Protein AF-0000000085170032 (afdb_homodimer)

Foldseek 3Di:
DPPVPFQEEEEEEDAQLCLQLQQVQVCVVNVFAEAEDDLVPQPLLLVCLVPVQVRVLSSLVVSLVVVLVRQVVLVPVVNVVGGYYYSDDNVCSLLSCVLRPDDPSNVVSVVVCVVVVRDGDDGQEYEYGDEQLVSSLVSLVVVPDPSCPSHDSVSSVSRNVSSVVCVVPDQRHAYEYEYCHPADLSPDVVSVVVVVVCVVPDPDSYHYHYDDD/DPPVPFQEEEEEEDAQLCLQLQQVQVCVVNVAAEAEDDLVPQPLLLVCLVPVQVRVLSSLVVSLVVVLVRQVVLVPVVVVVGGYYYSDDNVCSLLSCVLRPDDPSNVVSVVVCVVVVRDGDDGQEYEYGDEQLVSSLVSLVVVPDPSCVSHDSVNSVSRRVSSVVCVVPDQRHAYEYEYCHPADLSPDVVSVVVVVVCVVPDPDSYHYHYDDD

Nearest PDB structures (foldseek):
  8puu-assembly1_A  TM=8.666E-01  e=1.411E-12  Giardia duodenalis
  8puu-assembly1_B  TM=8.539E-01  e=8.760E-13  Giardia duodenalis
  2jat-assembly1_B  TM=8.491E-01  e=8.599E-11  Mycoplasma mycoides subsp. mycoides SC
  2jas-assembly3_F  TM=8.764E-01  e=1.865E-10  Mycoplasma mycoides subsp. mycoides SC
  2jas-assembly2_D  TM=8.530E-01  e=3.384E-10  Mycoplasma mycoides subsp. mycoides SC

Solvent-accessible surface area (backbone atoms only — not comparable to full-atom values): 22907 Å² total; per-residue (Å²): 80,61,74,82,69,51,41,31,38,26,23,33,60,51,82,55,45,48,36,63,53,32,26,51,46,51,11,62,75,67,73,29,46,62,48,70,77,60,68,87,73,43,88,39,46,48,54,19,46,75,39,40,83,77,26,29,65,63,34,51,53,49,50,51,54,52,49,47,56,62,53,44,53,38,69,33,68,86,44,52,79,53,39,35,22,22,33,50,60,76,78,47,52,58,54,54,39,61,74,51,34,58,73,68,57,34,52,50,51,52,51,50,50,61,68,56,51,77,73,66,84,76,41,60,31,31,39,35,32,37,56,54,43,69,57,23,51,51,44,46,60,71,69,57,53,74,55,58,68,53,59,48,66,69,54,40,44,52,48,47,52,49,50,50,56,48,61,71,66,55,75,87,39,28,34,40,38,33,41,41,74,64,37,46,50,52,83,32,70,68,40,29,50,53,52,52,51,51,56,42,65,45,84,58,60,62,47,77,46,73,53,82,122,81,61,74,82,70,52,40,32,38,26,24,35,59,51,81,55,44,48,36,62,54,32,25,51,45,51,12,60,74,67,72,28,46,62,47,69,79,61,69,87,72,43,87,39,46,49,54,18,44,74,38,40,84,77,26,31,65,64,34,50,53,49,51,53,52,53,50,49,56,62,51,43,53,35,68,32,67,81,42,55,76,49,40,35,22,22,32,50,60,77,76,48,54,57,54,54,38,62,74,53,34,58,73,68,58,34,52,49,49,51,51,51,50,60,67,55,51,76,74,65,84,75,43,60,31,32,38,37,33,36,57,54,43,68,57,24,52,51,46,46,60,70,69,57,52,74,57,58,68,53,59,49,66,68,54,40,44,52,47,48,50,49,51,51,56,49,61,71,68,56,74,86,39,29,36,39,36,34,40,40,75,64,37,47,50,53,83,33,69,70,40,30,51,53,50,52,50,51,56,41,64,43,82,57,60,64,47,77,46,73,52,82,122

pLDDT: mean 87.35, std 10.46, range [48.56, 97.38]

Structure (mmCIF, N/CA/C/O backbone):
data_AF-0000000085170032-model_v1
#
loop_
_entity.id
_entity.type
_entity.pdbx_description
1 polymer 'Deoxynucleosid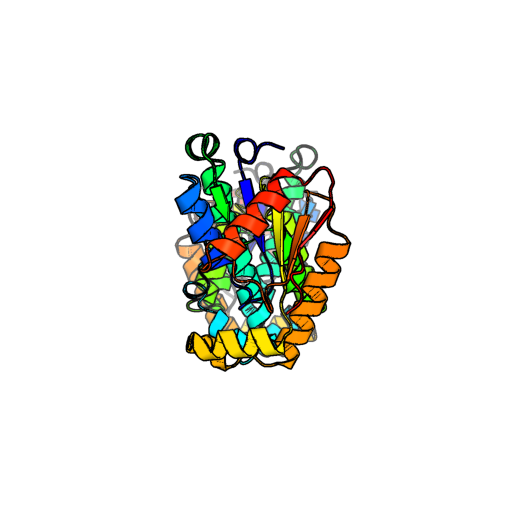e kinase protein'
#
loop_
_atom_site.group_PDB
_atom_site.id
_atom_site.type_symbol
_atom_site.label_atom_id
_atom_site.label_alt_id
_atom_site.label_comp_id
_atom_site.label_asym_id
_atom_site.label_entity_id
_atom_site.label_seq_id
_atom_site.pdbx_PDB_ins_code
_atom_site.Cartn_x
_atom_site.Cartn_y
_atom_site.Cartn_z
_atom_site.occupancy
_atom_site.B_iso_or_equiv
_atom_site.auth_seq_id
_atom_site.auth_comp_id
_atom_site.auth_asym_id
_atom_site.auth_atom_id
_atom_site.pdbx_PDB_model_num
ATOM 1 N N . MET A 1 1 ? 20 -25.734 -21.969 1 55.5 1 MET A N 1
ATOM 2 C CA . MET A 1 1 ? 20.484 -25.438 -20.641 1 55.5 1 MET A CA 1
ATOM 3 C C . MET A 1 1 ? 20.188 -26.578 -19.672 1 55.5 1 MET A C 1
ATOM 5 O O . MET A 1 1 ? 19.141 -27.219 -19.766 1 55.5 1 MET A O 1
ATOM 9 N N . GLU A 1 2 ? 21.203 -27 -18.969 1 65.25 2 GLU A N 1
ATOM 10 C CA . GLU A 1 2 ? 21.04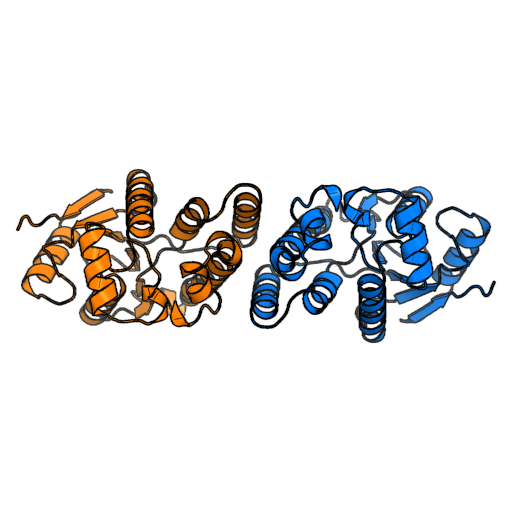7 -28.109 -18.031 1 65.25 2 GLU A CA 1
ATOM 11 C C . GLU A 1 2 ? 20.078 -27.75 -16.906 1 65.25 2 GLU A C 1
ATOM 13 O O . GLU A 1 2 ? 20.125 -26.625 -16.375 1 65.25 2 GLU A O 1
ATOM 18 N N . LEU A 1 3 ? 19.094 -28.531 -16.766 1 71.31 3 LEU A N 1
ATOM 19 C CA . LEU A 1 3 ? 18.062 -28.375 -15.758 1 71.31 3 LEU A CA 1
ATOM 20 C C . LEU A 1 3 ? 18.672 -27.938 -14.422 1 71.31 3 LEU A C 1
ATOM 22 O O . LEU A 1 3 ? 18.062 -27.141 -13.695 1 71.31 3 LEU A O 1
ATOM 26 N N . GLU A 1 4 ? 19.891 -28.328 -14.328 1 71.06 4 GLU A N 1
ATOM 27 C CA . GLU A 1 4 ? 20.594 -28.062 -13.07 1 71.06 4 GLU A CA 1
ATOM 28 C C . GLU A 1 4 ? 21.016 -26.609 -12.953 1 71.06 4 GLU A C 1
ATOM 30 O O . GLU A 1 4 ? 21.312 -26.125 -11.859 1 71.06 4 GLU A O 1
ATOM 35 N N . SER A 1 5 ? 20.969 -25.984 -14.086 1 78.69 5 SER A N 1
ATOM 36 C CA . SER A 1 5 ? 21.453 -24.609 -14.102 1 78.69 5 SER A CA 1
ATOM 37 C C . SER A 1 5 ? 20.359 -23.625 -13.672 1 78.69 5 SER A C 1
ATOM 39 O O . SER A 1 5 ? 20.656 -22.484 -13.312 1 78.69 5 SER A O 1
ATOM 41 N N . TYR A 1 6 ? 19.172 -24.141 -13.656 1 85.69 6 TYR A N 1
ATOM 42 C CA . TYR A 1 6 ? 18.094 -23.266 -13.25 1 85.69 6 TYR A CA 1
ATOM 43 C C . TYR A 1 6 ? 18.016 -23.156 -11.727 1 85.69 6 TYR A C 1
ATOM 45 O O . TYR A 1 6 ? 17.734 -24.141 -11.047 1 85.69 6 TYR A O 1
ATOM 53 N N . ARG A 1 7 ? 18.281 -22.047 -11.242 1 86.12 7 ARG A N 1
ATOM 54 C CA . ARG A 1 7 ? 18.25 -21.844 -9.797 1 86.12 7 ARG A CA 1
ATOM 55 C C . ARG A 1 7 ? 16.875 -21.359 -9.336 1 86.12 7 ARG A C 1
ATOM 57 O O . ARG A 1 7 ? 16.422 -21.734 -8.258 1 86.12 7 ARG A O 1
ATOM 64 N N . TYR A 1 8 ? 16.25 -20.594 -10.117 1 89.69 8 TYR A N 1
ATOM 65 C CA . TYR A 1 8 ? 14.922 -20.047 -9.812 1 89.69 8 TYR A CA 1
ATOM 66 C C . TYR A 1 8 ? 13.961 -20.266 -10.977 1 89.69 8 TYR A C 1
ATOM 68 O O . TYR A 1 8 ? 14.141 -19.672 -12.047 1 89.69 8 TYR A O 1
ATOM 76 N N . ILE A 1 9 ? 12.992 -21.078 -10.703 1 92.12 9 ILE A N 1
ATOM 77 C CA . ILE A 1 9 ? 11.945 -21.297 -11.688 1 92.12 9 ILE A CA 1
ATOM 78 C C . ILE A 1 9 ? 10.609 -20.781 -11.156 1 92.12 9 ILE A C 1
ATOM 80 O O . ILE A 1 9 ? 10.227 -21.078 -10.031 1 92.12 9 ILE A O 1
ATOM 84 N N . ALA A 1 10 ? 10.016 -19.969 -11.977 1 93.44 10 ALA A N 1
ATOM 85 C CA . ALA A 1 10 ? 8.688 -19.469 -11.625 1 93.44 10 ALA A CA 1
ATOM 86 C C . ALA A 1 10 ? 7.609 -20.125 -12.492 1 93.44 10 ALA A C 1
ATOM 88 O O . ALA A 1 10 ? 7.754 -20.219 -13.711 1 93.44 10 ALA A O 1
ATOM 89 N N . ILE A 1 11 ? 6.621 -20.641 -11.797 1 95.75 11 ILE A N 1
ATOM 90 C CA . ILE A 1 11 ? 5.457 -21.203 -12.484 1 95.75 11 ILE A CA 1
ATOM 91 C C . ILE A 1 11 ? 4.258 -20.281 -12.305 1 95.75 11 ILE A C 1
ATOM 93 O O . ILE A 1 11 ? 3.906 -19.922 -11.18 1 95.75 11 ILE A O 1
ATOM 97 N N . ASP A 1 12 ? 3.682 -19.859 -13.469 1 94.5 12 ASP A N 1
ATOM 98 C CA . ASP A 1 12 ? 2.57 -18.922 -13.391 1 94.5 12 ASP A CA 1
ATOM 99 C C . ASP A 1 12 ? 1.489 -19.25 -14.414 1 94.5 12 ASP A C 1
ATOM 101 O O . ASP A 1 12 ? 1.671 -20.141 -15.242 1 94.5 12 ASP A O 1
ATOM 105 N N . GLY A 1 13 ? 0.374 -18.641 -14.242 1 93.56 13 GLY A N 1
ATOM 106 C CA . GLY A 1 13 ? -0.835 -18.891 -15.008 1 93.56 13 GLY A CA 1
ATOM 107 C C . GLY A 1 13 ? -2.105 -18.656 -14.211 1 93.56 13 GLY A C 1
ATOM 108 O O . GLY A 1 13 ? -2.051 -18.328 -13.031 1 93.56 13 GLY A O 1
ATOM 109 N N . PRO A 1 14 ? -3.23 -18.812 -14.938 1 93.19 14 PRO A N 1
ATOM 110 C CA . PRO A 1 14 ? -4.5 -18.547 -14.258 1 93.19 14 PRO A CA 1
ATOM 111 C C . PRO A 1 14 ? -4.809 -19.562 -13.164 1 93.19 14 PRO A C 1
ATOM 113 O O . PRO A 1 14 ? -4.23 -20.641 -13.141 1 93.19 14 PRO A O 1
ATOM 116 N N . ILE A 1 15 ? -5.641 -19.094 -12.234 1 92.12 15 ILE A N 1
ATOM 117 C CA . ILE A 1 15 ? -6.133 -19.984 -11.188 1 92.12 15 ILE A CA 1
ATOM 118 C C . ILE A 1 15 ? -6.707 -21.25 -11.812 1 92.12 15 ILE A C 1
ATOM 120 O O . ILE A 1 15 ? -7.406 -21.188 -12.828 1 92.12 15 ILE A O 1
ATOM 124 N N . GLY A 1 16 ? -6.359 -22.375 -11.234 1 94.06 16 GLY A N 1
ATOM 125 C CA . GLY A 1 16 ? -6.855 -23.641 -11.75 1 94.06 16 GLY A CA 1
ATOM 126 C C . GLY A 1 16 ? -5.926 -24.266 -12.766 1 94.06 16 GLY A C 1
ATOM 127 O O . GLY A 1 16 ? -6.156 -25.406 -13.203 1 94.06 16 GLY A O 1
ATOM 128 N N . ALA A 1 17 ? -4.875 -23.625 -13.078 1 95.44 17 ALA A N 1
ATOM 129 C CA . ALA A 1 17 ? -4.004 -24.109 -14.148 1 95.44 17 ALA A CA 1
ATOM 130 C C . ALA A 1 17 ? -3.082 -25.219 -13.648 1 95.44 17 ALA A C 1
ATOM 132 O O . ALA A 1 17 ? -2.453 -25.922 -14.445 1 95.44 17 ALA A O 1
ATOM 133 N N . GLY A 1 18 ? -2.934 -25.359 -12.359 1 95.25 18 GLY A N 1
ATOM 134 C CA . GLY A 1 18 ? -2.105 -26.422 -11.805 1 95.25 18 GLY A CA 1
ATOM 135 C C . GLY A 1 18 ? -0.739 -25.938 -11.359 1 95.25 18 GLY A C 1
ATOM 136 O O . GLY A 1 18 ? 0.213 -26.719 -11.297 1 95.25 18 GLY A O 1
ATOM 137 N N . LYS A 1 19 ? -0.61 -24.688 -11.062 1 96.31 19 LYS A N 1
ATOM 138 C CA . LYS A 1 19 ? 0.665 -24.078 -10.695 1 96.31 19 LYS A CA 1
ATOM 139 C C . LYS A 1 19 ? 1.233 -24.719 -9.43 1 96.31 19 LYS A C 1
ATOM 141 O O . LYS A 1 19 ? 2.389 -25.141 -9.414 1 96.31 19 LYS A O 1
ATOM 146 N N . THR A 1 20 ? 0.387 -24.75 -8.383 1 95.44 20 THR A N 1
ATOM 147 C CA . THR A 1 20 ? 0.823 -25.234 -7.082 1 95.44 20 THR A CA 1
ATOM 148 C C . THR A 1 20 ? 1.25 -26.703 -7.172 1 95.44 20 THR A C 1
ATOM 150 O O . THR A 1 20 ? 2.303 -27.078 -6.652 1 95.44 20 THR A O 1
ATOM 153 N N . SER A 1 21 ? 0.467 -27.531 -7.828 1 96.44 21 SER A N 1
ATOM 154 C CA . SER A 1 21 ? 0.767 -28.953 -7.98 1 96.44 21 SER A CA 1
ATOM 155 C C . SER A 1 21 ? 2.074 -29.156 -8.734 1 96.44 21 SER A C 1
ATOM 157 O O . SER A 1 21 ? 2.916 -29.953 -8.32 1 96.44 21 SER A O 1
ATOM 159 N N . LEU A 1 22 ? 2.23 -28.453 -9.797 1 97.38 22 LEU A N 1
ATOM 160 C CA . LEU A 1 22 ? 3.439 -28.609 -10.594 1 97.38 22 LEU A CA 1
ATOM 161 C C . LEU A 1 22 ? 4.668 -28.125 -9.836 1 97.38 22 LEU A C 1
ATOM 163 O O . LEU A 1 22 ? 5.711 -28.781 -9.844 1 97.38 22 LEU A O 1
ATOM 167 N N . ALA A 1 23 ? 4.555 -26.969 -9.211 1 96.75 23 ALA A N 1
ATOM 168 C CA . ALA A 1 23 ? 5.66 -26.422 -8.43 1 96.75 23 ALA A CA 1
ATOM 169 C C . ALA A 1 23 ? 6.102 -27.391 -7.344 1 96.75 23 ALA A C 1
ATOM 171 O O . ALA A 1 23 ? 7.301 -27.609 -7.148 1 96.75 23 ALA A O 1
ATOM 172 N N . THR A 1 24 ? 5.145 -27.953 -6.668 1 96.62 24 THR A N 1
ATOM 173 C CA . THR A 1 24 ? 5.43 -28.906 -5.605 1 96.62 24 THR A CA 1
ATOM 174 C C . THR A 1 24 ? 6.141 -30.141 -6.164 1 96.62 24 THR A C 1
ATOM 176 O O . THR A 1 24 ? 7.145 -30.594 -5.605 1 96.62 24 THR A O 1
ATOM 179 N N . ARG A 1 25 ? 5.688 -30.625 -7.23 1 96.94 25 ARG A N 1
ATOM 180 C CA . ARG A 1 25 ? 6.273 -31.812 -7.844 1 96.94 25 ARG A CA 1
ATOM 181 C C . ARG A 1 25 ? 7.703 -31.547 -8.297 1 96.94 25 ARG A C 1
ATOM 183 O O . ARG A 1 25 ? 8.609 -32.344 -8.008 1 96.94 25 ARG A O 1
ATOM 190 N N . LEU A 1 26 ? 7.918 -30.469 -8.992 1 95.62 26 LEU A N 1
ATOM 191 C CA . LEU A 1 26 ? 9.242 -30.125 -9.492 1 95.62 26 LEU A CA 1
ATOM 192 C C . LEU A 1 26 ? 10.211 -29.875 -8.344 1 95.62 26 LEU A C 1
ATOM 194 O O . LEU A 1 26 ? 11.383 -30.25 -8.414 1 95.62 26 LEU A O 1
ATOM 198 N N . ALA A 1 27 ? 9.703 -29.172 -7.359 1 93.81 27 ALA A N 1
ATOM 199 C CA . ALA A 1 27 ? 10.547 -28.906 -6.195 1 93.81 27 ALA A CA 1
ATOM 200 C C . ALA A 1 27 ? 11.008 -30.219 -5.547 1 93.81 27 ALA A C 1
ATOM 202 O O . ALA A 1 27 ? 12.18 -30.344 -5.176 1 93.81 27 ALA A O 1
ATOM 203 N N . THR A 1 28 ? 10.117 -31.156 -5.391 1 94.44 28 THR A N 1
ATOM 204 C CA . THR A 1 28 ? 10.445 -32.469 -4.828 1 94.44 28 THR A CA 1
ATOM 205 C C . THR A 1 28 ? 11.445 -33.188 -5.719 1 94.44 28 THR A C 1
ATOM 207 O O . THR A 1 28 ? 12.445 -33.719 -5.234 1 94.44 28 THR A O 1
ATOM 210 N N . LEU A 1 29 ? 11.211 -33.188 -6.965 1 92.38 29 LEU A N 1
ATOM 211 C CA . LEU A 1 29 ? 12.047 -33.875 -7.934 1 92.38 29 LEU A CA 1
ATOM 212 C C . LEU A 1 29 ? 13.477 -33.344 -7.887 1 92.38 29 LEU A C 1
ATOM 214 O O . LEU A 1 29 ? 14.43 -34.125 -8 1 92.38 29 LEU A O 1
ATOM 218 N N . TRP A 1 30 ? 13.633 -32.031 -7.668 1 91 30 TRP A N 1
ATOM 219 C CA . TRP A 1 30 ? 14.945 -31.422 -7.801 1 91 30 TRP A CA 1
ATOM 220 C C . TRP A 1 30 ? 15.531 -31.094 -6.434 1 91 30 TRP A C 1
ATOM 222 O O . TRP A 1 30 ? 16.594 -30.469 -6.34 1 91 30 TRP A O 1
ATOM 232 N N . GLY A 1 31 ? 14.844 -31.5 -5.414 1 89.75 31 GLY A N 1
ATOM 233 C CA . GLY A 1 31 ? 15.305 -31.141 -4.082 1 89.75 31 GLY A CA 1
ATOM 234 C C . GLY A 1 31 ? 15.383 -29.641 -3.846 1 89.75 31 GLY A C 1
ATOM 235 O O . GLY A 1 31 ? 16.312 -29.156 -3.209 1 89.75 31 GLY A O 1
ATOM 236 N N . ALA A 1 32 ? 14.461 -28.922 -4.445 1 90 32 ALA A N 1
ATOM 237 C CA . ALA A 1 32 ? 14.414 -27.453 -4.348 1 90 32 ALA A CA 1
ATOM 238 C C . ALA A 1 32 ? 13.383 -27.016 -3.314 1 90 32 ALA A C 1
ATOM 240 O O . ALA A 1 32 ? 12.547 -27.812 -2.881 1 90 32 ALA A O 1
ATOM 241 N N . GLN A 1 33 ? 13.531 -25.812 -2.898 1 89.12 33 GLN A N 1
ATOM 242 C CA . GLN A 1 33 ? 12.523 -25.203 -2.035 1 89.12 33 GLN A CA 1
ATOM 243 C C . GLN A 1 33 ? 11.328 -24.719 -2.846 1 89.12 33 GLN A C 1
ATOM 245 O O . GLN A 1 33 ? 11.5 -24.047 -3.871 1 89.12 33 GLN A O 1
ATOM 250 N N . ALA A 1 34 ? 10.172 -25.062 -2.338 1 91.81 34 ALA A N 1
ATOM 251 C CA . ALA A 1 34 ? 8.953 -24.562 -2.969 1 91.81 34 ALA A CA 1
ATOM 252 C C . ALA A 1 34 ? 8.453 -23.297 -2.287 1 91.81 34 ALA A C 1
ATOM 254 O O . ALA A 1 34 ? 8.305 -23.266 -1.062 1 91.81 34 ALA A O 1
ATOM 255 N N . LEU A 1 35 ? 8.266 -22.266 -3.012 1 90.44 35 LEU A N 1
ATOM 256 C CA . LEU A 1 35 ? 7.617 -21.047 -2.543 1 90.44 35 LEU A CA 1
ATOM 257 C C . LEU A 1 35 ? 6.195 -20.938 -3.086 1 90.44 35 LEU A C 1
ATOM 259 O O . LEU A 1 35 ? 5.996 -20.609 -4.254 1 90.44 35 LEU A O 1
ATOM 263 N N . LEU A 1 36 ? 5.293 -21.188 -2.266 1 92.88 36 LEU A N 1
ATOM 264 C CA . LEU A 1 36 ? 3.91 -21.312 -2.721 1 92.88 36 LEU A CA 1
ATOM 265 C C . LEU A 1 36 ? 3.08 -20.125 -2.232 1 92.88 36 LEU A C 1
ATOM 267 O O . LEU A 1 36 ? 3.236 -19.672 -1.095 1 92.88 36 LEU A O 1
ATOM 271 N N . GLU A 1 37 ? 2.238 -19.672 -3.123 1 89.62 37 GLU A N 1
ATOM 272 C CA . GLU A 1 37 ? 1.289 -18.641 -2.725 1 89.62 37 GLU A CA 1
ATOM 273 C C . GLU A 1 37 ? 0.34 -19.141 -1.644 1 89.62 37 GLU A C 1
ATOM 275 O O . GLU A 1 37 ? 0.03 -20.344 -1.592 1 89.62 37 GLU A O 1
ATOM 280 N N . GLN A 1 38 ? -0.073 -18.234 -0.764 1 90.19 38 GLN A N 1
ATOM 281 C CA . GLN A 1 38 ? -0.997 -18.562 0.318 1 90.19 38 GLN A CA 1
ATOM 282 C C . GLN A 1 38 ? -2.271 -17.734 0.222 1 90.19 38 GLN A C 1
ATOM 284 O O . GLN A 1 38 ? -2.492 -16.828 1.032 1 90.19 38 GLN A O 1
ATOM 289 N N . PRO A 1 39 ? -3.09 -18.062 -0.788 1 90.88 39 PRO A N 1
ATOM 290 C CA . PRO A 1 39 ? -4.301 -17.266 -0.976 1 90.88 39 PRO A CA 1
ATOM 291 C C . PRO A 1 39 ? -5.23 -17.312 0.234 1 90.88 39 PRO A C 1
ATOM 293 O O . PRO A 1 39 ? -5.938 -16.328 0.509 1 90.88 39 PRO A O 1
ATOM 296 N N . GLU A 1 40 ? -5.227 -18.406 0.945 1 89.88 40 GLU A N 1
ATOM 297 C CA . GLU A 1 40 ? -6.078 -18.562 2.123 1 89.88 40 GLU A CA 1
ATOM 298 C C . GLU A 1 40 ? -5.703 -17.547 3.205 1 89.88 40 GLU A C 1
ATOM 300 O O . GLU A 1 40 ? -6.504 -17.266 4.098 1 89.88 40 GLU A O 1
ATOM 305 N N . GLY A 1 41 ? -4.555 -17.031 3.16 1 91.5 41 GLY A N 1
ATOM 306 C CA . GLY A 1 41 ? -4.109 -16.062 4.141 1 91.5 41 GLY A CA 1
ATOM 307 C C . GLY A 1 41 ? -4.609 -14.648 3.854 1 91.5 41 GLY A C 1
ATOM 308 O O . GLY A 1 41 ? -4.535 -13.773 4.715 1 91.5 41 GLY A O 1
ATOM 309 N N . ASN A 1 42 ? -5.078 -14.391 2.693 1 94.25 42 ASN A N 1
ATOM 310 C CA . ASN A 1 42 ? -5.605 -13.086 2.324 1 94.25 42 ASN A CA 1
ATOM 311 C C . ASN A 1 42 ? -7.047 -12.914 2.791 1 94.25 42 ASN A C 1
ATOM 313 O O . ASN A 1 42 ? -7.965 -13.508 2.219 1 94.25 42 ASN A O 1
ATOM 317 N N . PRO A 1 43 ? -7.285 -12.117 3.797 1 94.62 43 PRO A N 1
ATOM 318 C CA . PRO A 1 43 ? -8.625 -12.008 4.379 1 94.62 43 PRO A CA 1
ATOM 319 C C . PRO A 1 43 ? -9.609 -11.297 3.455 1 94.62 43 PRO A C 1
ATOM 321 O O . PRO A 1 43 ? -10.82 -11.305 3.711 1 94.62 43 PRO A O 1
ATOM 324 N N . PHE A 1 44 ? -9.188 -10.68 2.377 1 94.56 44 PHE A N 1
ATOM 325 C CA . PHE A 1 44 ? -10.039 -9.906 1.481 1 94.56 44 PHE A CA 1
ATOM 326 C C . PHE A 1 44 ? -10.445 -10.742 0.273 1 94.56 44 PHE A C 1
ATOM 328 O O . PHE A 1 44 ? -11.336 -10.344 -0.483 1 94.56 44 PHE A O 1
ATOM 335 N N . LEU A 1 45 ? -9.844 -11.93 0.045 1 93.5 45 LEU A N 1
ATOM 336 C CA . LEU A 1 45 ? -9.93 -12.672 -1.207 1 93.5 45 LEU A CA 1
ATOM 337 C C . LEU A 1 45 ? -11.344 -13.203 -1.422 1 93.5 45 LEU A C 1
ATOM 339 O O . LEU A 1 45 ? -11.891 -13.102 -2.525 1 93.5 45 LEU A O 1
ATOM 343 N N . ALA A 1 46 ? -11.922 -13.75 -0.395 1 92.38 46 ALA A N 1
ATOM 344 C CA . ALA A 1 46 ? -13.273 -14.281 -0.516 1 92.38 46 ALA A CA 1
ATOM 345 C C . ALA A 1 46 ? -14.258 -13.203 -0.96 1 92.38 46 ALA A C 1
ATOM 347 O O . ALA A 1 46 ? -15.055 -13.422 -1.878 1 92.38 46 ALA A O 1
ATOM 348 N N . GLU A 1 47 ? -14.172 -12.086 -0.279 1 92.19 47 GLU A N 1
ATOM 349 C CA . GLU A 1 47 ? -15.07 -10.984 -0.606 1 92.19 47 GLU A CA 1
ATOM 350 C C . GLU A 1 47 ? -14.758 -10.406 -1.984 1 92.19 47 GLU A C 1
ATOM 352 O O . GLU A 1 47 ? -15.664 -9.93 -2.684 1 92.19 47 GLU A O 1
ATOM 357 N N . PHE A 1 48 ? -13.578 -10.508 -2.381 1 92.31 48 PHE A N 1
ATOM 358 C CA . PHE A 1 48 ? -13.188 -10.055 -3.709 1 92.31 48 PHE A CA 1
ATOM 359 C C . PHE A 1 48 ? -13.922 -10.836 -4.789 1 92.31 48 PHE A C 1
ATOM 361 O O . PHE A 1 48 ? -14.422 -10.258 -5.754 1 92.31 48 PHE A O 1
ATOM 368 N N . TYR A 1 49 ? -14 -12.141 -4.613 1 90.5 49 TYR A N 1
ATOM 369 C CA . TYR A 1 49 ? -14.648 -12.953 -5.633 1 90.5 49 TYR A CA 1
ATOM 370 C C . TYR A 1 49 ? -16.141 -12.633 -5.715 1 90.5 49 TYR A C 1
ATOM 372 O O . TYR A 1 49 ? -16.766 -12.82 -6.762 1 90.5 49 TYR A O 1
ATOM 380 N N . ARG A 1 50 ? -16.672 -12.062 -4.668 1 89.44 50 ARG A N 1
ATOM 381 C CA . ARG A 1 50 ? -18.094 -11.711 -4.633 1 89.44 50 ARG A CA 1
ATOM 382 C C . ARG A 1 50 ? -18.312 -10.289 -5.148 1 89.44 50 ARG A C 1
ATOM 384 O O . ARG A 1 50 ? -19.297 -10.023 -5.848 1 89.44 50 ARG A O 1
ATOM 391 N N . ASP A 1 51 ? -17.375 -9.391 -4.77 1 87.75 51 ASP A N 1
ATOM 392 C CA . ASP A 1 51 ? -17.438 -7.977 -5.129 1 87.75 51 ASP A CA 1
ATOM 393 C C . ASP A 1 51 ? -16.047 -7.422 -5.402 1 87.75 51 ASP A C 1
ATOM 395 O O . ASP A 1 51 ? -15.438 -6.793 -4.535 1 87.75 51 ASP A O 1
ATOM 399 N N . ALA A 1 52 ? -15.625 -7.621 -6.621 1 86.38 52 ALA A N 1
ATOM 400 C CA . ALA A 1 52 ? -14.25 -7.27 -6.988 1 86.38 52 ALA A CA 1
ATOM 401 C C . ALA A 1 52 ? -14.023 -5.766 -6.867 1 86.38 52 ALA A C 1
ATOM 403 O O . ALA A 1 52 ? -13.008 -5.328 -6.316 1 86.38 52 ALA A O 1
ATOM 404 N N . ALA A 1 53 ? -14.969 -4.965 -7.262 1 82.19 53 ALA A N 1
ATOM 405 C CA . ALA A 1 53 ? -14.82 -3.512 -7.305 1 82.19 53 ALA A CA 1
ATOM 406 C C . ALA A 1 53 ? -14.508 -2.951 -5.918 1 82.19 53 ALA A C 1
ATOM 408 O O . ALA A 1 53 ? -13.711 -2.023 -5.781 1 82.19 53 ALA A O 1
ATOM 409 N N . ARG A 1 54 ? -15.062 -3.568 -4.93 1 84.88 54 ARG A N 1
ATOM 410 C CA . ARG A 1 54 ? -14.945 -3.037 -3.574 1 84.88 54 ARG A CA 1
ATOM 411 C C . ARG A 1 54 ? -13.664 -3.523 -2.904 1 84.88 54 ARG A C 1
ATOM 413 O O . ARG A 1 54 ? -13.078 -2.814 -2.084 1 84.88 54 ARG A O 1
ATOM 420 N N . HIS A 1 55 ? -13.227 -4.719 -3.26 1 90.56 55 HIS A N 1
ATOM 421 C CA . HIS A 1 55 ? -12.195 -5.34 -2.436 1 90.56 55 HIS A CA 1
ATOM 422 C C . HIS A 1 55 ? -10.922 -5.586 -3.234 1 90.56 55 HIS A C 1
ATOM 424 O O . HIS A 1 55 ? -9.938 -6.102 -2.699 1 90.56 55 HIS A O 1
ATOM 430 N N . ALA A 1 56 ? -10.891 -5.164 -4.473 1 91.56 56 ALA A N 1
ATOM 431 C CA . ALA A 1 56 ? -9.781 -5.473 -5.363 1 91.56 56 ALA A CA 1
ATOM 432 C C . ALA A 1 56 ? -8.484 -4.836 -4.867 1 91.56 56 ALA A C 1
ATOM 434 O O . ALA A 1 56 ? -7.438 -5.484 -4.832 1 91.56 56 ALA A O 1
ATOM 435 N N . PHE A 1 57 ? -8.594 -3.625 -4.457 1 92.81 57 PHE A N 1
ATOM 436 C CA . PHE A 1 57 ? -7.391 -2.904 -4.062 1 92.81 57 PHE A CA 1
ATOM 437 C C . PHE A 1 57 ? -6.73 -3.566 -2.857 1 92.81 57 PHE A C 1
ATOM 439 O O . PHE A 1 57 ? -5.531 -3.846 -2.875 1 92.81 57 PHE A O 1
ATOM 446 N N . GLN A 1 58 ? -7.512 -3.795 -1.791 1 93.38 58 GLN A N 1
ATOM 447 C CA . GLN A 1 58 ? -6.988 -4.438 -0.59 1 93.38 58 GLN A CA 1
ATOM 448 C C . GLN A 1 58 ? -6.418 -5.816 -0.909 1 93.38 58 GLN A C 1
ATOM 450 O O . GLN A 1 58 ? -5.363 -6.191 -0.392 1 93.38 58 GLN A O 1
ATOM 455 N N . THR A 1 59 ? -7.113 -6.551 -1.73 1 93.19 59 THR A N 1
ATOM 456 C CA . THR A 1 59 ? -6.691 -7.895 -2.113 1 93.19 59 THR A CA 1
ATOM 457 C C . THR A 1 59 ? -5.336 -7.855 -2.812 1 93.19 59 THR A C 1
ATOM 459 O O . THR A 1 59 ? -4.426 -8.602 -2.451 1 93.19 59 THR A O 1
ATOM 462 N N . GLN A 1 60 ? -5.242 -6.941 -3.771 1 91.12 60 GLN A N 1
ATOM 463 C CA . GLN A 1 60 ? -4.004 -6.84 -4.539 1 91.12 60 GLN A CA 1
ATOM 464 C C . GLN A 1 60 ? -2.85 -6.363 -3.66 1 91.12 60 GLN A C 1
ATOM 466 O O . GLN A 1 60 ? -1.731 -6.867 -3.768 1 91.12 60 GLN A O 1
ATOM 471 N N . ALA A 1 61 ? -3.139 -5.395 -2.812 1 92.81 61 ALA A N 1
ATOM 472 C CA . ALA A 1 61 ? -2.107 -4.891 -1.908 1 92.81 61 ALA A CA 1
ATOM 473 C C . ALA A 1 61 ? -1.61 -5.988 -0.975 1 92.81 61 ALA A C 1
ATOM 475 O O . ALA A 1 61 ? -0.41 -6.094 -0.712 1 92.81 61 ALA A O 1
ATOM 476 N N . PHE A 1 62 ? -2.498 -6.789 -0.478 1 93.5 62 PHE A N 1
ATOM 477 C CA . PHE A 1 62 ? -2.137 -7.891 0.405 1 93.5 62 PHE A CA 1
ATOM 478 C C . PHE A 1 62 ? -1.226 -8.883 -0.312 1 93.5 62 PHE A C 1
ATOM 480 O O . PHE A 1 62 ? -0.183 -9.273 0.219 1 93.5 62 PHE A O 1
ATOM 487 N N . PHE A 1 63 ? -1.608 -9.242 -1.51 1 90.81 63 PHE A N 1
ATOM 488 C CA . PHE A 1 63 ? -0.804 -10.188 -2.279 1 90.81 63 PHE A CA 1
ATOM 489 C C . PHE A 1 63 ? 0.581 -9.617 -2.559 1 90.81 63 PHE A C 1
ATOM 491 O O . PHE A 1 63 ? 1.577 -10.336 -2.518 1 90.81 63 PHE A O 1
ATOM 498 N N . LEU A 1 64 ? 0.643 -8.375 -2.906 1 89.75 64 LEU A N 1
ATOM 499 C CA . LEU A 1 64 ? 1.925 -7.73 -3.168 1 89.75 64 LEU A CA 1
ATOM 500 C C . LEU A 1 64 ? 2.854 -7.859 -1.965 1 89.75 64 LEU A C 1
ATOM 502 O O . LEU A 1 64 ? 4 -8.289 -2.104 1 89.75 64 LEU A O 1
ATOM 506 N N . LEU A 1 65 ? 2.328 -7.57 -0.766 1 89.94 65 LEU A N 1
ATOM 507 C CA . LEU A 1 65 ? 3.135 -7.645 0.448 1 89.94 65 LEU A CA 1
ATOM 508 C C . LEU A 1 65 ? 3.521 -9.086 0.76 1 89.94 65 LEU A C 1
ATOM 510 O O . LEU A 1 65 ? 4.648 -9.352 1.186 1 89.94 65 LEU A O 1
ATOM 514 N N . GLN A 1 66 ? 2.604 -9.977 0.588 1 88.44 66 GLN A N 1
ATOM 515 C CA . GLN A 1 66 ? 2.867 -11.398 0.823 1 88.44 66 GLN A CA 1
ATOM 516 C C . GLN A 1 66 ? 3.996 -11.898 -0.069 1 88.44 66 GLN A C 1
ATOM 518 O O . GLN A 1 66 ? 4.93 -12.555 0.409 1 88.44 66 GLN A O 1
ATOM 523 N N . ARG A 1 67 ? 3.957 -11.586 -1.301 1 85.44 67 ARG A N 1
ATOM 524 C CA . ARG A 1 67 ? 4.957 -12.039 -2.262 1 85.44 67 ARG A CA 1
ATOM 525 C C . ARG A 1 67 ? 6.312 -11.406 -1.983 1 85.44 67 ARG A C 1
ATOM 527 O O . ARG A 1 67 ? 7.352 -12.055 -2.117 1 85.44 67 ARG A O 1
ATOM 534 N N . MET A 1 68 ? 6.289 -10.125 -1.661 1 84.5 68 MET A N 1
ATOM 535 C CA . MET A 1 68 ? 7.535 -9.461 -1.29 1 84.5 68 MET A CA 1
ATOM 536 C C . MET A 1 68 ? 8.18 -10.148 -0.094 1 84.5 68 MET A C 1
ATOM 538 O O . MET A 1 68 ? 9.398 -10.375 -0.081 1 84.5 68 MET A O 1
ATOM 542 N N . GLY A 1 69 ? 7.395 -10.453 0.854 1 82.56 69 GLY A N 1
ATOM 543 C CA . GLY A 1 69 ? 7.91 -11.148 2.025 1 82.56 69 GLY A CA 1
ATOM 544 C C . GLY A 1 69 ? 8.516 -12.5 1.704 1 82.56 69 GLY A C 1
ATOM 545 O O . GLY A 1 69 ? 9.555 -12.867 2.252 1 82.56 69 GLY A O 1
ATOM 546 N N . GLN A 1 70 ? 7.895 -13.227 0.799 1 81 70 GLN A N 1
ATOM 547 C CA . GLN A 1 70 ? 8.336 -14.57 0.444 1 81 70 GLN A CA 1
ATOM 548 C C . GLN A 1 70 ? 9.578 -14.531 -0.432 1 81 70 GLN A C 1
ATOM 550 O O . GLN A 1 70 ? 10.445 -15.398 -0.328 1 81 70 GLN A O 1
ATOM 555 N N . LEU A 1 71 ? 9.625 -13.539 -1.289 1 76.81 71 LEU A N 1
ATOM 556 C CA . LEU A 1 71 ? 10.703 -13.516 -2.27 1 76.81 71 LEU A CA 1
ATOM 557 C C . LEU A 1 71 ? 11.93 -12.805 -1.707 1 76.81 71 LEU A C 1
ATOM 559 O O . LEU A 1 71 ? 13.039 -12.961 -2.23 1 76.81 71 LEU A O 1
ATOM 563 N N . GLN A 1 72 ? 11.727 -11.867 -0.812 1 71.44 72 GLN A N 1
ATOM 564 C CA . GLN A 1 72 ? 12.867 -11.219 -0.179 1 71.44 72 GLN A CA 1
ATOM 565 C C . GLN A 1 72 ? 13.578 -12.172 0.778 1 71.44 72 GLN A C 1
ATOM 567 O O . GLN A 1 72 ? 14.789 -12.055 0.988 1 71.44 72 GLN A O 1
ATOM 572 N N . ALA A 1 73 ? 12.859 -13.094 1.307 1 60.41 73 ALA A N 1
ATOM 573 C CA . ALA A 1 73 ? 13.43 -14.016 2.283 1 60.41 73 ALA A CA 1
ATOM 574 C C . ALA A 1 73 ? 14.57 -14.828 1.671 1 60.41 73 ALA A C 1
ATOM 576 O O . ALA A 1 73 ? 15.641 -14.961 2.271 1 60.41 73 ALA A O 1
ATOM 577 N N . PRO A 1 74 ? 14.406 -15.281 0.51 1 55.5 74 PRO A N 1
ATOM 578 C CA . PRO A 1 74 ? 15.516 -16.047 -0.055 1 55.5 74 PRO A CA 1
ATOM 579 C C . PRO A 1 74 ? 16.688 -15.172 -0.48 1 55.5 74 PRO A C 1
ATOM 581 O O . PRO A 1 74 ? 17.781 -15.68 -0.74 1 55.5 74 PRO A O 1
ATOM 584 N N . LEU A 1 75 ? 16.406 -13.891 -0.832 1 53.62 75 LEU A N 1
ATOM 585 C CA . LEU A 1 75 ? 17.547 -13.016 -1.097 1 53.62 75 LEU A CA 1
ATOM 586 C C . LEU A 1 75 ? 18.484 -12.961 0.11 1 53.62 75 LEU A C 1
ATOM 588 O O . LEU A 1 75 ? 19.578 -12.406 0.025 1 53.62 75 LEU A O 1
ATOM 592 N N . ASP A 1 76 ? 18.016 -13.586 1.009 1 52.66 76 ASP A N 1
ATOM 593 C CA . ASP A 1 76 ? 18.906 -13.797 2.145 1 52.66 76 ASP A CA 1
ATOM 594 C C . ASP A 1 76 ? 20.062 -14.719 1.766 1 52.66 76 ASP A C 1
ATOM 596 O O . ASP A 1 76 ? 19.844 -15.82 1.256 1 52.66 76 ASP A O 1
ATOM 600 N N . PRO A 1 77 ? 21.219 -14.18 1.58 1 53.34 77 PRO A N 1
ATOM 601 C CA . PRO A 1 77 ? 22.391 -14.969 1.196 1 53.34 77 PRO A CA 1
ATOM 602 C C . PRO A 1 77 ? 22.281 -16.438 1.608 1 53.34 77 PRO A C 1
ATOM 604 O O . PRO A 1 77 ? 22.75 -17.312 0.887 1 53.34 77 PRO A O 1
ATOM 607 N N . ALA A 1 78 ? 21.812 -16.703 2.738 1 49.34 78 ALA A N 1
ATOM 608 C CA . ALA A 1 78 ? 21.703 -18.062 3.252 1 49.34 78 ALA A CA 1
ATOM 609 C C . ALA A 1 78 ? 20.734 -18.891 2.422 1 49.34 78 ALA A C 1
ATOM 611 O O . ALA A 1 78 ? 20.844 -20.109 2.348 1 49.34 78 ALA A O 1
ATOM 612 N N . LEU A 1 79 ? 19.781 -18.234 1.873 1 51.38 79 LEU A N 1
ATOM 613 C CA . LEU A 1 79 ? 18.797 -18.891 1.024 1 51.38 79 LEU A CA 1
ATOM 614 C C . LEU A 1 79 ? 19.266 -18.922 -0.428 1 51.38 79 LEU A C 1
ATOM 616 O O . LEU A 1 79 ? 18.672 -19.609 -1.262 1 51.38 79 LEU A O 1
ATOM 620 N N . ALA A 1 80 ? 20.312 -18 -0.61 1 55.56 80 ALA A N 1
ATOM 621 C CA . ALA A 1 80 ? 20.828 -17.75 -1.955 1 55.56 80 ALA A CA 1
ATOM 622 C C . ALA A 1 80 ? 21.453 -19.016 -2.545 1 55.56 80 ALA A C 1
ATOM 624 O O . ALA A 1 80 ? 21.438 -19.203 -3.762 1 55.56 80 ALA A O 1
ATOM 625 N N . GLU A 1 81 ? 21.844 -19.797 -1.744 1 62.59 81 GLU A N 1
ATOM 626 C CA . GLU A 1 81 ? 22.594 -20.875 -2.389 1 62.59 81 GLU A CA 1
ATOM 627 C C . GLU A 1 81 ? 21.656 -21.984 -2.861 1 62.59 81 GLU A C 1
ATOM 629 O O . GLU A 1 81 ? 22.062 -22.844 -3.646 1 62.59 81 GLU A O 1
ATOM 634 N N . GLY A 1 82 ? 20.375 -21.922 -2.668 1 76.06 82 GLY A N 1
ATOM 635 C CA . GLY A 1 82 ? 19.531 -23.047 -3.029 1 76.06 82 GLY A CA 1
ATOM 636 C C . GLY A 1 82 ? 18.609 -22.75 -4.199 1 76.06 82 GLY A C 1
ATOM 637 O O . GLY A 1 82 ? 18.562 -21.625 -4.684 1 76.06 82 GLY A O 1
ATOM 638 N N . ARG A 1 83 ? 18.125 -23.906 -4.805 1 84.75 83 ARG A N 1
ATOM 639 C CA . ARG A 1 83 ? 17.141 -23.828 -5.883 1 84.75 83 ARG A CA 1
ATOM 640 C C . ARG A 1 83 ? 15.734 -23.641 -5.324 1 84.75 83 ARG A C 1
ATOM 642 O O . ARG A 1 83 ? 15.383 -24.234 -4.305 1 84.75 83 ARG A O 1
ATOM 649 N N . PHE A 1 84 ? 15.094 -22.734 -5.938 1 88 84 PHE A N 1
ATOM 650 C CA . PHE A 1 84 ? 13.711 -22.609 -5.484 1 88 84 PHE A CA 1
ATOM 651 C C . PHE A 1 84 ? 12.758 -22.531 -6.672 1 88 84 PHE A C 1
ATOM 653 O O . PHE A 1 84 ? 13.148 -22.094 -7.754 1 88 84 PHE A O 1
ATOM 660 N N . ILE A 1 85 ? 11.609 -23.109 -6.453 1 91.94 85 ILE A N 1
ATOM 661 C CA . ILE A 1 85 ? 10.508 -23.094 -7.402 1 91.94 85 ILE A CA 1
ATOM 662 C C . ILE A 1 85 ? 9.312 -22.359 -6.801 1 91.94 85 ILE A C 1
ATOM 664 O O . ILE A 1 85 ? 8.875 -22.672 -5.695 1 91.94 85 ILE A O 1
ATOM 668 N N . ALA A 1 86 ? 8.859 -21.344 -7.5 1 92.44 86 ALA A N 1
ATOM 669 C CA . ALA A 1 86 ? 7.711 -20.578 -7.027 1 92.44 86 ALA A CA 1
ATOM 670 C C . ALA A 1 86 ? 6.492 -20.812 -7.91 1 92.44 86 ALA A C 1
ATOM 672 O O . ALA A 1 86 ? 6.617 -20.969 -9.125 1 92.44 86 ALA A O 1
ATOM 673 N N . ASP A 1 87 ? 5.309 -20.766 -7.305 1 95.19 87 ASP A N 1
ATOM 674 C CA . ASP A 1 87 ? 4.094 -20.906 -8.102 1 95.19 87 ASP A CA 1
ATOM 675 C C . ASP A 1 87 ? 3.438 -19.562 -8.352 1 95.19 87 ASP A C 1
ATOM 677 O O . ASP A 1 87 ? 2.211 -19.469 -8.445 1 95.19 87 ASP A O 1
ATOM 681 N N . PHE A 1 88 ? 4.242 -18.547 -8.32 1 90.81 88 PHE A N 1
ATOM 682 C CA . PHE A 1 88 ? 3.826 -17.172 -8.625 1 90.81 88 PHE A CA 1
ATOM 683 C C . PHE A 1 88 ? 5.004 -16.359 -9.141 1 90.81 88 PHE A C 1
ATOM 685 O O . PHE A 1 88 ? 6.152 -16.797 -9.055 1 90.81 88 PHE A O 1
ATOM 692 N N . MET A 1 89 ? 4.656 -15.219 -9.758 1 87.62 89 MET A N 1
ATOM 693 C CA . MET A 1 89 ? 5.633 -14.203 -10.141 1 87.62 89 MET A CA 1
ATOM 694 C C . MET A 1 89 ? 5.254 -12.844 -9.578 1 87.62 89 MET A C 1
ATOM 696 O O . MET A 1 89 ? 4.07 -12.5 -9.516 1 87.62 89 MET A O 1
ATOM 700 N N . LEU A 1 90 ? 6.18 -12.031 -9.172 1 79.06 90 LEU A N 1
ATOM 701 C CA . LEU A 1 90 ? 5.906 -10.688 -8.656 1 79.06 90 LEU A CA 1
ATOM 702 C C . LEU A 1 90 ? 5.434 -9.766 -9.773 1 79.06 90 LEU A C 1
ATOM 704 O O . LEU A 1 90 ? 4.582 -8.898 -9.547 1 79.06 90 LEU A O 1
ATOM 708 N N . GLU A 1 91 ? 6 -9.977 -10.961 1 76.56 91 GLU A N 1
ATOM 709 C CA . GLU A 1 91 ? 5.695 -9.094 -12.078 1 76.56 91 GLU A CA 1
ATOM 710 C C . GLU A 1 91 ? 4.211 -9.133 -12.43 1 76.56 91 GLU A C 1
ATOM 712 O O . GLU A 1 91 ? 3.67 -8.18 -12.992 1 76.56 91 GLU A O 1
ATOM 717 N N . LYS A 1 92 ? 3.592 -10.18 -11.992 1 73.56 92 LYS A N 1
ATOM 718 C CA . LYS A 1 92 ? 2.189 -10.375 -12.352 1 73.56 92 LYS A CA 1
ATOM 719 C C . LYS A 1 92 ? 1.278 -9.492 -11.508 1 73.56 92 LYS A C 1
ATOM 721 O O . LYS A 1 92 ? 0.111 -9.289 -11.844 1 73.56 92 LYS A O 1
ATOM 726 N N . ASN A 1 93 ? 1.792 -8.992 -10.484 1 73.75 93 ASN A N 1
ATOM 727 C CA . ASN A 1 93 ? 0.958 -8.133 -9.648 1 73.75 93 ASN A CA 1
ATOM 728 C C . ASN A 1 93 ? 0.366 -6.973 -10.438 1 73.75 93 ASN A C 1
ATOM 730 O O . ASN A 1 93 ? -0.795 -6.609 -10.242 1 73.75 93 ASN A O 1
ATOM 734 N N . ILE A 1 94 ? 1.06 -6.621 -11.312 1 72.75 94 ILE A N 1
ATOM 735 C CA . ILE A 1 94 ? 0.593 -5.496 -12.117 1 72.75 94 ILE A CA 1
ATOM 736 C C . ILE A 1 94 ? -0.519 -5.957 -13.055 1 72.75 94 ILE A C 1
ATOM 738 O O . ILE A 1 94 ? -1.482 -5.227 -13.297 1 72.75 94 ILE A O 1
ATOM 742 N N . LEU A 1 95 ? -0.439 -7.215 -13.477 1 75.12 95 LEU A N 1
ATOM 743 C CA . LEU A 1 95 ? -1.46 -7.773 -14.359 1 75.12 95 LEU A CA 1
ATOM 744 C C . LEU A 1 95 ? -2.811 -7.836 -13.656 1 75.12 95 LEU A C 1
ATOM 746 O O . LEU A 1 95 ? -3.824 -7.402 -14.211 1 75.12 95 LEU A O 1
ATOM 750 N N . PHE A 1 96 ? -2.812 -8.297 -12.516 1 80.69 96 PHE A N 1
ATOM 751 C CA . PHE A 1 96 ? -4.051 -8.453 -11.758 1 80.69 96 PHE A CA 1
ATOM 752 C C . PHE A 1 96 ? -4.617 -7.086 -11.375 1 80.69 96 PHE A C 1
ATOM 754 O O . PHE A 1 96 ? -5.836 -6.891 -11.391 1 80.69 96 PHE A O 1
ATOM 761 N N . ALA A 1 97 ? -3.689 -6.242 -11.086 1 81.19 97 ALA A N 1
ATOM 762 C CA . ALA A 1 97 ? -4.133 -4.895 -10.742 1 81.19 97 ALA A CA 1
ATOM 763 C C . ALA A 1 97 ? -4.836 -4.23 -11.93 1 81.19 97 ALA A C 1
ATOM 765 O O . ALA A 1 97 ? -5.895 -3.619 -11.758 1 81.19 97 ALA A O 1
ATOM 766 N N . GLN A 1 98 ? -4.336 -4.426 -13.086 1 78.94 98 GLN A N 1
ATOM 767 C CA . GLN A 1 98 ? -4.922 -3.828 -14.281 1 78.94 98 GLN A CA 1
ATOM 768 C C . GLN A 1 98 ? -6.266 -4.469 -14.617 1 78.94 98 GLN A C 1
ATOM 770 O O . GLN A 1 98 ? -7.145 -3.816 -15.188 1 78.94 98 GLN A O 1
ATOM 775 N N . LEU A 1 99 ? -6.379 -5.711 -14.281 1 80.25 99 LEU A N 1
ATOM 776 C CA . LEU A 1 99 ? -7.598 -6.465 -14.555 1 80.25 99 LEU A CA 1
ATOM 777 C C . LEU A 1 99 ? -8.719 -6.047 -13.602 1 80.25 99 LEU A C 1
ATOM 779 O O . LEU A 1 99 ? -9.891 -6.016 -13.992 1 80.25 99 LEU A O 1
ATOM 783 N N . THR A 1 100 ? -8.32 -5.68 -12.391 1 84.5 100 THR A N 1
ATOM 784 C CA . THR A 1 100 ? -9.336 -5.59 -11.352 1 84.5 100 THR A CA 1
ATOM 785 C C . THR A 1 100 ? -9.477 -4.148 -10.859 1 84.5 100 THR A C 1
ATOM 787 O O . THR A 1 100 ? -10.477 -3.799 -10.234 1 84.5 100 THR A O 1
ATOM 790 N N . LEU A 1 101 ? -8.43 -3.391 -11.094 1 87.25 101 LEU A N 1
ATOM 791 C CA . LEU A 1 101 ? -8.453 -2.01 -10.625 1 87.25 101 LEU A CA 1
ATOM 792 C C . LEU A 1 101 ? -8.641 -1.043 -11.789 1 87.25 101 LEU A C 1
ATOM 794 O O . LEU A 1 101 ? -8.242 -1.342 -12.914 1 87.25 101 LEU A O 1
ATOM 798 N N . ALA A 1 102 ? -9.375 -0.009 -11.578 1 82.81 102 ALA A N 1
ATOM 799 C CA . ALA A 1 102 ? -9.508 1.011 -12.617 1 82.81 102 ALA A CA 1
ATOM 800 C C . ALA A 1 102 ? -9.281 2.408 -12.047 1 82.81 102 ALA A C 1
ATOM 802 O O . ALA A 1 102 ? -9.352 2.605 -10.828 1 82.81 102 ALA A O 1
ATOM 803 N N . GLY A 1 103 ? -8.844 3.307 -13.008 1 90.44 103 GLY A N 1
ATOM 804 C CA . GLY A 1 103 ? -8.797 4.723 -12.68 1 90.44 103 GLY A CA 1
ATOM 805 C C . GLY A 1 103 ? -7.848 5.035 -11.539 1 90.44 103 GLY A C 1
ATOM 806 O O . GLY A 1 103 ? -6.68 4.648 -11.57 1 90.44 103 GLY A O 1
ATOM 807 N N . ASP A 1 104 ? -8.367 5.602 -10.5 1 91.81 104 ASP A N 1
ATOM 808 C CA . ASP A 1 104 ? -7.594 6.133 -9.383 1 91.81 104 ASP A CA 1
ATOM 809 C C . ASP A 1 104 ? -7.004 5.008 -8.539 1 91.81 104 ASP A C 1
ATOM 811 O O . ASP A 1 104 ? -5.898 5.133 -8.008 1 91.81 104 ASP A O 1
ATOM 815 N N . GLU A 1 105 ? -7.738 3.92 -8.461 1 92.75 105 GLU A N 1
ATOM 816 C CA . GLU A 1 105 ? -7.23 2.803 -7.672 1 92.75 105 GLU A CA 1
ATOM 817 C C . GLU A 1 105 ? -6.004 2.174 -8.328 1 92.75 105 GLU A C 1
ATOM 819 O O . GLU A 1 105 ? -5.055 1.79 -7.645 1 92.75 105 GLU A O 1
ATOM 824 N N . LEU A 1 106 ? -6.098 2.062 -9.688 1 92.5 106 LEU A N 1
ATOM 825 C CA . LEU A 1 106 ? -4.945 1.522 -10.406 1 92.5 106 LEU A CA 1
ATOM 826 C C . LEU A 1 106 ? -3.736 2.438 -10.258 1 92.5 106 LEU A C 1
ATOM 828 O O . LEU A 1 106 ? -2.621 1.967 -10.023 1 92.5 106 LEU A O 1
ATOM 832 N N . ALA A 1 107 ? -3.955 3.695 -10.344 1 93.06 107 ALA A N 1
ATOM 833 C CA . ALA A 1 107 ? -2.881 4.676 -10.195 1 93.06 107 ALA A CA 1
ATOM 834 C C . ALA A 1 107 ? -2.264 4.602 -8.797 1 93.06 107 ALA A C 1
ATOM 836 O O . ALA A 1 107 ? -1.041 4.676 -8.648 1 93.06 107 ALA A O 1
ATOM 837 N N . LEU A 1 108 ? -3.088 4.492 -7.848 1 93.94 108 LEU A N 1
ATOM 838 C CA . LEU A 1 108 ? -2.611 4.383 -6.473 1 93.94 108 LEU A CA 1
ATOM 839 C C . LEU A 1 108 ? -1.796 3.109 -6.277 1 93.94 108 LEU A C 1
ATOM 841 O O . LEU A 1 108 ? -0.748 3.131 -5.629 1 93.94 108 LEU A O 1
ATOM 845 N N . TYR A 1 109 ? -2.273 2.023 -6.816 1 92.75 109 TYR A N 1
ATOM 846 C CA . TYR A 1 109 ? -1.559 0.756 -6.711 1 92.75 109 TYR A CA 1
ATOM 847 C C . TYR A 1 109 ? -0.186 0.849 -7.367 1 92.75 109 TYR A C 1
ATOM 849 O O . TYR A 1 109 ? 0.806 0.369 -6.812 1 92.75 109 TYR A O 1
ATOM 857 N N . ASP A 1 110 ? -0.141 1.466 -8.508 1 90.5 110 ASP A N 1
ATOM 858 C CA . ASP A 1 110 ? 1.12 1.655 -9.219 1 90.5 110 ASP A CA 1
ATOM 859 C C . ASP A 1 110 ? 2.104 2.473 -8.383 1 90.5 110 ASP A C 1
ATOM 861 O O . ASP A 1 110 ? 3.293 2.154 -8.328 1 90.5 110 ASP A O 1
ATOM 865 N N . ALA A 1 111 ? 1.584 3.453 -7.789 1 91.12 111 ALA A N 1
ATOM 866 C CA . ALA A 1 111 ? 2.426 4.297 -6.945 1 91.12 111 ALA A CA 1
ATOM 867 C C . ALA A 1 111 ? 2.973 3.514 -5.758 1 91.12 111 ALA A C 1
ATOM 869 O O . ALA A 1 111 ? 4.152 3.633 -5.414 1 91.12 111 ALA A O 1
ATOM 870 N N . LEU A 1 112 ? 2.109 2.742 -5.152 1 90.81 112 LEU A N 1
ATOM 871 C CA . LEU A 1 112 ? 2.521 1.894 -4.039 1 90.81 112 LEU A CA 1
ATOM 872 C C . LEU A 1 112 ? 3.604 0.913 -4.477 1 90.81 112 LEU A C 1
ATOM 874 O O . LEU A 1 112 ? 4.621 0.763 -3.799 1 90.81 112 LEU A O 1
ATOM 878 N N . HIS A 1 113 ? 3.377 0.324 -5.586 1 88.25 113 HIS A N 1
ATOM 879 C CA . HIS A 1 113 ? 4.324 -0.644 -6.125 1 88.25 113 HIS A CA 1
ATOM 880 C C . HIS A 1 113 ? 5.688 -0.004 -6.367 1 88.25 113 HIS A C 1
ATOM 882 O O . HIS A 1 113 ? 6.719 -0.575 -6.008 1 88.25 113 HIS A O 1
ATOM 888 N N . ARG A 1 114 ? 5.707 1.118 -6.914 1 87.44 114 ARG A N 1
ATOM 889 C CA . ARG A 1 114 ? 6.945 1.837 -7.207 1 87.44 114 ARG A CA 1
ATOM 890 C C . ARG A 1 114 ? 7.691 2.191 -5.926 1 87.44 114 ARG A C 1
ATOM 892 O O . ARG A 1 114 ? 8.922 2.09 -5.871 1 87.44 114 ARG A O 1
ATOM 899 N N . GLN A 1 115 ? 6.953 2.582 -4.996 1 86.5 115 GLN A N 1
ATOM 900 C CA . GLN A 1 115 ? 7.578 2.996 -3.746 1 86.5 115 GLN A CA 1
ATOM 901 C C . GLN A 1 115 ? 8.148 1.799 -2.994 1 86.5 115 GLN A C 1
ATOM 903 O O . GLN A 1 115 ? 9.18 1.913 -2.328 1 86.5 115 GLN A O 1
ATOM 908 N N . LEU A 1 116 ? 7.43 0.771 -3.021 1 85.31 116 LEU A N 1
ATOM 909 C CA . LEU A 1 116 ? 7.871 -0.429 -2.322 1 85.31 116 LEU A CA 1
ATOM 910 C C . LEU A 1 116 ? 9.102 -1.028 -2.994 1 85.31 116 LEU A C 1
ATOM 912 O O . LEU A 1 116 ? 9.898 -1.715 -2.348 1 85.31 116 LEU A O 1
ATOM 916 N N . GLN A 1 117 ? 9.344 -0.669 -4.207 1 73.44 117 GLN A N 1
ATOM 917 C CA . GLN A 1 117 ? 10.492 -1.106 -4.992 1 73.44 117 GLN A CA 1
ATOM 918 C C . GLN A 1 117 ? 10.805 -2.576 -4.734 1 73.44 117 GLN A C 1
ATOM 920 O O . GLN A 1 117 ? 11.906 -2.912 -4.285 1 73.44 117 GLN A O 1
ATOM 925 N N . PRO A 1 118 ? 9.922 -3.338 -5.023 1 70.69 118 PRO A N 1
ATOM 926 C CA . PRO A 1 118 ? 10.227 -4.746 -4.762 1 70.69 118 PRO A CA 1
ATOM 927 C C . PRO A 1 118 ? 11.406 -5.258 -5.59 1 70.69 118 PRO A C 1
ATOM 929 O O . PRO A 1 118 ? 11.461 -5.02 -6.797 1 70.69 118 PRO A O 1
ATOM 932 N N . GLN A 1 119 ? 12.477 -5.547 -4.812 1 68.5 119 GLN A N 1
ATOM 933 C CA . GLN A 1 119 ? 13.617 -6.156 -5.477 1 68.5 119 GLN A CA 1
ATOM 934 C C . GLN A 1 119 ? 13.469 -7.672 -5.555 1 68.5 119 GLN A C 1
ATOM 936 O O . GLN A 1 119 ? 13.398 -8.344 -4.523 1 68.5 119 GLN A O 1
ATOM 941 N N . VAL A 1 120 ? 13.164 -8.07 -6.781 1 68.38 120 VAL A N 1
ATOM 942 C CA . VAL A 1 120 ? 12.977 -9.516 -6.875 1 68.38 120 VAL A CA 1
ATOM 943 C C . VAL A 1 120 ? 13.938 -10.094 -7.91 1 68.38 120 VAL A C 1
ATOM 945 O O . VAL A 1 120 ? 14.273 -9.43 -8.898 1 68.38 120 VAL A O 1
ATOM 948 N N . ARG A 1 121 ? 14.453 -11.156 -7.582 1 74.88 121 ARG A N 1
ATOM 949 C CA . ARG A 1 121 ? 15.273 -11.906 -8.531 1 74.88 121 ARG A CA 1
ATOM 950 C C . ARG A 1 121 ? 14.461 -12.32 -9.75 1 74.88 121 ARG A C 1
ATOM 952 O O . ARG A 1 121 ? 13.297 -12.711 -9.625 1 74.88 121 ARG A O 1
ATOM 959 N N . ILE A 1 122 ? 15.109 -12.172 -10.945 1 82.88 122 ILE A N 1
ATOM 960 C CA . ILE A 1 122 ? 14.484 -12.625 -12.18 1 82.88 122 ILE A CA 1
ATOM 961 C C . ILE A 1 122 ? 14.617 -14.141 -12.305 1 82.88 122 ILE A C 1
ATOM 963 O O . ILE A 1 122 ? 15.695 -14.688 -12.078 1 82.88 122 ILE A O 1
ATOM 967 N N . PRO A 1 123 ? 13.5 -14.75 -12.578 1 89.25 123 PRO A N 1
ATOM 968 C CA . PRO A 1 123 ? 13.617 -16.203 -12.727 1 89.25 123 PRO A CA 1
ATOM 969 C C . PRO A 1 123 ? 14.523 -16.609 -13.883 1 89.25 123 PRO A C 1
ATOM 971 O O . PRO A 1 123 ? 14.625 -15.875 -14.875 1 89.25 123 PRO A O 1
ATOM 974 N N . ASP A 1 124 ? 15.156 -17.75 -13.664 1 90.19 124 ASP A N 1
ATOM 975 C CA . ASP A 1 124 ? 15.945 -18.312 -14.758 1 90.19 124 ASP A CA 1
ATOM 976 C C . ASP A 1 124 ? 15.039 -18.859 -15.859 1 90.19 124 ASP A C 1
ATOM 978 O O . ASP A 1 124 ? 15.445 -18.922 -17.031 1 90.19 124 ASP A O 1
ATOM 982 N N . LEU A 1 125 ? 13.898 -19.234 -15.445 1 93.06 125 LEU A N 1
ATOM 983 C CA . LEU A 1 125 ? 12.883 -19.797 -16.344 1 93.06 125 LEU A CA 1
ATOM 984 C C . LEU A 1 125 ? 11.484 -19.547 -15.797 1 93.06 125 LEU A C 1
ATOM 986 O O . LEU A 1 125 ? 11.242 -19.703 -14.594 1 93.06 125 LEU A O 1
ATOM 990 N N . VAL A 1 126 ? 10.617 -19.156 -16.75 1 94.62 126 VAL A N 1
ATOM 991 C CA . VAL A 1 126 ? 9.195 -19.062 -16.406 1 94.62 126 VAL A CA 1
ATOM 992 C C . VAL A 1 126 ? 8.414 -20.156 -17.141 1 94.62 126 VAL A C 1
ATOM 994 O O . VAL A 1 126 ? 8.531 -20.297 -18.359 1 94.62 126 VAL A O 1
ATOM 997 N N . ILE A 1 127 ? 7.727 -20.906 -16.359 1 95.81 127 ILE A N 1
ATOM 998 C CA . ILE A 1 127 ? 6.766 -21.844 -16.953 1 95.81 127 ILE A CA 1
ATOM 999 C C . ILE A 1 127 ? 5.359 -21.25 -16.859 1 95.81 127 ILE A C 1
ATOM 1001 O O . ILE A 1 127 ? 4.793 -21.141 -15.773 1 95.81 127 ILE A O 1
ATOM 1005 N N . HIS A 1 128 ? 4.805 -20.922 -18.016 1 95.94 128 HIS A N 1
ATOM 1006 C CA . HIS A 1 128 ? 3.471 -20.344 -18.125 1 95.94 128 HIS A CA 1
ATOM 1007 C C . HIS A 1 128 ? 2.434 -21.406 -18.453 1 95.94 128 HIS A C 1
ATOM 1009 O O . HIS A 1 128 ? 2.408 -21.922 -19.578 1 95.94 128 HIS A O 1
ATOM 1015 N N . LEU A 1 129 ? 1.597 -21.688 -17.453 1 96.75 129 LEU A N 1
ATOM 1016 C CA . LEU A 1 129 ? 0.557 -22.688 -17.656 1 96.75 129 LEU A CA 1
ATOM 1017 C C . LEU A 1 129 ? -0.711 -22.062 -18.219 1 96.75 129 LEU A C 1
ATOM 1019 O O . LEU A 1 129 ? -1.126 -20.984 -17.766 1 96.75 129 LEU A O 1
ATOM 1023 N N . GLN A 1 130 ? -1.279 -22.766 -19.172 1 95.44 130 GLN A N 1
ATOM 1024 C CA . GLN A 1 130 ? -2.523 -22.312 -19.781 1 95.44 130 GLN A CA 1
ATOM 1025 C C . GLN A 1 130 ? -3.547 -23.453 -19.859 1 95.44 130 GLN A C 1
ATOM 1027 O O . GLN A 1 130 ? -3.178 -24.625 -19.891 1 95.44 130 GLN A O 1
ATOM 1032 N N . ALA A 1 131 ? -4.773 -23.078 -19.859 1 96 131 ALA A N 1
ATOM 1033 C CA . ALA A 1 131 ? -5.922 -23.938 -20.125 1 96 131 ALA A CA 1
ATOM 1034 C C . ALA A 1 131 ? -7.156 -23.109 -20.484 1 96 131 ALA A C 1
ATOM 1036 O O . ALA A 1 131 ? -7.262 -21.953 -20.094 1 96 131 ALA A O 1
ATOM 1037 N N . PRO A 1 132 ? -8.07 -23.75 -21.281 1 96.06 132 PRO A N 1
ATOM 1038 C CA . PRO A 1 132 ? -9.312 -23.016 -21.562 1 96.06 132 PRO A CA 1
ATOM 1039 C C . PRO A 1 132 ? -10.086 -22.672 -20.297 1 96.06 132 PRO A C 1
ATOM 1041 O O . PRO A 1 132 ? -10.109 -23.453 -19.344 1 96.06 132 PRO A O 1
ATOM 1044 N N . PRO A 1 133 ? -10.75 -21.5 -20.328 1 97 133 PRO A N 1
ATOM 1045 C CA . PRO A 1 133 ? -11.484 -21.047 -19.156 1 97 133 PRO A CA 1
ATOM 1046 C C . PRO A 1 133 ? -12.469 -22.094 -18.625 1 97 133 PRO A C 1
ATOM 1048 O O . PRO A 1 133 ? -12.625 -22.25 -17.422 1 97 133 PRO A O 1
ATOM 1051 N N . GLU A 1 134 ? -13.055 -22.875 -19.531 1 96.94 134 GLU A N 1
ATOM 1052 C CA . GLU A 1 134 ? -14.008 -23.906 -19.125 1 96.94 134 GLU A CA 1
ATOM 1053 C C . GLU A 1 134 ? -13.32 -25.016 -18.344 1 96.94 134 GLU A C 1
ATOM 1055 O O . GLU A 1 134 ? -13.891 -25.547 -17.391 1 96.94 134 GLU A O 1
ATOM 1060 N N . VAL A 1 135 ? -12.164 -25.328 -18.734 1 96.56 135 VAL A N 1
ATOM 1061 C CA . VAL A 1 135 ? -11.383 -26.344 -18.047 1 96.56 135 VAL A CA 1
ATOM 1062 C C . VAL A 1 135 ? -10.961 -25.828 -16.672 1 96.56 135 VAL A C 1
ATOM 1064 O O . VAL A 1 135 ? -11.039 -26.562 -15.68 1 96.56 135 VAL A O 1
ATOM 1067 N N . LEU A 1 136 ? -10.523 -24.578 -16.656 1 97.31 136 LEU A N 1
ATOM 1068 C CA . LEU A 1 136 ? -10.148 -23.969 -15.383 1 97.31 136 LEU A CA 1
ATOM 1069 C C . LEU A 1 136 ? -11.32 -23.984 -14.398 1 97.31 136 LEU A C 1
ATOM 1071 O O . LEU A 1 136 ? -11.148 -24.359 -13.234 1 97.31 136 LEU A O 1
ATOM 1075 N N . GLN A 1 137 ? -12.445 -23.625 -14.93 1 96.88 137 GLN A N 1
ATOM 1076 C CA . GLN A 1 137 ? -13.641 -23.578 -14.094 1 96.88 137 GLN A CA 1
ATOM 1077 C C . GLN A 1 137 ? -13.969 -24.969 -13.539 1 96.88 137 GLN A C 1
ATOM 1079 O O . GLN A 1 137 ? -14.32 -25.094 -12.367 1 96.88 137 GLN A O 1
ATOM 1084 N N . ALA A 1 138 ? -13.867 -25.953 -14.375 1 96.31 138 ALA A N 1
ATOM 1085 C CA . ALA A 1 138 ? -14.133 -27.328 -13.961 1 96.31 138 ALA A CA 1
ATOM 1086 C C . ALA A 1 138 ? -13.156 -27.766 -12.867 1 96.31 138 ALA A C 1
ATOM 1088 O O . ALA A 1 138 ? -13.562 -28.391 -11.891 1 96.31 138 ALA A O 1
ATOM 1089 N N . ARG A 1 139 ? -11.93 -27.422 -12.977 1 96 139 ARG A N 1
ATOM 1090 C CA . ARG A 1 139 ? -10.906 -27.781 -12 1 96 139 ARG A CA 1
ATOM 1091 C C . ARG A 1 139 ? -11.164 -27.094 -10.664 1 96 139 ARG A C 1
ATOM 1093 O O . ARG A 1 139 ? -11.016 -27.719 -9.609 1 96 139 ARG A O 1
ATOM 1100 N N . ILE A 1 140 ? -11.539 -25.812 -10.742 1 95.56 140 ILE A N 1
ATOM 1101 C CA . ILE A 1 140 ? -11.859 -25.047 -9.539 1 95.56 140 ILE A CA 1
ATOM 1102 C C . ILE A 1 140 ? -13.047 -25.672 -8.82 1 95.56 140 ILE A C 1
ATOM 1104 O O . ILE A 1 140 ? -13.031 -25.844 -7.602 1 95.56 140 ILE A O 1
ATOM 1108 N N . GLY A 1 141 ? -14.039 -26.047 -9.602 1 94.62 141 GLY A N 1
ATOM 1109 C CA . GLY A 1 141 ? -15.195 -26.719 -9.039 1 94.62 141 GLY A CA 1
ATOM 1110 C C . GLY A 1 141 ? -14.859 -28.047 -8.375 1 94.62 141 GLY A C 1
ATOM 1111 O O . GLY A 1 141 ? -15.359 -28.344 -7.285 1 94.62 141 GLY A O 1
ATOM 1112 N N . ALA A 1 142 ? -14.016 -28.781 -8.945 1 94.06 142 ALA A N 1
ATOM 1113 C CA . ALA A 1 142 ? -13.625 -30.094 -8.43 1 94.06 142 ALA A CA 1
ATOM 1114 C C . ALA A 1 142 ? -12.828 -29.953 -7.141 1 94.06 142 ALA A C 1
ATOM 1116 O O . ALA A 1 142 ? -12.969 -30.781 -6.227 1 94.06 142 ALA A O 1
ATOM 1117 N N . ARG A 1 143 ? -11.984 -28.984 -7.121 1 92.06 143 ARG A N 1
ATOM 1118 C CA . ARG A 1 143 ? -11.172 -28.734 -5.938 1 92.06 143 ARG A CA 1
ATOM 1119 C C . ARG A 1 143 ? -12.039 -28.344 -4.746 1 92.06 143 ARG A C 1
ATOM 1121 O O . ARG A 1 143 ? -11.711 -28.656 -3.602 1 92.06 143 ARG A O 1
ATOM 1128 N N . GLY A 1 144 ? -13.039 -27.625 -4.895 1 91.19 144 GLY A N 1
ATOM 1129 C CA . GLY A 1 144 ? -14.109 -27.438 -3.926 1 91.19 144 GLY A CA 1
ATOM 1130 C C . GLY A 1 144 ? -13.773 -26.422 -2.854 1 91.19 144 GLY A C 1
ATOM 1131 O O . GLY A 1 144 ? -14.297 -26.484 -1.743 1 91.19 144 GLY A O 1
ATOM 1132 N N . ILE A 1 145 ? -12.898 -25.562 -3.105 1 91.44 145 ILE A N 1
ATOM 1133 C CA . ILE A 1 145 ? -12.594 -24.5 -2.141 1 91.44 145 ILE A CA 1
ATOM 1134 C C . ILE A 1 145 ? -13.75 -23.516 -2.078 1 91.44 145 ILE A C 1
ATOM 1136 O O . ILE A 1 145 ? -14.156 -22.953 -3.102 1 91.44 145 ILE A O 1
ATOM 1140 N N . ALA A 1 146 ? -14.242 -23.203 -0.91 1 91.19 146 ALA A N 1
ATOM 1141 C CA . ALA A 1 146 ? -15.484 -22.469 -0.696 1 91.19 146 ALA A CA 1
ATOM 1142 C C . ALA A 1 146 ? -15.406 -21.062 -1.284 1 91.19 146 ALA A C 1
ATOM 1144 O O . ALA A 1 146 ? -16.297 -20.641 -2.018 1 91.19 146 ALA A O 1
ATOM 1145 N N . MET A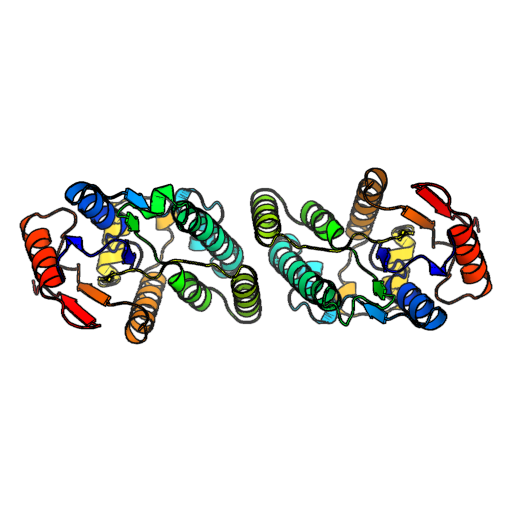 1 147 ? -14.367 -20.406 -1.07 1 90.31 147 MET A N 1
ATOM 1146 C CA . MET A 1 147 ? -14.281 -19 -1.494 1 90.31 147 MET A CA 1
ATOM 1147 C C . MET A 1 147 ? -14.203 -18.906 -3.014 1 90.31 147 MET A C 1
ATOM 1149 O O . MET A 1 147 ? -14.477 -17.844 -3.582 1 90.31 147 MET A O 1
ATOM 1153 N N . GLU A 1 148 ? -13.82 -19.953 -3.711 1 93.19 148 GLU A N 1
ATOM 1154 C CA . GLU A 1 148 ? -13.609 -19.922 -5.156 1 93.19 148 GLU A CA 1
ATOM 1155 C C . GLU A 1 148 ? -14.906 -20.172 -5.906 1 93.19 148 GLU A C 1
ATOM 1157 O O . GLU A 1 148 ? -14.977 -20 -7.125 1 93.19 148 GLU A O 1
ATOM 1162 N N . GLN A 1 149 ? -15.914 -20.547 -5.18 1 90.5 149 GLN A N 1
ATOM 1163 C CA . GLN A 1 149 ? -17.188 -20.906 -5.812 1 90.5 149 GLN A CA 1
ATOM 1164 C C . GLN A 1 149 ? -17.828 -19.688 -6.461 1 90.5 149 GLN A C 1
ATOM 1166 O O . GLN A 1 149 ? -18.672 -19.812 -7.348 1 90.5 149 GLN A O 1
ATOM 1171 N N . ALA A 1 150 ? -17.469 -18.562 -6.027 1 91.06 150 ALA A N 1
ATOM 1172 C CA . ALA A 1 150 ? -18.047 -17.328 -6.543 1 91.06 150 ALA A CA 1
ATOM 1173 C C . ALA A 1 150 ? -17.359 -16.891 -7.828 1 91.06 150 ALA A C 1
ATOM 1175 O O . ALA A 1 150 ? -17.797 -15.938 -8.484 1 91.06 150 ALA A O 1
ATOM 1176 N N . ILE A 1 151 ? -16.328 -17.641 -8.297 1 92.56 151 ILE A N 1
ATOM 1177 C CA . ILE A 1 151 ? -15.562 -17.25 -9.477 1 92.56 151 ILE A CA 1
ATOM 1178 C C . ILE A 1 151 ? -16.391 -17.5 -10.734 1 92.56 151 ILE A C 1
ATOM 1180 O O . ILE A 1 151 ? -16.859 -18.625 -10.961 1 92.56 151 ILE A O 1
ATOM 1184 N N . SER A 1 152 ? -16.547 -16.5 -11.531 1 91.75 152 SER A N 1
ATOM 1185 C CA . SER A 1 152 ? -17.359 -16.594 -12.734 1 91.75 152 SER A CA 1
ATOM 1186 C C . SER A 1 152 ? -16.516 -17.016 -13.938 1 91.75 152 SER A C 1
ATOM 1188 O O . SER A 1 152 ? -15.305 -16.797 -13.953 1 91.75 152 SER A O 1
ATOM 1190 N N . LEU A 1 153 ? -17.156 -17.594 -14.898 1 94.88 153 LEU A N 1
ATOM 1191 C CA . LEU A 1 153 ? -16.484 -17.953 -16.141 1 94.88 153 LEU A CA 1
ATOM 1192 C C . LEU A 1 153 ? -15.969 -16.703 -16.859 1 94.88 153 LEU A C 1
ATOM 1194 O O . LEU A 1 153 ? -14.891 -16.719 -17.438 1 94.88 153 LEU A O 1
ATOM 1198 N N . ASP A 1 154 ? -16.75 -15.633 -16.797 1 92.5 154 ASP A N 1
ATOM 1199 C CA . ASP A 1 154 ? -16.359 -14.367 -17.406 1 92.5 154 ASP A CA 1
ATOM 1200 C C . ASP A 1 154 ? -15.047 -13.859 -16.812 1 92.5 154 ASP A C 1
ATOM 1202 O O . ASP A 1 154 ? -14.172 -13.383 -17.531 1 92.5 154 ASP A O 1
ATOM 1206 N N . TYR A 1 155 ? -14.953 -14.039 -15.57 1 89.38 155 TYR A N 1
ATOM 1207 C CA . TYR A 1 155 ? -13.719 -13.633 -14.898 1 89.38 155 TYR A CA 1
ATOM 1208 C C . TYR A 1 155 ? -12.531 -14.453 -15.406 1 89.38 155 TYR A C 1
ATOM 1210 O O . TYR A 1 155 ? -11.477 -13.898 -15.703 1 89.38 155 TYR A O 1
ATOM 1218 N N . LEU A 1 156 ? -12.727 -15.734 -15.508 1 94 156 LEU A N 1
ATOM 1219 C CA . LEU A 1 156 ? -11.656 -16.625 -15.945 1 94 156 LEU A CA 1
ATOM 1220 C C . LEU A 1 156 ? -11.258 -16.312 -17.375 1 94 156 LEU A C 1
ATOM 1222 O O . LEU A 1 156 ? -10.078 -16.422 -17.734 1 94 156 LEU A O 1
ATOM 1226 N N . GLN A 1 157 ? -12.188 -15.969 -18.172 1 94.81 157 GLN A N 1
ATOM 1227 C CA . GLN A 1 157 ? -11.906 -15.602 -19.562 1 94.81 157 GLN A CA 1
ATOM 1228 C C . GLN A 1 157 ? -11.039 -14.352 -19.625 1 94.81 157 GLN A C 1
ATOM 1230 O O . GLN A 1 157 ? -10.023 -14.328 -20.328 1 94.81 157 GLN A O 1
ATOM 1235 N N . ARG A 1 158 ? -11.453 -13.406 -18.906 1 90.5 158 ARG A N 1
ATOM 1236 C CA . ARG A 1 158 ? -10.68 -12.164 -18.875 1 90.5 158 ARG A CA 1
ATOM 1237 C C . ARG A 1 158 ? -9.289 -12.398 -18.297 1 90.5 158 ARG A C 1
ATOM 1239 O O . ARG A 1 158 ? -8.305 -11.852 -18.797 1 90.5 158 ARG A O 1
ATOM 1246 N N . LEU A 1 159 ? -9.25 -13.18 -17.281 1 90.38 159 LEU A N 1
ATOM 1247 C CA . LEU A 1 159 ? -7.98 -13.531 -16.656 1 90.38 159 LEU A CA 1
ATOM 1248 C C . LEU A 1 159 ? -7.047 -14.219 -17.641 1 90.38 159 LEU A C 1
ATOM 1250 O O . LEU A 1 159 ? -5.875 -13.859 -17.75 1 90.38 159 LEU A O 1
ATOM 1254 N N . SER A 1 160 ? -7.594 -15.141 -18.312 1 92.81 160 SER A N 1
ATOM 1255 C CA . SER A 1 160 ? -6.812 -15.883 -19.297 1 92.81 160 SER A CA 1
ATOM 1256 C C . SER A 1 160 ? -6.289 -14.953 -20.391 1 92.81 160 SER A C 1
ATOM 1258 O O . SER A 1 160 ? -5.137 -15.078 -20.812 1 92.81 160 SER A O 1
ATOM 1260 N N . GLU A 1 161 ? -7.098 -14.055 -20.812 1 90.88 161 GLU A N 1
ATOM 1261 C CA . GLU A 1 161 ? -6.691 -13.086 -21.828 1 90.88 161 GLU A CA 1
ATOM 1262 C C . GLU A 1 161 ? -5.57 -12.188 -21.312 1 90.88 161 GLU A C 1
ATOM 1264 O O . GLU A 1 161 ? -4.617 -11.898 -22.031 1 90.88 161 GLU A O 1
ATOM 1269 N N . CYS A 1 162 ? -5.676 -11.828 -20.125 1 88.5 162 CYS A N 1
ATOM 1270 C CA . CYS A 1 162 ? -4.66 -10.969 -19.516 1 88.5 162 CYS A CA 1
ATOM 1271 C C . CYS A 1 162 ? -3.324 -11.695 -19.422 1 88.5 162 CYS A C 1
ATOM 1273 O O . CYS A 1 162 ? -2.279 -11.117 -19.719 1 88.5 162 CYS A O 1
ATOM 1275 N N . TYR A 1 163 ? -3.393 -12.922 -19.016 1 91.31 163 TYR A N 1
ATOM 1276 C CA . TYR A 1 163 ? -2.166 -13.703 -18.938 1 91.31 163 TYR A CA 1
ATOM 1277 C C . TYR A 1 163 ? -1.525 -13.844 -20.312 1 91.31 163 TYR A C 1
ATOM 1279 O O . TYR A 1 163 ? -0.307 -13.719 -20.453 1 91.31 163 TYR A O 1
ATOM 1287 N N . SER A 1 164 ? -2.336 -14.117 -21.203 1 89.44 164 SER A N 1
ATOM 1288 C CA . SER A 1 164 ? -1.832 -14.281 -22.562 1 89.44 164 SER A CA 1
ATOM 1289 C C . SER A 1 164 ? -1.146 -13.016 -23.047 1 89.44 164 SER A C 1
ATOM 1291 O O . SER A 1 164 ? -0.051 -13.07 -23.609 1 89.44 164 SER A O 1
ATOM 1293 N N . HIS A 1 165 ? -1.796 -11.945 -22.875 1 87.44 165 HIS A N 1
ATOM 1294 C CA . HIS A 1 165 ? -1.233 -10.664 -23.281 1 87.44 165 HIS A CA 1
ATOM 1295 C C . HIS A 1 165 ? 0.07 -10.375 -22.547 1 87.44 165 HIS A C 1
ATOM 1297 O O . HIS A 1 165 ? 1.044 -9.922 -23.156 1 87.44 165 HIS A O 1
ATOM 1303 N N . PHE A 1 166 ? 0.07 -10.617 -21.344 1 88 166 PHE A N 1
ATOM 1304 C CA . PHE A 1 166 ? 1.241 -10.352 -20.516 1 88 166 PHE A CA 1
ATOM 1305 C C . PHE A 1 166 ? 2.441 -11.156 -21 1 88 166 PHE A C 1
ATOM 1307 O O . PHE A 1 166 ? 3.512 -10.594 -21.25 1 88 166 PHE A O 1
ATOM 1314 N N . PHE A 1 167 ? 2.227 -12.445 -21.156 1 91.06 167 PHE A N 1
ATOM 1315 C CA . PHE A 1 167 ? 3.357 -13.305 -21.484 1 91.06 167 PHE A CA 1
ATOM 1316 C C . PHE A 1 167 ? 3.756 -13.148 -22.938 1 91.06 167 PHE A C 1
ATOM 1318 O O . PHE A 1 167 ? 4.871 -13.5 -23.328 1 91.06 167 PHE A O 1
ATOM 1325 N N . TYR A 1 168 ? 2.844 -12.609 -23.688 1 86.25 168 TYR A N 1
ATOM 1326 C CA . TYR A 1 168 ? 3.195 -12.273 -25.078 1 86.25 168 TYR A CA 1
ATOM 1327 C C . TYR A 1 168 ? 4.266 -11.195 -25.109 1 86.25 168 TYR A C 1
ATOM 1329 O O . TYR A 1 168 ? 5.141 -11.211 -25.984 1 86.25 168 TYR A O 1
ATOM 1337 N N . HIS A 1 169 ? 4.289 -10.352 -24.172 1 87 169 HIS A N 1
ATOM 1338 C CA . HIS A 1 169 ? 5.195 -9.203 -24.188 1 87 169 HIS A CA 1
ATOM 1339 C C . HIS A 1 169 ? 6.316 -9.383 -23.156 1 87 169 HIS A C 1
ATOM 1341 O O . HIS A 1 169 ? 7.242 -8.57 -23.109 1 87 169 HIS A O 1
ATOM 1347 N N . TYR A 1 170 ? 6.227 -10.312 -22.406 1 88.69 170 TYR A N 1
ATOM 1348 C CA . TYR A 1 170 ? 7.219 -10.547 -21.359 1 88.69 170 TYR A CA 1
ATOM 1349 C C . TYR A 1 170 ? 8.555 -10.961 -21.969 1 88.69 170 TYR A C 1
ATOM 1351 O O . TYR A 1 170 ? 8.617 -11.891 -22.766 1 88.69 170 TYR A O 1
ATOM 1359 N N . GLU A 1 171 ? 9.664 -10.219 -21.5 1 89.06 171 GLU A N 1
ATOM 1360 C CA . GLU A 1 171 ? 10.961 -10.484 -22.125 1 89.06 171 GLU A CA 1
ATOM 1361 C C . GLU A 1 171 ? 12.055 -10.617 -21.062 1 89.06 171 GLU A C 1
ATOM 1363 O O . GLU A 1 171 ? 13.219 -10.852 -21.406 1 89.06 171 GLU A O 1
ATOM 1368 N N . ASP A 1 172 ? 11.719 -10.586 -19.859 1 87.81 172 ASP A N 1
ATOM 1369 C CA . ASP A 1 172 ? 12.727 -10.5 -18.812 1 87.81 172 ASP A CA 1
ATOM 1370 C C . ASP A 1 172 ? 13.383 -11.859 -18.562 1 87.81 172 ASP A C 1
ATOM 1372 O O . ASP A 1 172 ? 14.5 -11.93 -18.047 1 87.81 172 ASP A O 1
ATOM 1376 N N . ALA A 1 173 ? 12.672 -12.891 -18.859 1 90.19 173 ALA A N 1
ATOM 1377 C CA . ALA A 1 173 ? 13.164 -14.258 -18.672 1 90.19 173 ALA A CA 1
ATOM 1378 C C . ALA A 1 173 ? 12.617 -15.18 -19.75 1 90.19 173 ALA A C 1
ATOM 1380 O O . ALA A 1 173 ? 11.609 -14.883 -20.391 1 90.19 173 ALA A O 1
ATOM 1381 N N . PRO A 1 174 ? 13.383 -16.266 -19.969 1 92.19 174 PRO A N 1
ATOM 1382 C CA . PRO A 1 174 ? 12.805 -17.266 -20.875 1 92.19 174 PRO A CA 1
ATOM 1383 C C . PRO A 1 174 ? 11.461 -17.797 -20.375 1 92.19 174 PRO A C 1
ATOM 1385 O O . PRO A 1 174 ? 11.281 -18 -19.172 1 92.19 174 PRO A O 1
ATOM 1388 N N . VAL A 1 175 ? 10.539 -17.969 -21.375 1 94.38 175 VAL A N 1
ATOM 1389 C CA . VAL A 1 175 ? 9.195 -18.422 -21.016 1 94.38 175 VAL A CA 1
ATOM 1390 C C . VAL A 1 175 ? 8.867 -19.703 -21.781 1 94.38 175 VAL A C 1
ATOM 1392 O O . VAL A 1 175 ? 8.992 -19.766 -23 1 94.38 175 VAL A O 1
ATOM 1395 N N . LEU A 1 176 ? 8.586 -20.75 -21.031 1 95 176 LEU A N 1
ATOM 1396 C CA . LEU A 1 176 ? 7.984 -21.953 -21.609 1 95 176 LEU A CA 1
ATOM 1397 C C . LEU A 1 176 ? 6.484 -22 -21.328 1 95 176 LEU A C 1
ATOM 1399 O O . LEU A 1 176 ? 6.062 -22.219 -20.203 1 95 176 LEU A O 1
ATOM 1403 N N . THR A 1 177 ? 5.68 -21.828 -22.406 1 95.38 177 THR A N 1
ATOM 1404 C CA . THR A 1 177 ? 4.227 -21.891 -22.266 1 95.38 177 THR A CA 1
ATOM 1405 C C . THR A 1 177 ? 3.721 -23.312 -22.453 1 95.38 177 THR A C 1
ATOM 1407 O O . THR A 1 177 ? 4.055 -23.984 -23.438 1 95.38 177 THR A O 1
ATOM 1410 N N . VAL A 1 178 ? 2.963 -23.766 -21.484 1 95.81 178 VAL A N 1
ATOM 1411 C CA . VAL A 1 178 ? 2.475 -25.141 -21.484 1 95.81 178 VAL A CA 1
ATOM 1412 C C . VAL A 1 178 ? 0.948 -25.141 -21.469 1 95.81 178 VAL A C 1
ATOM 1414 O O . VAL A 1 178 ? 0.331 -24.609 -20.547 1 95.81 178 VAL A O 1
ATOM 1417 N N . ASN A 1 179 ? 0.331 -25.719 -22.453 1 95.12 179 ASN A N 1
ATOM 1418 C CA . ASN A 1 179 ? -1.106 -25.969 -22.438 1 95.12 179 ASN A CA 1
ATOM 1419 C C . ASN A 1 179 ? -1.456 -27.219 -21.641 1 95.12 179 ASN A C 1
ATOM 1421 O O . ASN A 1 179 ? -1.133 -28.328 -22.062 1 95.12 179 ASN A O 1
ATOM 1425 N N . THR A 1 180 ? -2.203 -27.047 -20.594 1 94.69 180 THR A N 1
ATOM 1426 C CA . THR A 1 180 ? -2.443 -28.156 -19.688 1 94.69 180 THR A CA 1
ATOM 1427 C C . THR A 1 180 ? -3.838 -28.734 -19.891 1 94.69 180 THR A C 1
ATOM 1429 O O . THR A 1 180 ? -4.348 -29.453 -19.031 1 94.69 180 THR A O 1
ATOM 1432 N N . GLU A 1 181 ? -4.469 -28.359 -20.969 1 93.69 181 GLU A N 1
ATOM 1433 C CA . GLU A 1 181 ? -5.789 -28.922 -21.25 1 93.69 181 GLU A CA 1
ATOM 1434 C C . GLU A 1 181 ? -5.73 -30.438 -21.375 1 93.69 181 GLU A C 1
ATOM 1436 O O . GLU A 1 181 ? -6.578 -31.141 -20.828 1 93.69 181 GLU A O 1
ATOM 1441 N N . HIS A 1 182 ? -4.703 -30.953 -22.047 1 92.19 182 HIS A N 1
ATOM 1442 C CA . HIS A 1 182 ? -4.574 -32.375 -22.25 1 92.19 182 HIS A CA 1
ATOM 1443 C C . HIS A 1 182 ? -3.227 -32.906 -21.75 1 92.19 182 HIS A C 1
ATOM 1445 O O . HIS A 1 182 ? -2.756 -33.938 -22.188 1 92.19 182 HIS A O 1
ATOM 1451 N N . LEU A 1 183 ? -2.539 -32.125 -21 1 93.19 183 LEU A N 1
ATOM 1452 C CA . LEU A 1 183 ? -1.268 -32.438 -20.359 1 93.19 183 LEU A CA 1
ATOM 1453 C C . LEU A 1 183 ? -1.326 -32.156 -18.859 1 93.19 183 LEU A C 1
ATOM 1455 O O . LEU A 1 183 ? -1.824 -31.125 -18.438 1 93.19 183 LEU A O 1
ATOM 1459 N N . ASP A 1 184 ? -0.875 -33.156 -18.094 1 94.88 184 ASP A N 1
ATOM 1460 C CA . ASP A 1 184 ? -0.882 -33 -16.641 1 94.88 184 ASP A CA 1
ATOM 1461 C C . ASP A 1 184 ? 0.472 -33.375 -16.047 1 94.88 184 ASP A C 1
ATOM 1463 O O . ASP A 1 184 ? 0.591 -34.375 -15.344 1 94.88 184 ASP A O 1
ATOM 1467 N N . PRO A 1 185 ? 1.433 -32.5 -16.219 1 94.75 185 PRO A N 1
ATOM 1468 C CA . PRO A 1 185 ? 2.775 -32.844 -15.734 1 94.75 185 PRO A CA 1
ATOM 1469 C C . PRO A 1 185 ? 2.852 -32.906 -14.211 1 94.75 185 PRO A C 1
ATOM 1471 O O . PRO A 1 185 ? 3.805 -33.469 -13.664 1 94.75 185 PRO A O 1
ATOM 1474 N N . ALA A 1 186 ? 1.873 -32.406 -13.547 1 94.81 186 ALA A N 1
ATOM 1475 C CA . ALA A 1 186 ? 1.881 -32.406 -12.086 1 94.81 186 ALA A CA 1
ATOM 1476 C C . ALA A 1 186 ? 1.58 -33.812 -11.555 1 94.81 186 ALA A C 1
ATOM 1478 O O . ALA A 1 186 ? 2.062 -34.188 -10.484 1 94.81 186 ALA A O 1
ATOM 1479 N N . HIS A 1 187 ? 0.794 -34.656 -12.32 1 94.88 187 HIS A N 1
ATOM 1480 C CA . HIS A 1 187 ? 0.307 -35.875 -11.734 1 94.88 187 HIS A CA 1
ATOM 1481 C C . HIS A 1 187 ? 0.577 -37.062 -12.656 1 94.88 187 HIS A C 1
ATOM 1483 O O . HIS A 1 187 ? 0.288 -38.219 -12.305 1 94.88 187 HIS A O 1
ATOM 1489 N N . ASN A 1 188 ? 1.063 -36.781 -13.812 1 95.75 188 ASN A N 1
ATOM 1490 C CA . ASN A 1 188 ? 1.356 -37.812 -14.781 1 95.75 188 ASN A CA 1
ATOM 1491 C C . ASN A 1 188 ? 2.84 -37.844 -15.141 1 95.75 188 ASN A C 1
ATOM 1493 O O . ASN A 1 188 ? 3.379 -36.875 -15.664 1 95.75 188 ASN A O 1
ATOM 1497 N N . ASP A 1 189 ? 3.453 -39.031 -14.984 1 96.5 189 ASP A N 1
ATOM 1498 C CA . ASP A 1 189 ? 4.891 -39.188 -15.172 1 96.5 189 ASP A CA 1
ATOM 1499 C C . ASP A 1 189 ? 5.277 -38.969 -16.641 1 96.5 189 ASP A C 1
ATOM 1501 O O . ASP A 1 189 ? 6.312 -38.375 -16.938 1 96.5 189 ASP A O 1
ATOM 1505 N N . ALA A 1 190 ? 4.488 -39.531 -17.469 1 96.12 190 ALA A N 1
ATOM 1506 C CA . ALA A 1 190 ? 4.785 -39.375 -18.891 1 96.12 190 ALA A CA 1
ATOM 1507 C C . ALA A 1 190 ? 4.734 -37.906 -19.312 1 96.12 190 ALA A C 1
ATOM 1509 O O . ALA A 1 190 ? 5.602 -37.438 -20.062 1 96.12 190 ALA A O 1
ATOM 1510 N N . ASP A 1 191 ? 3.723 -37.219 -18.875 1 95.69 191 ASP A N 1
ATOM 1511 C CA . ASP A 1 191 ? 3.584 -35.781 -19.172 1 95.69 191 ASP A CA 1
ATOM 1512 C C . ASP A 1 191 ? 4.73 -34.969 -18.562 1 95.69 191 ASP A C 1
ATOM 1514 O O . ASP A 1 191 ? 5.215 -34.031 -19.188 1 95.69 191 ASP A O 1
ATOM 1518 N N . LEU A 1 192 ? 5.121 -35.344 -17.375 1 95.75 192 LEU A N 1
ATOM 1519 C CA . LEU A 1 192 ? 6.254 -34.688 -16.734 1 95.75 192 LEU A CA 1
ATOM 1520 C C . LEU A 1 192 ? 7.523 -34.875 -17.562 1 95.75 192 LEU A C 1
ATOM 1522 O O . LEU A 1 192 ? 8.297 -33.938 -17.734 1 95.75 192 LEU A O 1
ATOM 1526 N N . ALA A 1 193 ? 7.727 -36.062 -18.016 1 94.88 193 ALA A N 1
ATOM 1527 C CA . ALA A 1 193 ? 8.898 -36.344 -18.844 1 94.88 193 ALA A CA 1
ATOM 1528 C C . ALA A 1 193 ? 8.922 -35.469 -20.094 1 94.88 193 ALA A C 1
ATOM 1530 O O . ALA A 1 193 ? 9.984 -34.969 -20.484 1 94.88 193 ALA A O 1
ATOM 1531 N N . ILE A 1 194 ? 7.77 -35.344 -20.672 1 93.69 194 ILE A N 1
ATOM 1532 C CA . ILE A 1 194 ? 7.656 -34.469 -21.844 1 93.69 194 ILE A CA 1
ATOM 1533 C C . ILE A 1 194 ? 8.039 -33.062 -21.484 1 93.69 194 ILE A C 1
ATOM 1535 O O . ILE A 1 194 ? 8.797 -32.406 -22.203 1 93.69 194 ILE A O 1
ATOM 1539 N N . LEU A 1 195 ? 7.508 -32.531 -20.406 1 94.19 195 LEU A N 1
ATOM 1540 C CA . LEU A 1 195 ? 7.816 -31.172 -19.953 1 94.19 195 LEU A CA 1
ATOM 1541 C C . LEU A 1 195 ? 9.32 -31 -19.734 1 94.19 195 LEU A C 1
ATOM 1543 O O . LEU A 1 195 ? 9.914 -30.031 -20.203 1 94.19 195 LEU A O 1
ATOM 1547 N N . LEU A 1 196 ? 9.977 -31.938 -19.031 1 93.44 196 LEU A N 1
ATOM 1548 C CA . LEU A 1 196 ? 11.398 -31.859 -18.719 1 93.44 196 LEU A CA 1
ATOM 1549 C C . LEU A 1 196 ? 12.242 -31.875 -19.984 1 93.44 196 LEU A C 1
ATOM 1551 O O . LEU A 1 196 ? 13.258 -31.172 -20.062 1 93.44 196 LEU A O 1
ATOM 1555 N N . GLN A 1 197 ? 11.836 -32.656 -20.875 1 92 197 GLN A N 1
ATOM 1556 C CA . GLN A 1 197 ? 12.539 -32.688 -22.156 1 92 197 GLN A CA 1
ATOM 1557 C C . GLN A 1 197 ? 12.484 -31.328 -22.844 1 92 197 GLN A C 1
ATOM 1559 O O . GLN A 1 197 ? 13.484 -30.875 -23.422 1 92 197 GLN A O 1
ATOM 1564 N N . HIS A 1 198 ? 11.336 -30.719 -22.859 1 92.12 198 HIS A N 1
ATOM 1565 C CA . HIS A 1 198 ? 11.188 -29.406 -23.484 1 92.12 198 HIS A CA 1
ATOM 1566 C C . HIS A 1 198 ? 12.016 -28.359 -22.766 1 92.12 198 HIS A C 1
ATOM 1568 O O . HIS A 1 198 ? 12.594 -27.469 -23.391 1 92.12 198 HIS A O 1
ATOM 1574 N N . ILE A 1 199 ? 12.055 -28.438 -21.453 1 91.44 199 ILE A N 1
ATOM 1575 C CA . ILE A 1 199 ? 12.867 -27.5 -20.672 1 91.44 199 ILE A CA 1
ATOM 1576 C C . ILE A 1 199 ? 14.336 -27.656 -21.078 1 91.44 199 ILE A C 1
ATOM 1578 O O . ILE A 1 199 ? 15.031 -26.656 -21.266 1 91.44 199 ILE A O 1
ATOM 1582 N N . GLN A 1 200 ? 14.789 -28.828 -21.203 1 87.31 200 GLN A N 1
ATOM 1583 C CA . GLN A 1 200 ? 16.188 -29.109 -21.516 1 87.31 200 GLN A CA 1
ATOM 1584 C C . GLN A 1 200 ? 16.531 -28.625 -22.938 1 87.31 200 GLN A C 1
ATOM 1586 O O . GLN A 1 200 ? 17.656 -28.188 -23.188 1 87.31 200 GLN A O 1
ATOM 1591 N N . GLN A 1 201 ? 15.57 -28.703 -23.766 1 85.94 201 GLN A N 1
ATOM 1592 C CA . GLN A 1 201 ? 15.82 -28.406 -25.172 1 85.94 201 GLN A CA 1
ATOM 1593 C C . GLN A 1 201 ? 15.633 -26.922 -25.469 1 85.94 201 GLN A C 1
ATOM 1595 O O . GLN A 1 201 ? 15.945 -26.453 -26.562 1 85.94 201 GLN A O 1
ATOM 1600 N N . MET A 1 202 ? 15.109 -26.25 -24.469 1 84 202 MET A N 1
ATOM 1601 C CA . MET A 1 202 ? 14.828 -24.828 -24.703 1 84 202 MET A CA 1
ATOM 1602 C C . MET A 1 202 ? 16.109 -24.047 -24.891 1 84 202 MET A C 1
ATOM 1604 O O . MET A 1 202 ? 17.031 -24.125 -24.078 1 84 202 MET A O 1
ATOM 1608 N N . HIS A 1 203 ? 16.281 -23.406 -26.047 1 76.06 203 HIS A N 1
ATOM 1609 C CA . HIS A 1 203 ? 17.469 -22.609 -26.328 1 76.06 203 HIS A CA 1
ATOM 1610 C C . HIS A 1 203 ? 17.109 -21.125 -26.484 1 76.06 203 HIS A C 1
ATOM 1612 O O . HIS A 1 203 ? 17.969 -20.25 -26.359 1 76.06 203 HIS A O 1
ATOM 1618 N N . GLY A 1 204 ? 15.828 -20.828 -26.547 1 74.69 204 GLY A N 1
ATOM 1619 C CA . GLY A 1 204 ? 15.398 -19.469 -26.781 1 74.69 204 GLY A CA 1
ATOM 1620 C C . GLY A 1 204 ? 14.609 -18.875 -25.609 1 74.69 204 GLY A C 1
ATOM 1621 O O . GLY A 1 204 ? 14.602 -19.453 -24.516 1 74.69 204 GLY A O 1
ATOM 1622 N N . LYS A 1 205 ? 14.227 -17.594 -25.891 1 79.06 205 LYS A N 1
ATOM 1623 C CA . LYS A 1 205 ? 13.484 -16.859 -24.875 1 79.06 205 LYS A CA 1
ATOM 1624 C C . LYS A 1 205 ? 12.07 -17.406 -24.734 1 79.06 205 LYS A C 1
ATOM 1626 O O . LYS A 1 205 ? 11.438 -17.234 -23.688 1 79.06 205 LYS A O 1
ATOM 1631 N N . ARG A 1 206 ? 11.766 -18.203 -25.828 1 81.5 206 ARG A N 1
ATOM 1632 C CA . ARG A 1 206 ? 10.375 -18.656 -25.781 1 81.5 206 ARG A CA 1
ATOM 1633 C C . ARG A 1 206 ? 10.227 -20.062 -26.359 1 81.5 206 ARG A C 1
ATOM 1635 O O . ARG A 1 206 ? 10.883 -20.406 -27.328 1 81.5 206 ARG A O 1
ATOM 1642 N N . ALA A 1 207 ? 9.367 -20.844 -25.688 1 78.62 207 ALA A N 1
ATOM 1643 C CA . ALA A 1 207 ? 8.992 -22.172 -26.172 1 78.62 207 ALA A CA 1
ATOM 1644 C C . ALA A 1 207 ? 7.555 -22.516 -25.781 1 78.62 207 ALA A C 1
ATOM 1646 O O . ALA A 1 207 ? 7.004 -21.922 -24.844 1 78.62 207 ALA A O 1
ATOM 1647 N N . PHE A 1 208 ? 6.941 -23.359 -26.656 1 80.56 208 PHE A N 1
ATOM 1648 C CA . PHE A 1 208 ? 5.559 -23.766 -26.438 1 80.56 208 PHE A CA 1
ATOM 1649 C C . PHE A 1 208 ? 5.445 -25.281 -26.375 1 80.56 208 PHE A C 1
ATOM 1651 O O . PHE A 1 208 ? 6.078 -25.984 -27.172 1 80.56 208 PHE A O 1
ATOM 1658 N N . LEU A 1 209 ? 4.785 -25.734 -25.406 1 82.62 209 LEU A N 1
ATOM 1659 C CA . LEU A 1 209 ? 4.477 -27.141 -25.266 1 82.62 209 LEU A CA 1
ATOM 1660 C C . LEU A 1 209 ? 2.969 -27.375 -25.266 1 82.62 209 LEU A C 1
ATOM 1662 O O . LEU A 1 209 ? 2.268 -26.938 -24.344 1 82.62 209 LEU A O 1
ATOM 1666 N N . ASN A 1 210 ? 2.449 -27.875 -26.375 1 76.38 210 ASN A N 1
ATOM 1667 C CA . ASN A 1 210 ? 1.05 -28.25 -26.531 1 76.38 210 ASN A CA 1
ATOM 1668 C C . ASN A 1 210 ? 0.909 -29.719 -26.922 1 76.38 210 ASN A C 1
ATOM 1670 O O . ASN A 1 210 ? 1.667 -30.219 -27.766 1 76.38 210 ASN A O 1
ATOM 1674 N N . HIS A 1 211 ? 0.308 -30.516 -26.062 1 70.94 211 HIS A N 1
ATOM 1675 C CA . HIS A 1 211 ? 0.069 -31.891 -26.484 1 70.94 211 HIS A CA 1
ATOM 1676 C C . HIS A 1 211 ? -1.379 -32.094 -26.922 1 70.94 211 HIS A C 1
ATOM 1678 O O . HIS A 1 211 ? -2.307 -31.734 -26.188 1 70.94 211 HIS A O 1
ATOM 1684 N N . GLY A 1 212 ? -1.664 -32.062 -28.219 1 59.78 212 GLY A N 1
ATOM 1685 C CA . GLY A 1 212 ? -2.971 -32.312 -28.797 1 59.78 212 GLY A CA 1
ATOM 1686 C C . GLY A 1 212 ? -3.623 -33.562 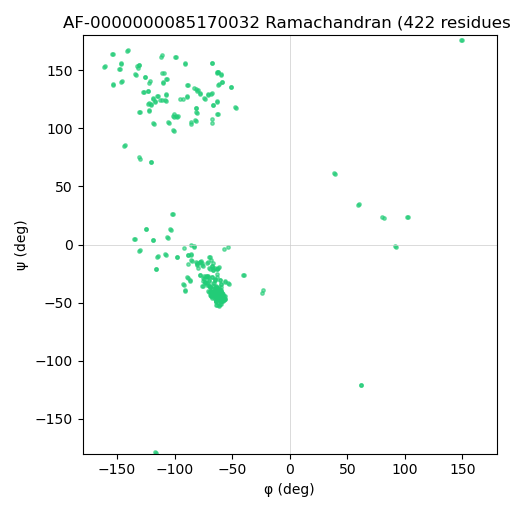-28.25 1 59.78 212 GLY A C 1
ATOM 1687 O O . GLY A 1 212 ? -2.932 -34.5 -27.828 1 59.78 212 GLY A O 1
ATOM 1688 N N . GLY A 1 213 ? -4.891 -33.438 -27.531 1 48.91 213 GLY A N 1
ATOM 1689 C CA . GLY A 1 213 ? -5.668 -34.656 -27.344 1 48.91 213 GLY A CA 1
ATOM 1690 C C . GLY A 1 213 ? -5.891 -35.438 -28.625 1 48.91 213 GLY A C 1
ATOM 1691 O O . GLY A 1 213 ? -5.723 -34.875 -29.719 1 48.91 213 GLY A O 1
ATOM 1692 N N . MET B 1 1 ? 14.633 27.578 23.953 1 55.59 1 MET B N 1
ATOM 1693 C CA . MET B 1 1 ? 15.32 27.344 22.688 1 55.59 1 MET B CA 1
ATOM 1694 C C . MET B 1 1 ? 15.039 28.469 21.688 1 55.59 1 MET B C 1
ATOM 1696 O O . MET B 1 1 ? 13.93 29 21.641 1 55.59 1 MET B O 1
ATOM 1700 N N . GLU B 1 2 ? 16.094 28.969 21.125 1 65.25 2 GLU B N 1
ATOM 1701 C CA . GLU B 1 2 ? 15.945 30.062 20.156 1 65.25 2 GLU B CA 1
ATOM 1702 C C . GLU B 1 2 ? 15.156 29.625 18.938 1 65.25 2 GLU B C 1
ATOM 1704 O O . GLU B 1 2 ? 15.383 28.531 18.406 1 65.25 2 GLU B O 1
ATOM 1709 N N . LEU B 1 3 ? 14.109 30.297 18.672 1 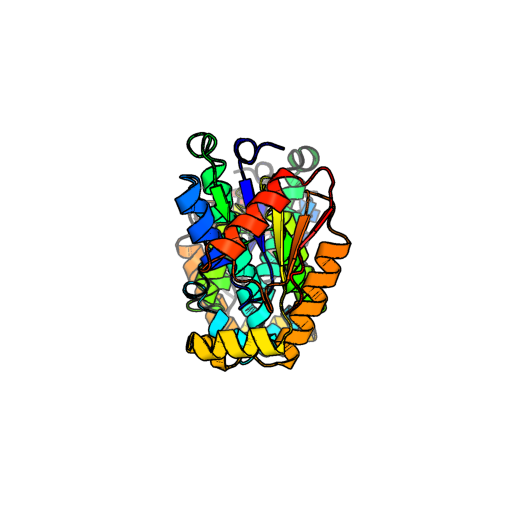71.12 3 LEU B N 1
ATOM 1710 C CA . LEU B 1 3 ? 13.234 30.047 17.531 1 71.12 3 LEU B CA 1
ATOM 1711 C C . LEU B 1 3 ? 14.039 29.688 16.281 1 71.12 3 LEU B C 1
ATOM 1713 O O . LEU B 1 3 ? 13.617 28.844 15.492 1 71.12 3 LEU B O 1
ATOM 1717 N N . GLU B 1 4 ? 15.234 30.203 16.344 1 70.75 4 GLU B N 1
ATOM 1718 C CA . GLU B 1 4 ? 16.094 30.031 15.18 1 70.75 4 GLU B CA 1
ATOM 1719 C C . GLU B 1 4 ? 16.672 28.625 15.125 1 70.75 4 GLU B C 1
ATOM 1721 O O . GLU B 1 4 ? 17.141 28.172 14.078 1 70.75 4 GLU B O 1
ATOM 1726 N N . SER B 1 5 ? 16.531 27.984 16.25 1 78.56 5 SER B N 1
ATOM 1727 C CA . SER B 1 5 ? 17.156 26.656 16.312 1 78.56 5 SER B CA 1
ATOM 1728 C C . SER B 1 5 ? 16.219 25.578 15.758 1 78.56 5 SER B C 1
ATOM 1730 O O . SER B 1 5 ? 16.672 24.484 15.438 1 78.56 5 SER B O 1
ATOM 1732 N N . TYR B 1 6 ? 15.008 25.984 15.602 1 85.62 6 TYR B N 1
ATOM 1733 C CA . TYR B 1 6 ? 14.07 25 15.062 1 85.62 6 TYR B CA 1
ATOM 1734 C C . TYR B 1 6 ? 14.188 24.906 13.547 1 85.62 6 TYR B C 1
ATOM 1736 O O . TYR B 1 6 ? 13.906 25.859 12.828 1 85.62 6 TYR B O 1
ATOM 1744 N N . ARG B 1 7 ? 14.602 23.828 13.094 1 86.31 7 ARG B N 1
ATOM 1745 C CA . ARG B 1 7 ? 14.766 23.641 11.656 1 86.31 7 ARG B CA 1
ATOM 1746 C C . ARG B 1 7 ? 13.508 23.031 11.039 1 86.31 7 ARG B C 1
ATOM 1748 O O . ARG B 1 7 ? 13.141 23.359 9.906 1 86.31 7 ARG B O 1
ATOM 1755 N N . TYR B 1 8 ? 12.844 22.188 11.75 1 89.75 8 TYR B N 1
ATOM 1756 C CA . TYR B 1 8 ? 11.625 21.531 11.289 1 89.75 8 TYR B CA 1
ATOM 1757 C C . TYR B 1 8 ? 10.516 21.641 12.328 1 89.75 8 TYR B C 1
ATOM 1759 O O . TYR B 1 8 ? 10.617 21.062 13.406 1 89.75 8 TYR B O 1
ATOM 1767 N N . ILE B 1 9 ? 9.523 22.359 11.938 1 92.19 9 ILE B N 1
ATOM 1768 C CA . ILE B 1 9 ? 8.344 22.484 12.789 1 92.19 9 ILE B CA 1
ATOM 1769 C C . ILE B 1 9 ? 7.145 21.828 12.102 1 92.19 9 ILE B C 1
ATOM 1771 O O . ILE B 1 9 ? 6.867 22.109 10.93 1 92.19 9 ILE B O 1
ATOM 1775 N N . ALA B 1 10 ? 6.523 20.969 12.844 1 93.56 10 ALA B N 1
ATOM 1776 C CA . ALA B 1 10 ? 5.301 20.344 12.336 1 93.56 10 ALA B CA 1
ATOM 1777 C C . ALA B 1 10 ? 4.07 20.891 13.062 1 93.56 10 ALA B C 1
ATOM 1779 O O . ALA B 1 10 ? 4.059 20.969 14.297 1 93.56 10 ALA B O 1
ATOM 1780 N N . ILE B 1 11 ? 3.119 21.297 12.25 1 95.75 11 ILE B N 1
ATOM 1781 C CA . ILE B 1 11 ? 1.837 21.75 12.789 1 95.75 11 ILE B CA 1
ATOM 1782 C C . ILE B 1 11 ? 0.761 20.703 12.477 1 95.75 11 ILE B C 1
ATOM 1784 O O . ILE B 1 11 ? 0.581 20.328 11.312 1 95.75 11 ILE B O 1
ATOM 1788 N N . ASP B 1 12 ? 0.089 20.234 13.555 1 94.5 12 ASP B N 1
ATOM 1789 C CA . ASP B 1 12 ? -0.909 19.188 13.344 1 94.5 12 ASP B CA 1
ATOM 1790 C C . ASP B 1 12 ? -2.133 19.406 14.234 1 94.5 12 ASP B C 1
ATOM 1792 O O . ASP B 1 12 ? -2.135 20.297 15.086 1 94.5 12 ASP B O 1
ATOM 1796 N N . GLY B 1 13 ? -3.156 18.703 13.93 1 93.56 13 GLY B N 1
ATOM 1797 C CA . GLY B 1 13 ? -4.469 18.828 14.547 1 93.56 13 GLY B CA 1
ATOM 1798 C C . GLY B 1 13 ? -5.605 18.484 13.609 1 93.56 13 GLY B C 1
ATOM 1799 O O . GLY B 1 13 ? -5.375 18.156 12.438 1 93.56 13 GLY B O 1
ATOM 1800 N N . PRO B 1 14 ? -6.816 18.516 14.188 1 93.19 14 PRO B N 1
ATOM 1801 C CA . PRO B 1 14 ? -7.961 18.125 13.359 1 93.19 14 PRO B CA 1
ATOM 1802 C C . PRO B 1 14 ? -8.234 19.125 12.227 1 93.19 14 PRO B C 1
ATOM 1804 O O . PRO B 1 14 ? -7.762 20.266 12.273 1 93.19 14 PRO B O 1
ATOM 1807 N N . ILE B 1 15 ? -8.891 18.578 11.211 1 92.19 15 ILE B N 1
ATOM 1808 C CA . ILE B 1 15 ? -9.336 19.422 10.117 1 92.19 15 ILE B CA 1
ATOM 1809 C C . ILE B 1 15 ? -10.109 20.625 10.664 1 92.19 15 ILE B C 1
ATOM 1811 O O . ILE B 1 15 ? -10.914 20.484 11.586 1 92.19 15 ILE B O 1
ATOM 1815 N N . GLY B 1 16 ? -9.812 21.781 10.125 1 94.06 16 GLY B N 1
ATOM 1816 C CA . GLY B 1 16 ? -10.477 23 10.57 1 94.06 16 GLY B CA 1
ATOM 1817 C C . GLY B 1 16 ? -9.742 23.703 11.688 1 94.06 16 GLY B C 1
ATOM 1818 O O . GLY B 1 16 ? -10.133 24.812 12.094 1 94.06 16 GLY B O 1
ATOM 1819 N N . ALA B 1 17 ? -8.688 23.172 12.125 1 95.44 17 ALA B N 1
ATOM 1820 C CA . ALA B 1 17 ? -8 23.719 13.289 1 95.44 17 ALA B CA 1
ATOM 1821 C C . ALA B 1 17 ? -7.133 24.922 12.898 1 95.44 17 ALA B C 1
ATOM 1823 O O . ALA B 1 17 ? -6.676 25.672 13.766 1 95.44 17 ALA B O 1
ATOM 1824 N N . GLY B 1 18 ? -6.832 25.078 11.641 1 95.25 18 GLY B N 1
ATOM 1825 C CA . GLY B 1 18 ? -6.047 26.219 11.188 1 95.25 18 GLY B CA 1
ATOM 1826 C C . GLY B 1 18 ? -4.598 25.859 10.906 1 95.25 18 GLY B C 1
ATOM 1827 O O . GLY B 1 18 ? -3.725 26.734 10.961 1 95.25 18 GLY B O 1
ATOM 1828 N N . LYS B 1 19 ? -4.309 24.641 10.633 1 96.31 19 LYS B N 1
ATOM 1829 C CA . LYS B 1 19 ? -2.949 24.156 10.422 1 96.31 19 LYS B CA 1
ATOM 1830 C C . LYS B 1 19 ? -2.295 24.844 9.227 1 96.31 19 LYS B C 1
ATOM 1832 O O . LYS B 1 19 ? -1.192 25.391 9.344 1 96.31 19 LYS B O 1
ATOM 1837 N N . THR B 1 20 ? -3.012 24.812 8.102 1 95.56 20 THR B N 1
ATOM 1838 C CA . THR B 1 20 ? -2.471 25.359 6.859 1 95.56 20 THR B CA 1
ATOM 1839 C C . THR B 1 20 ? -2.203 26.859 6.996 1 95.56 20 THR B C 1
ATOM 1841 O O . THR B 1 20 ? -1.139 27.344 6.602 1 95.56 20 THR B O 1
ATOM 1844 N N . SER B 1 21 ? -3.135 27.594 7.539 1 96.44 21 SER B N 1
ATOM 1845 C CA . SER B 1 21 ? -2.996 29.047 7.723 1 96.44 21 SER B CA 1
ATOM 1846 C C . SER B 1 21 ? -1.815 29.375 8.633 1 96.44 21 SER B C 1
ATOM 1848 O O . SER B 1 21 ? -1.013 30.25 8.32 1 96.44 21 SER B O 1
ATOM 1850 N N . LEU B 1 22 ? -1.716 28.672 9.703 1 97.38 22 LEU B N 1
ATOM 1851 C CA . LEU B 1 22 ? -0.634 28.938 10.641 1 97.38 22 LEU B CA 1
ATOM 1852 C C . LEU B 1 22 ? 0.717 28.578 10.039 1 97.38 22 LEU B C 1
ATOM 1854 O O . LEU B 1 22 ? 1.686 29.328 10.172 1 97.38 22 LEU B O 1
ATOM 1858 N N . ALA B 1 23 ? 0.796 27.406 9.414 1 96.81 23 ALA B N 1
ATOM 1859 C CA . ALA B 1 23 ? 2.035 26.984 8.773 1 96.81 23 ALA B CA 1
ATOM 1860 C C . ALA B 1 23 ? 2.508 28 7.746 1 96.81 23 ALA B C 1
ATOM 1862 O O . ALA B 1 23 ? 3.695 28.344 7.695 1 96.81 23 ALA B O 1
ATOM 1863 N N . THR B 1 24 ? 1.592 28.469 6.953 1 96.75 24 THR B N 1
ATOM 1864 C CA . THR B 1 24 ? 1.909 29.469 5.93 1 96.75 24 THR B CA 1
ATOM 1865 C C . THR B 1 24 ? 2.43 30.75 6.566 1 96.75 24 THR B C 1
ATOM 1867 O O . THR B 1 24 ? 3.443 31.297 6.129 1 96.75 24 THR B O 1
ATOM 1870 N N . ARG B 1 25 ? 1.81 31.188 7.57 1 96.94 25 ARG B N 1
ATOM 1871 C CA . ARG B 1 25 ? 2.199 32.406 8.242 1 96.94 25 ARG B CA 1
ATOM 1872 C C . ARG B 1 25 ? 3.584 32.281 8.867 1 96.94 25 ARG B C 1
ATOM 1874 O O . ARG B 1 25 ? 4.438 33.156 8.688 1 96.94 25 ARG B O 1
ATOM 1881 N N . LEU B 1 26 ? 3.818 31.234 9.578 1 95.62 26 LEU B N 1
ATOM 1882 C CA . LEU B 1 26 ? 5.098 31.016 10.242 1 95.62 26 LEU B CA 1
ATOM 1883 C C . LEU B 1 26 ? 6.223 30.859 9.227 1 95.62 26 LEU B C 1
ATOM 1885 O O . LEU B 1 26 ? 7.332 31.344 9.43 1 95.62 26 LEU B O 1
ATOM 1889 N N . ALA B 1 27 ? 5.895 30.109 8.188 1 94 27 ALA B N 1
ATOM 1890 C CA . ALA B 1 27 ? 6.895 29.938 7.141 1 94 27 ALA B CA 1
ATOM 1891 C C . ALA B 1 27 ? 7.309 31.281 6.547 1 94 27 ALA B C 1
ATOM 1893 O O . ALA B 1 27 ? 8.492 31.531 6.312 1 94 27 ALA B O 1
ATOM 1894 N N . THR B 1 28 ? 6.352 32.156 6.285 1 94.56 28 THR B N 1
ATOM 1895 C CA . THR B 1 28 ? 6.617 33.469 5.766 1 94.56 28 THR B CA 1
ATOM 1896 C C . THR B 1 28 ? 7.426 34.312 6.766 1 94.56 28 THR B C 1
ATOM 1898 O O . THR B 1 28 ? 8.422 34.938 6.398 1 94.56 28 THR B O 1
ATOM 1901 N N . LEU B 1 29 ? 7.051 34.25 7.969 1 92.44 29 LEU B N 1
ATOM 1902 C CA . LEU B 1 29 ? 7.695 35.031 9.023 1 92.44 29 LEU B CA 1
ATOM 1903 C C . LEU B 1 29 ? 9.164 34.656 9.156 1 92.44 29 LEU B C 1
ATOM 1905 O O . LEU B 1 29 ? 10.016 35.5 9.391 1 92.44 29 LEU B O 1
ATOM 1909 N N . TRP B 1 30 ? 9.469 33.344 8.969 1 91.06 30 TRP B N 1
ATOM 1910 C CA . TRP B 1 30 ? 10.812 32.875 9.258 1 91.06 30 TRP B CA 1
ATOM 1911 C C . TRP B 1 30 ? 11.586 32.594 7.977 1 91.06 30 TRP B C 1
ATOM 1913 O O . TRP B 1 30 ? 12.703 32.062 8.016 1 91.06 30 TRP B O 1
ATOM 1923 N N . GLY B 1 31 ? 11 32.938 6.891 1 89.75 31 GLY B N 1
ATOM 1924 C CA . GLY B 1 31 ? 11.648 32.625 5.621 1 89.75 31 GLY B CA 1
ATOM 1925 C C . GLY B 1 31 ? 11.891 31.156 5.406 1 89.75 31 GLY B C 1
ATOM 1926 O O . GLY B 1 31 ? 12.945 30.75 4.891 1 89.75 31 GLY B O 1
ATOM 1927 N N . ALA B 1 32 ? 10.984 30.344 5.898 1 90.25 32 ALA B N 1
ATOM 1928 C CA . ALA B 1 32 ? 11.086 28.875 5.801 1 90.25 32 ALA B CA 1
ATOM 1929 C C . ALA B 1 32 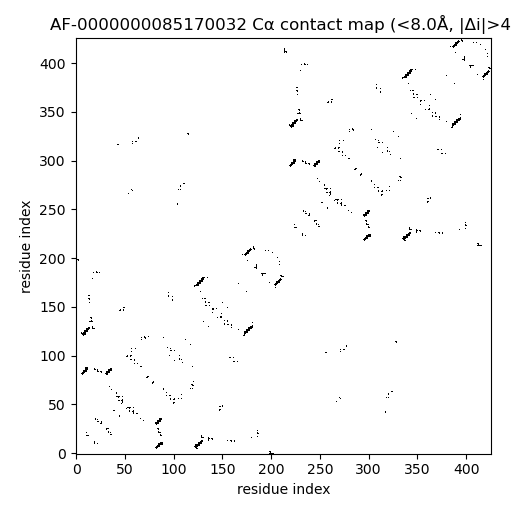? 10.242 28.344 4.648 1 90.25 32 ALA B C 1
ATOM 1931 O O . ALA B 1 32 ? 9.398 29.062 4.105 1 90.25 32 ALA B O 1
ATOM 1932 N N . GLN B 1 33 ? 10.547 27.172 4.254 1 89.31 33 GLN B N 1
ATOM 1933 C CA . GLN B 1 33 ? 9.711 26.484 3.271 1 89.31 33 GLN B CA 1
ATOM 1934 C C . GLN B 1 33 ? 8.484 25.859 3.93 1 89.31 33 GLN B C 1
ATOM 1936 O O . GLN B 1 33 ? 8.594 25.188 4.957 1 89.31 33 GLN B O 1
ATOM 1941 N N . ALA B 1 34 ? 7.371 26.125 3.293 1 91.94 34 ALA B N 1
ATOM 1942 C CA . ALA B 1 34 ? 6.133 25.516 3.771 1 91.94 34 ALA B CA 1
ATOM 1943 C C . ALA B 1 34 ? 5.852 24.203 3.039 1 91.94 34 ALA B C 1
ATOM 1945 O O . ALA B 1 34 ? 5.859 24.156 1.808 1 91.94 34 ALA B O 1
ATOM 1946 N N . LEU B 1 35 ? 5.664 23.156 3.744 1 90.44 35 LEU B N 1
ATOM 1947 C CA . LEU B 1 35 ? 5.199 21.891 3.207 1 90.44 35 LEU B CA 1
ATOM 1948 C C . LEU B 1 35 ? 3.74 21.641 3.572 1 90.44 35 LEU B C 1
ATOM 1950 O O . LEU B 1 35 ? 3.434 21.281 4.711 1 90.44 35 LEU B O 1
ATOM 1954 N N . LEU B 1 36 ? 2.912 21.797 2.641 1 93.06 36 LEU B N 1
ATOM 1955 C CA . LEU B 1 36 ? 1.481 21.781 2.922 1 93.06 36 LEU B CA 1
ATOM 1956 C C . LEU B 1 36 ? 0.836 20.516 2.348 1 93.06 36 LEU B C 1
ATOM 1958 O O . LEU B 1 36 ? 1.176 20.094 1.242 1 93.06 36 LEU B O 1
ATOM 1962 N N . GLU B 1 37 ? -0.056 19.984 3.141 1 89.81 37 GLU B N 1
ATOM 1963 C CA . GLU B 1 37 ? -0.844 18.859 2.637 1 89.81 37 GLU B CA 1
ATOM 1964 C C . GLU B 1 37 ? -1.695 19.281 1.441 1 89.81 37 GLU B C 1
ATOM 1966 O O . GLU B 1 37 ? -2.092 20.438 1.329 1 89.81 37 GLU B O 1
ATOM 1971 N N . GLN B 1 38 ? -1.913 18.328 0.528 1 90.19 38 GLN B N 1
ATOM 1972 C CA . GLN B 1 38 ? -2.721 18.562 -0.664 1 90.19 38 GLN B CA 1
ATOM 1973 C C . GLN B 1 38 ? -3.914 17.609 -0.715 1 90.19 38 GLN B C 1
ATOM 1975 O O . GLN B 1 38 ? -3.953 16.703 -1.545 1 90.19 38 GLN B O 1
ATOM 1980 N N . PRO B 1 39 ? -4.887 17.859 0.194 1 90.94 39 PRO B N 1
ATOM 1981 C CA . PRO B 1 39 ? -6.031 16.953 0.241 1 90.94 39 PRO B CA 1
ATOM 1982 C C . PRO B 1 39 ? -6.809 16.906 -1.073 1 90.94 39 PRO B C 1
ATOM 1984 O O . PRO B 1 39 ? -7.383 15.875 -1.423 1 90.94 39 PRO B O 1
ATOM 1987 N N . GLU B 1 40 ? -6.82 18 -1.791 1 89.88 40 GLU B N 1
ATOM 1988 C CA . GLU B 1 40 ? -7.531 18.078 -3.064 1 89.88 40 GLU B CA 1
ATOM 1989 C C . GLU B 1 40 ? -6.934 17.109 -4.086 1 89.88 40 GLU B C 1
ATOM 1991 O O . GLU B 1 40 ? -7.586 16.766 -5.07 1 89.88 40 GLU B O 1
ATOM 1996 N N . GLY B 1 41 ? -5.754 16.719 -3.893 1 91.56 41 GLY B N 1
ATOM 1997 C CA . GLY B 1 41 ? -5.098 15.789 -4.801 1 91.56 41 GLY B CA 1
ATOM 1998 C C . GLY B 1 41 ? -5.492 14.344 -4.566 1 91.56 41 GLY B C 1
ATOM 1999 O O . GLY B 1 41 ? -5.23 13.477 -5.406 1 91.56 41 GLY B O 1
ATOM 2000 N N . ASN B 1 42 ? -6.066 14.031 -3.473 1 94.31 42 ASN B N 1
ATOM 2001 C CA . ASN B 1 42 ? -6.508 12.68 -3.162 1 94.31 42 ASN B CA 1
ATOM 2002 C C . ASN B 1 42 ? -7.863 12.367 -3.797 1 94.31 42 ASN B C 1
ATOM 2004 O O . ASN B 1 42 ? -8.891 12.867 -3.34 1 94.31 42 ASN B O 1
ATOM 2008 N N . PRO B 1 43 ? -7.895 11.578 -4.82 1 94.69 43 PRO B N 1
ATOM 2009 C CA . PRO B 1 43 ? -9.133 11.344 -5.562 1 94.69 43 PRO B CA 1
ATOM 2010 C C . PRO B 1 43 ? -10.156 10.531 -4.762 1 94.69 43 PRO B C 1
ATOM 2012 O O . PRO B 1 43 ? -11.32 10.43 -5.164 1 94.69 43 PRO B O 1
ATOM 2015 N N . PHE B 1 44 ? -9.82 9.953 -3.641 1 94.5 44 PHE B N 1
ATOM 2016 C CA . PHE B 1 44 ? -10.695 9.094 -2.852 1 94.5 44 PHE B CA 1
ATOM 2017 C C . PHE B 1 44 ? -11.328 9.875 -1.707 1 94.5 44 PHE B C 1
ATOM 2019 O O . PHE B 1 44 ? -12.266 9.398 -1.063 1 94.5 44 PHE B O 1
ATOM 2026 N N . LEU B 1 45 ? -10.867 11.109 -1.427 1 93.56 45 LEU B N 1
ATOM 2027 C CA . LEU B 1 45 ? -11.18 11.836 -0.199 1 93.56 45 LEU B CA 1
ATOM 2028 C C . LEU B 1 45 ? -12.648 12.234 -0.16 1 93.56 45 LEU B C 1
ATOM 2030 O O . LEU B 1 45 ? -13.312 12.078 0.87 1 93.56 45 LEU B O 1
ATOM 2034 N N . ALA B 1 46 ? -13.148 12.719 -1.251 1 92.38 46 ALA B N 1
ATOM 2035 C CA . ALA B 1 46 ? -14.547 13.125 -1.297 1 92.38 46 ALA B CA 1
ATOM 2036 C C . ALA B 1 46 ? -15.469 11.953 -0.968 1 92.38 46 ALA B C 1
ATOM 2038 O O . ALA B 1 46 ? -16.391 12.086 -0.157 1 92.38 46 ALA B O 1
ATOM 2039 N N . GLU B 1 47 ? -15.203 10.852 -1.626 1 92.12 47 GLU B N 1
ATOM 2040 C CA . GLU B 1 47 ? -16.031 9.664 -1.401 1 92.12 47 GLU B CA 1
ATOM 2041 C C . GLU B 1 47 ? -15.828 9.117 0.008 1 92.12 47 GLU B C 1
ATOM 2043 O O . GLU B 1 47 ? -16.75 8.555 0.596 1 92.12 47 GLU B O 1
ATOM 2048 N N . PHE B 1 48 ? -14.742 9.32 0.532 1 92.12 48 PHE B N 1
ATOM 2049 C CA . PHE B 1 48 ? -14.469 8.898 1.901 1 92.12 48 PHE B CA 1
ATOM 2050 C C . PHE B 1 48 ? -15.398 9.602 2.879 1 92.12 48 PHE B C 1
ATOM 2052 O O . PHE B 1 48 ? -15.953 8.969 3.781 1 92.12 48 PHE B O 1
ATOM 2059 N N . TYR B 1 49 ? -15.562 10.914 2.686 1 90.56 49 TYR B N 1
ATOM 2060 C CA . TYR B 1 49 ? -16.406 11.656 3.609 1 90.56 49 TYR B CA 1
ATOM 2061 C C . TYR B 1 49 ? -17.859 11.195 3.516 1 90.56 49 TYR B C 1
ATOM 2063 O O . TYR B 1 49 ? -18.609 11.312 4.48 1 90.56 49 TYR B O 1
ATOM 2071 N N . ARG B 1 50 ? -18.188 10.578 2.424 1 89.5 50 ARG B N 1
ATOM 2072 C CA . ARG B 1 50 ? -19.547 10.094 2.219 1 89.5 50 ARG B CA 1
ATOM 2073 C C . ARG B 1 50 ? -19.703 8.656 2.715 1 89.5 50 ARG B C 1
ATOM 2075 O O . ARG B 1 50 ? -20.734 8.297 3.291 1 89.5 50 ARG B O 1
ATOM 2082 N N . ASP B 1 51 ? -18.656 7.855 2.451 1 87.75 51 ASP B N 1
ATOM 2083 C CA . ASP B 1 51 ? -18.625 6.441 2.812 1 87.75 51 ASP B CA 1
ATOM 2084 C C . ASP B 1 51 ? -17.219 6.02 3.25 1 87.75 51 ASP B C 1
ATOM 2086 O O . ASP B 1 51 ? -16.469 5.449 2.461 1 87.75 51 ASP B O 1
ATOM 2090 N N . ALA B 1 52 ? -16.969 6.242 4.504 1 86.5 52 ALA B N 1
ATOM 2091 C CA . ALA B 1 52 ? -15.617 6.012 5.027 1 86.5 52 ALA B CA 1
ATOM 2092 C C . ALA B 1 52 ? -15.242 4.535 4.945 1 86.5 52 ALA B C 1
ATOM 2094 O O . ALA B 1 52 ? -14.133 4.195 4.535 1 86.5 52 ALA B O 1
ATOM 2095 N N . ALA B 1 53 ? -16.156 3.648 5.23 1 81.94 53 ALA B N 1
ATOM 2096 C CA . ALA B 1 53 ? -15.883 2.217 5.297 1 81.94 53 ALA B CA 1
ATOM 2097 C C . ALA B 1 53 ? -15.352 1.697 3.961 1 81.94 53 ALA B C 1
ATOM 2099 O O . ALA B 1 53 ? -14.461 0.842 3.928 1 81.94 53 ALA B O 1
ATOM 2100 N N . ARG B 1 54 ? -15.836 2.273 2.916 1 84.94 54 ARG B N 1
ATOM 2101 C CA . ARG B 1 54 ? -15.5 1.766 1.589 1 84.94 54 ARG B CA 1
ATOM 2102 C C . ARG B 1 54 ? -14.203 2.375 1.079 1 84.94 54 ARG B C 1
ATOM 2104 O O . ARG B 1 54 ? -13.453 1.731 0.339 1 84.94 54 ARG B O 1
ATOM 2111 N N . HIS B 1 55 ? -13.922 3.602 1.481 1 90.5 55 HIS B N 1
ATOM 2112 C CA . HIS B 1 55 ? -12.867 4.324 0.783 1 90.5 55 HIS B CA 1
ATOM 2113 C C . HIS B 1 55 ? -11.727 4.688 1.732 1 90.5 55 HIS B C 1
ATOM 2115 O O . HIS B 1 55 ? -10.734 5.293 1.317 1 90.5 55 HIS B O 1
ATOM 2121 N N . ALA B 1 56 ? -11.797 4.262 2.971 1 91.56 56 ALA B N 1
ATOM 2122 C CA . ALA B 1 56 ? -10.836 4.676 3.986 1 91.56 56 ALA B CA 1
ATOM 2123 C C . ALA B 1 56 ? -9.438 4.164 3.656 1 91.56 56 ALA B C 1
ATOM 2125 O O . ALA B 1 56 ? -8.453 4.91 3.752 1 91.56 56 ALA B O 1
ATOM 2126 N N . PHE B 1 57 ? -9.383 2.945 3.238 1 92.75 57 PHE B N 1
ATOM 2127 C CA . PHE B 1 57 ? -8.07 2.344 2.998 1 92.75 57 PHE B CA 1
ATOM 2128 C C . PHE B 1 57 ? -7.34 3.072 1.879 1 92.75 57 PHE B C 1
ATOM 2130 O O . PHE B 1 57 ? -6.18 3.463 2.041 1 92.75 57 PHE B O 1
ATOM 2137 N N . GLN B 1 58 ? -8.008 3.238 0.73 1 93.44 58 GLN B N 1
ATOM 2138 C CA . GLN B 1 58 ? -7.402 3.934 -0.403 1 93.44 58 GLN B CA 1
ATOM 2139 C C . GLN B 1 58 ? -7.008 5.359 -0.026 1 93.44 58 GLN B C 1
ATOM 2141 O O . GLN B 1 58 ? -5.938 5.832 -0.413 1 93.44 58 GLN B O 1
ATOM 2146 N N . THR B 1 59 ? -7.867 6.023 0.694 1 93.19 59 THR B N 1
ATOM 2147 C CA . THR B 1 59 ? -7.625 7.398 1.118 1 93.19 59 THR B CA 1
ATOM 2148 C C . THR B 1 59 ? -6.367 7.488 1.977 1 93.19 59 THR B C 1
ATOM 2150 O O . THR B 1 59 ? -5.496 8.32 1.725 1 93.19 59 THR B O 1
ATOM 2153 N N . GLN B 1 60 ? -6.293 6.582 2.938 1 91.12 60 GLN B N 1
ATOM 2154 C CA . GLN B 1 60 ? -5.156 6.59 3.852 1 91.12 60 GLN B CA 1
ATOM 2155 C C . GLN B 1 60 ? -3.865 6.23 3.123 1 91.12 60 GLN B C 1
ATOM 2157 O O . GLN B 1 60 ? -2.82 6.84 3.363 1 91.12 60 GLN B O 1
ATOM 2162 N N . ALA B 1 61 ? -3.953 5.242 2.266 1 92.75 61 ALA B N 1
ATOM 2163 C CA . ALA B 1 61 ? -2.777 4.844 1.496 1 92.75 61 ALA B CA 1
ATOM 2164 C C . ALA B 1 61 ? -2.279 5.992 0.623 1 92.75 61 ALA B C 1
ATOM 2166 O O . ALA B 1 61 ? -1.07 6.211 0.504 1 92.75 61 ALA B O 1
ATOM 2167 N N . PHE B 1 62 ? -3.174 6.707 0.014 1 93.5 62 PHE B N 1
ATOM 2168 C CA . PHE B 1 62 ? -2.814 7.844 -0.825 1 93.5 62 PHE B CA 1
ATOM 2169 C C . PHE B 1 62 ? -2.096 8.914 -0.01 1 93.5 62 PHE B C 1
ATOM 2171 O O . PHE B 1 62 ? -1.04 9.398 -0.415 1 93.5 62 PHE B O 1
ATOM 2178 N N . PHE B 1 63 ? -2.652 9.227 1.128 1 90.94 63 PHE B N 1
ATOM 2179 C CA . PHE B 1 63 ? -2.041 10.234 1.984 1 90.94 63 PHE B CA 1
ATOM 2180 C C . PHE B 1 63 ? -0.653 9.797 2.434 1 90.94 63 PHE B C 1
ATOM 2182 O O . PHE B 1 63 ? 0.267 10.609 2.514 1 90.94 63 PHE B O 1
ATOM 2189 N N . LEU B 1 64 ? -0.509 8.555 2.785 1 89.75 64 LEU B N 1
ATOM 2190 C CA . LEU B 1 64 ? 0.787 8.031 3.205 1 89.75 64 LEU B CA 1
ATOM 2191 C C . LEU B 1 64 ? 1.839 8.258 2.123 1 89.75 64 LEU B C 1
ATOM 2193 O O . LEU B 1 64 ? 2.916 8.797 2.4 1 89.75 64 LEU B O 1
ATOM 2197 N N . LEU B 1 65 ? 1.488 7.941 0.875 1 89.94 65 LEU B N 1
ATOM 2198 C CA . LEU B 1 65 ? 2.426 8.094 -0.233 1 89.94 65 LEU B CA 1
ATOM 2199 C C . LEU B 1 65 ? 2.707 9.57 -0.501 1 89.94 65 LEU B C 1
ATOM 2201 O O . LEU B 1 65 ? 3.846 9.945 -0.788 1 89.94 65 LEU B O 1
ATOM 2205 N N . GLN B 1 66 ? 1.683 10.375 -0.445 1 88.5 66 GLN B N 1
ATOM 2206 C CA . GLN B 1 66 ? 1.83 11.805 -0.654 1 88.5 66 GLN B CA 1
ATOM 2207 C C . GLN B 1 66 ? 2.789 12.414 0.365 1 88.5 66 GLN B C 1
ATOM 2209 O O . GLN B 1 66 ? 3.703 13.156 -0.001 1 88.5 66 GLN B O 1
ATOM 2214 N N . ARG B 1 67 ? 2.641 12.086 1.583 1 85.56 67 ARG B N 1
ATOM 2215 C CA . ARG B 1 67 ? 3.467 12.633 2.654 1 85.56 67 ARG B CA 1
ATOM 2216 C C . ARG B 1 67 ? 4.902 12.133 2.549 1 85.56 67 ARG B C 1
ATOM 2218 O O . ARG B 1 67 ? 5.848 12.883 2.805 1 85.56 67 ARG B O 1
ATOM 2225 N N . MET B 1 68 ? 5.039 10.867 2.232 1 84.5 68 MET B N 1
ATOM 2226 C CA . MET B 1 68 ? 6.379 10.328 2.021 1 84.5 68 MET B CA 1
ATOM 2227 C C . MET B 1 68 ? 7.098 11.086 0.911 1 84.5 68 MET B C 1
ATOM 2229 O O . MET B 1 68 ? 8.273 11.422 1.047 1 84.5 68 MET B O 1
ATOM 2233 N N . GLY B 1 69 ? 6.406 11.32 -0.13 1 82.5 69 GLY B N 1
ATOM 2234 C CA . GLY B 1 69 ? 6.992 12.062 -1.232 1 82.5 69 GLY B CA 1
ATOM 2235 C C . GLY B 1 69 ? 7.414 13.469 -0.844 1 82.5 69 GLY B C 1
ATOM 2236 O O . GLY B 1 69 ? 8.477 13.945 -1.264 1 82.5 69 GLY B O 1
ATOM 2237 N N . GLN B 1 70 ? 6.617 14.109 -0.016 1 81.12 70 GLN B N 1
ATOM 2238 C CA . GLN B 1 70 ? 6.875 15.492 0.383 1 81.12 70 GLN B CA 1
ATOM 2239 C C . GLN B 1 70 ? 8 15.57 1.407 1 81.12 70 GLN B C 1
ATOM 2241 O O . GLN B 1 70 ? 8.773 16.531 1.415 1 81.12 70 GLN B O 1
ATOM 2246 N N . LEU B 1 71 ? 8.031 14.578 2.254 1 76.75 71 LEU B N 1
ATOM 2247 C CA . LEU B 1 71 ? 8.984 14.656 3.357 1 76.75 71 LEU B CA 1
ATOM 2248 C C . LEU B 1 71 ? 10.328 14.055 2.957 1 76.75 71 LEU B C 1
ATOM 2250 O O . LEU B 1 71 ? 11.344 14.305 3.615 1 76.75 71 LEU B O 1
ATOM 2254 N N . GLN B 1 72 ? 10.32 13.117 2.051 1 71.25 72 GLN B N 1
ATOM 2255 C CA . GLN B 1 72 ? 11.586 12.586 1.565 1 71.25 72 GLN B CA 1
ATOM 2256 C C . GLN B 1 72 ? 12.297 13.594 0.667 1 71.25 72 GLN B C 1
ATOM 2258 O O . GLN B 1 72 ? 13.531 13.602 0.588 1 71.25 72 GLN B O 1
ATOM 2263 N N . ALA B 1 73 ? 11.539 14.406 0.042 1 60.03 73 ALA B N 1
ATOM 2264 C CA . ALA B 1 73 ? 12.109 15.375 -0.886 1 60.03 73 ALA B CA 1
ATOM 2265 C C . ALA B 1 73 ? 13.086 16.312 -0.173 1 60.03 73 ALA B C 1
ATOM 2267 O O . ALA B 1 73 ? 14.188 16.562 -0.668 1 60.03 73 ALA B O 1
ATOM 2268 N N . PRO B 1 74 ? 12.742 16.75 0.973 1 54.75 74 PRO B N 1
ATOM 2269 C CA . PRO B 1 74 ? 13.711 17.609 1.64 1 54.75 74 PRO B CA 1
ATOM 2270 C C . PRO B 1 74 ? 14.93 16.859 2.168 1 54.75 74 PRO B C 1
ATOM 2272 O O . PRO B 1 74 ? 15.922 17.469 2.555 1 54.75 74 PRO B O 1
ATOM 2275 N N . LEU B 1 75 ? 14.75 15.531 2.492 1 53.88 75 LEU B N 1
ATOM 2276 C CA . LEU B 1 75 ? 15.961 14.789 2.803 1 53.88 75 LEU B CA 1
ATOM 2277 C C . LEU B 1 75 ? 16.984 14.914 1.673 1 53.88 75 LEU B C 1
ATOM 2279 O O . LEU B 1 75 ? 18.125 14.492 1.813 1 53.88 75 LEU B O 1
ATOM 2283 N N . ASP B 1 76 ? 16.531 15.547 0.788 1 53.06 76 ASP B N 1
ATOM 2284 C CA . ASP B 1 76 ? 17.453 15.992 -0.255 1 53.06 76 ASP B CA 1
ATOM 2285 C C . ASP B 1 76 ? 18.438 17.031 0.286 1 53.06 76 ASP B C 1
ATOM 2287 O O . ASP B 1 76 ? 18.031 18 0.923 1 53.06 76 ASP B O 1
ATOM 2291 N N . PRO B 1 77 ? 19.641 16.688 0.457 1 53.97 77 PRO B N 1
ATOM 2292 C CA . PRO B 1 77 ? 20.656 17.578 1.008 1 53.97 77 PRO B CA 1
ATOM 2293 C C . PRO B 1 77 ? 20.297 19.062 0.816 1 53.97 77 PRO B C 1
ATOM 2295 O O . PRO B 1 77 ? 20.625 19.891 1.675 1 53.97 77 PRO B O 1
ATOM 2298 N N . ALA B 1 78 ? 19.766 19.422 -0.255 1 50.47 78 ALA B N 1
ATOM 2299 C CA . ALA B 1 78 ? 19.438 20.812 -0.573 1 50.47 78 ALA B CA 1
ATOM 2300 C C . ALA B 1 78 ? 18.344 21.344 0.335 1 50.47 78 ALA B C 1
ATOM 2302 O O . ALA B 1 78 ? 18.281 22.531 0.626 1 50.47 78 ALA B O 1
ATOM 2303 N N . LEU B 1 79 ? 17.453 20.5 0.66 1 51.78 79 LEU B N 1
ATOM 2304 C CA . LEU B 1 79 ? 16.391 20.859 1.593 1 51.78 79 LEU B CA 1
ATOM 2305 C C . LEU B 1 79 ? 16.891 20.797 3.033 1 51.78 79 LEU B C 1
ATOM 2307 O O . LEU B 1 79 ? 16.219 21.297 3.945 1 51.78 79 LEU B O 1
ATOM 2311 N N . ALA B 1 80 ? 18.031 20 3.09 1 56.34 80 ALA B N 1
ATOM 2312 C CA . ALA B 1 80 ? 18.641 19.75 4.391 1 56.34 80 ALA B CA 1
ATOM 2313 C C . ALA B 1 80 ? 19.141 21.047 5.027 1 56.34 80 ALA B C 1
ATOM 2315 O O . ALA B 1 80 ? 19.078 21.203 6.25 1 56.34 80 ALA B O 1
ATOM 2316 N N . GLU B 1 81 ? 19.453 21.891 4.254 1 62.84 81 GLU B N 1
ATOM 2317 C CA . GLU B 1 81 ? 20.062 23.031 4.922 1 62.84 81 GLU B CA 1
ATOM 2318 C C . GLU B 1 81 ? 19.016 24.078 5.266 1 62.84 81 GLU B C 1
ATOM 2320 O O . GLU B 1 81 ? 19.266 24.984 6.066 1 62.84 81 GLU B O 1
ATOM 2325 N N . GLY B 1 82 ? 17.75 23.922 4.902 1 76.5 82 GLY B N 1
ATOM 2326 C CA . GLY B 1 82 ? 16.781 24.969 5.145 1 76.5 82 GLY B CA 1
ATOM 2327 C C . GLY B 1 82 ? 15.75 24.594 6.195 1 76.5 82 GLY B C 1
ATOM 2328 O O . GLY B 1 82 ? 15.742 23.469 6.688 1 76.5 82 GLY B O 1
ATOM 2329 N N . ARG B 1 83 ? 15.055 25.703 6.707 1 85.38 83 ARG B N 1
ATOM 2330 C CA . ARG B 1 83 ? 13.953 25.531 7.656 1 85.38 83 ARG B CA 1
ATOM 2331 C C . ARG B 1 83 ? 12.648 25.219 6.934 1 85.38 83 ARG B C 1
ATOM 2333 O O . ARG B 1 83 ? 12.367 25.781 5.875 1 85.38 83 ARG B O 1
ATOM 2340 N N . PHE B 1 84 ? 12 24.25 7.48 1 88 84 PHE B N 1
ATOM 2341 C CA . PHE B 1 84 ? 10.695 24 6.867 1 88 84 PHE B CA 1
ATOM 2342 C C . PHE B 1 84 ? 9.625 23.828 7.93 1 88 84 PHE B C 1
ATOM 2344 O O . PHE B 1 84 ? 9.922 23.438 9.062 1 88 84 PHE B O 1
ATOM 2351 N N . ILE B 1 85 ? 8.461 24.281 7.559 1 92.19 85 ILE B N 1
ATOM 2352 C CA . ILE B 1 85 ? 7.254 24.172 8.367 1 92.19 85 ILE B CA 1
ATOM 2353 C C . ILE B 1 85 ? 6.223 23.312 7.629 1 92.19 85 ILE B C 1
ATOM 2355 O O . ILE B 1 85 ? 5.887 23.594 6.477 1 92.19 85 ILE B O 1
ATOM 2359 N N . ALA B 1 86 ? 5.793 22.25 8.258 1 92.62 86 ALA B N 1
ATOM 2360 C CA . ALA B 1 86 ? 4.789 21.375 7.652 1 92.62 86 ALA B CA 1
ATOM 2361 C C . ALA B 1 86 ? 3.453 21.5 8.375 1 92.62 86 ALA B C 1
ATOM 2363 O O . ALA B 1 86 ? 3.414 21.656 9.602 1 92.62 86 ALA B O 1
ATOM 2364 N N . ASP B 1 87 ? 2.359 21.344 7.633 1 95.25 87 ASP B N 1
ATOM 2365 C CA . ASP B 1 87 ? 1.047 21.375 8.273 1 95.25 87 ASP B CA 1
ATOM 2366 C C . ASP B 1 87 ? 0.497 19.953 8.445 1 95.25 87 ASP B C 1
ATOM 2368 O O . ASP B 1 87 ? -0.716 19.75 8.398 1 95.25 87 ASP B O 1
ATOM 2372 N N . PHE B 1 88 ? 1.393 19.016 8.531 1 90.81 88 PHE B N 1
ATOM 2373 C CA . PHE B 1 88 ? 1.077 17.625 8.789 1 90.81 88 PHE B CA 1
ATOM 2374 C C . PHE B 1 88 ? 2.258 16.906 9.445 1 90.81 88 PHE B C 1
ATOM 2376 O O . PHE B 1 88 ? 3.363 17.453 9.492 1 90.81 88 PHE B O 1
ATOM 2383 N N . MET B 1 89 ? 1.952 15.734 10.023 1 87.75 89 MET B N 1
ATOM 2384 C CA . MET B 1 89 ? 2.971 14.812 10.523 1 87.75 89 MET B CA 1
ATOM 2385 C C . MET B 1 89 ? 2.791 13.422 9.922 1 87.75 89 MET B C 1
ATOM 2387 O O . MET B 1 89 ? 1.662 12.969 9.711 1 87.75 89 MET B O 1
ATOM 2391 N N . LEU B 1 90 ? 3.838 12.695 9.641 1 79.31 90 LEU B N 1
ATOM 2392 C CA . LEU B 1 90 ? 3.754 11.344 9.109 1 79.31 90 LEU B CA 1
ATOM 2393 C C . LEU B 1 90 ? 3.234 10.375 10.172 1 79.31 90 LEU B C 1
ATOM 2395 O O . LEU B 1 90 ? 2.502 9.438 9.852 1 79.31 90 LEU B O 1
ATOM 2399 N N . GLU B 1 91 ? 3.617 10.641 11.406 1 76.88 91 GLU B N 1
ATOM 2400 C CA . GLU B 1 91 ? 3.268 9.727 12.484 1 76.88 91 GLU B CA 1
ATOM 2401 C C . GLU B 1 91 ? 1.754 9.625 12.656 1 76.88 91 GLU B C 1
ATOM 2403 O O . GLU B 1 91 ? 1.247 8.617 13.148 1 76.88 91 GLU B O 1
ATOM 2408 N N . LYS B 1 92 ? 1.099 10.609 12.156 1 73.88 92 LYS B N 1
ATOM 2409 C CA . LYS B 1 92 ? -0.348 10.656 12.352 1 73.88 92 LYS B CA 1
ATOM 2410 C C . LYS B 1 92 ? -1.06 9.695 11.406 1 73.88 92 LYS B C 1
ATOM 2412 O O . LYS B 1 92 ? -2.234 9.375 11.602 1 73.88 92 LYS B O 1
ATOM 2417 N N . ASN B 1 93 ? -0.377 9.25 10.445 1 74.12 93 ASN B N 1
ATOM 2418 C CA . ASN B 1 93 ? -1.014 8.32 9.516 1 74.12 93 ASN B CA 1
ATOM 2419 C C . ASN B 1 93 ? -1.57 7.098 10.242 1 74.12 93 ASN B C 1
ATOM 2421 O O . ASN B 1 93 ? -2.656 6.617 9.914 1 74.12 93 ASN B O 1
ATOM 2425 N N . ILE B 1 94 ? -0.937 6.801 11.188 1 72.56 94 ILE B N 1
ATOM 2426 C CA . ILE B 1 94 ? -1.377 5.629 11.938 1 72.56 94 ILE B CA 1
ATOM 2427 C C . ILE B 1 94 ? -2.629 5.973 12.734 1 72.56 94 ILE B C 1
ATOM 2429 O O . ILE B 1 94 ? -3.541 5.152 12.859 1 72.56 94 ILE B O 1
ATOM 2433 N N . LEU B 1 95 ? -2.715 7.227 13.172 1 74.94 95 LEU B N 1
ATOM 2434 C CA . LEU B 1 95 ? -3.881 7.672 13.93 1 74.94 95 LEU B CA 1
ATOM 2435 C C . LEU B 1 95 ? -5.141 7.613 13.07 1 74.94 95 LEU B C 1
ATOM 2437 O O . LEU B 1 95 ? -6.164 7.082 13.508 1 74.94 95 LEU B O 1
ATOM 2441 N N . PHE B 1 96 ? -5.051 8.07 11.938 1 80.69 96 PHE B N 1
ATOM 2442 C CA . PHE B 1 96 ? -6.199 8.109 11.039 1 80.69 96 PHE B CA 1
ATOM 2443 C C . PHE B 1 96 ? -6.59 6.707 10.594 1 80.69 96 PHE B C 1
ATOM 2445 O O . PHE B 1 96 ? -7.777 6.398 10.461 1 80.69 96 PHE B O 1
ATOM 2452 N N . ALA B 1 97 ? -5.562 5.953 10.422 1 81.31 97 ALA B N 1
ATOM 2453 C CA . ALA B 1 97 ? -5.836 4.574 10.031 1 81.31 97 ALA B CA 1
ATOM 2454 C C . ALA B 1 97 ? -6.613 3.84 11.117 1 81.31 97 ALA B C 1
ATOM 2456 O O . ALA B 1 97 ? -7.582 3.135 10.828 1 81.31 97 ALA B O 1
ATOM 2457 N N . GLN B 1 98 ? -6.281 4.074 12.328 1 78.88 98 GLN B N 1
ATOM 2458 C CA . GLN B 1 98 ? -6.949 3.416 13.453 1 78.88 98 GLN B CA 1
ATOM 2459 C C . GLN B 1 98 ? -8.375 3.926 13.617 1 78.88 98 GLN B C 1
ATOM 2461 O O . GLN B 1 98 ? -9.25 3.193 14.086 1 78.88 98 GLN B O 1
ATOM 2466 N N . LEU B 1 99 ? -8.555 5.152 13.266 1 80.19 99 LEU B N 1
ATOM 2467 C CA . LEU B 1 99 ? -9.867 5.789 13.383 1 80.19 99 LEU B CA 1
ATOM 2468 C C . LEU B 1 99 ? -10.82 5.273 12.312 1 80.19 99 LEU B C 1
ATOM 2470 O O . LEU B 1 99 ? -12.016 5.133 12.555 1 80.19 99 LEU B O 1
ATOM 2474 N N . THR B 1 100 ? -10.258 4.957 11.164 1 84.38 100 THR B N 1
ATOM 2475 C CA . THR B 1 100 ? -11.133 4.773 10.008 1 84.38 100 THR B CA 1
ATOM 2476 C C . THR B 1 100 ? -11.078 3.334 9.508 1 84.38 100 THR B C 1
ATOM 2478 O O . THR B 1 100 ? -11.961 2.893 8.766 1 84.38 100 THR B O 1
ATOM 2481 N N . LEU B 1 101 ? -10 2.674 9.867 1 87.06 101 LEU B N 1
ATOM 2482 C CA . LEU B 1 101 ? -9.836 1.302 9.398 1 87.06 101 LEU B CA 1
ATOM 2483 C C . LEU B 1 101 ? -10.055 0.313 10.539 1 87.06 101 LEU B C 1
ATOM 2485 O O . LEU B 1 101 ? -9.812 0.637 11.703 1 87.06 101 LEU B O 1
ATOM 2489 N N . ALA B 1 102 ? -10.664 -0.776 10.242 1 82.75 102 ALA B N 1
ATOM 2490 C CA . ALA B 1 102 ? -10.812 -1.811 11.266 1 82.75 102 ALA B CA 1
ATOM 2491 C C . ALA B 1 102 ? -10.391 -3.176 10.727 1 82.75 102 ALA B C 1
ATOM 2493 O O . ALA B 1 102 ? -10.289 -3.369 9.516 1 82.75 102 ALA B O 1
ATOM 2494 N N . GLY B 1 103 ? -9.984 -4.031 11.75 1 90.44 103 GLY B N 1
ATOM 2495 C CA . GLY B 1 103 ? -9.766 -5.438 11.438 1 90.44 103 GLY B CA 1
ATOM 2496 C C . GLY B 1 103 ? -8.656 -5.652 10.414 1 90.44 103 GLY B C 1
ATOM 2497 O O . GLY B 1 103 ? -7.547 -5.152 10.586 1 90.44 103 GLY B O 1
ATOM 2498 N N . ASP B 1 104 ? -8.992 -6.262 9.336 1 91.75 104 ASP B N 1
ATOM 2499 C CA . ASP B 1 104 ? -8.047 -6.711 8.32 1 91.75 104 ASP B CA 1
ATOM 2500 C C . ASP B 1 104 ? -7.469 -5.527 7.551 1 91.75 104 ASP B C 1
ATOM 2502 O O . ASP B 1 104 ? -6.301 -5.547 7.16 1 91.75 104 ASP B O 1
ATOM 2506 N N . GLU B 1 105 ? -8.297 -4.52 7.363 1 92.75 105 GLU B N 1
ATOM 2507 C CA . GLU B 1 105 ? -7.809 -3.354 6.633 1 92.75 105 GLU B CA 1
ATOM 2508 C C . GLU B 1 105 ? -6.738 -2.611 7.434 1 92.75 105 GLU B C 1
ATOM 2510 O O . GLU B 1 105 ? -5.754 -2.133 6.867 1 92.75 105 GLU B O 1
ATOM 2515 N N . LEU B 1 106 ? -6.996 -2.516 8.766 1 92.5 106 LEU B N 1
ATOM 2516 C CA . LEU B 1 106 ? -5.996 -1.87 9.617 1 92.5 106 LEU B CA 1
ATOM 2517 C C . LEU B 1 106 ? -4.695 -2.662 9.625 1 92.5 106 LEU B C 1
ATOM 2519 O O . LEU B 1 106 ? -3.611 -2.084 9.523 1 92.5 106 LEU B O 1
ATOM 2523 N N . ALA B 1 107 ? -4.801 -3.934 9.688 1 93.12 107 ALA B N 1
ATOM 2524 C CA . ALA B 1 107 ? -3.627 -4.805 9.672 1 93.12 107 ALA B CA 1
ATOM 2525 C C . ALA B 1 107 ? -2.855 -4.664 8.359 1 93.12 107 ALA B C 1
ATOM 2527 O O . ALA B 1 107 ? -1.623 -4.617 8.359 1 93.12 107 ALA B O 1
ATOM 2528 N N . LEU B 1 108 ? -3.568 -4.629 7.324 1 94 108 LEU B N 1
ATOM 2529 C CA . LEU B 1 108 ? -2.943 -4.469 6.016 1 94 108 LEU B CA 1
ATOM 2530 C C . LEU B 1 108 ? -2.238 -3.121 5.91 1 94 108 LEU B C 1
ATOM 2532 O O . LEU B 1 108 ? -1.122 -3.037 5.391 1 94 108 LEU B O 1
ATOM 2536 N N . TYR B 1 109 ? -2.883 -2.09 6.375 1 92.81 109 TYR B N 1
ATOM 2537 C CA . TYR B 1 109 ? -2.289 -0.759 6.352 1 92.81 109 TYR B CA 1
ATOM 2538 C C . TYR B 1 109 ? -1.002 -0.72 7.168 1 92.81 109 TYR B C 1
ATOM 2540 O O . TYR B 1 109 ? -0.002 -0.141 6.734 1 92.81 109 TYR B O 1
ATOM 2548 N N . ASP B 1 110 ? -1.029 -1.334 8.312 1 90.62 110 ASP B N 1
ATOM 2549 C CA . ASP B 1 110 ? 0.151 -1.403 9.172 1 90.62 110 ASP B CA 1
ATOM 2550 C C . ASP B 1 110 ? 1.301 -2.119 8.461 1 90.62 110 ASP B C 1
ATOM 2552 O O . ASP B 1 110 ? 2.453 -1.687 8.547 1 90.62 110 ASP B O 1
ATOM 2556 N N . ALA B 1 111 ? 0.951 -3.141 7.828 1 91.25 111 ALA B N 1
ATOM 2557 C CA . ALA B 1 111 ? 1.965 -3.896 7.098 1 91.25 111 ALA B CA 1
ATOM 2558 C C . ALA B 1 111 ? 2.57 -3.059 5.977 1 91.25 111 ALA B C 1
ATOM 2560 O O . ALA B 1 111 ? 3.789 -3.061 5.777 1 91.25 111 ALA B O 1
ATOM 2561 N N . LEU B 1 112 ? 1.716 -2.375 5.27 1 90.81 112 LEU B N 1
ATOM 2562 C CA . LEU B 1 112 ? 2.176 -1.485 4.207 1 90.81 112 LEU B CA 1
ATOM 2563 C C . LEU B 1 112 ? 3.096 -0.405 4.766 1 90.81 112 LEU B C 1
ATOM 2565 O O . LEU B 1 112 ? 4.168 -0.152 4.211 1 90.81 112 LEU B O 1
ATOM 2569 N N . HIS B 1 113 ? 2.68 0.159 5.824 1 88.25 113 HIS B N 1
ATOM 2570 C CA . HIS B 1 113 ? 3.457 1.212 6.465 1 88.25 113 HIS B CA 1
ATOM 2571 C C . HIS B 1 113 ? 4.836 0.706 6.879 1 88.25 113 HIS B C 1
ATOM 2573 O O . HIS B 1 113 ? 5.844 1.377 6.645 1 88.25 113 HIS B O 1
ATOM 2579 N N . ARG B 1 114 ? 4.902 -0.415 7.422 1 87.5 114 ARG B N 1
ATOM 2580 C CA . ARG B 1 114 ? 6.156 -1.012 7.867 1 87.5 114 ARG B CA 1
ATOM 2581 C C . ARG B 1 114 ? 7.082 -1.287 6.688 1 87.5 114 ARG B C 1
ATOM 2583 O O . ARG B 1 114 ? 8.289 -1.062 6.777 1 87.5 114 ARG B O 1
ATOM 2590 N N . GLN B 1 115 ? 6.508 -1.743 5.688 1 86.62 115 GLN B N 1
ATOM 2591 C CA . GLN B 1 115 ? 7.316 -2.088 4.523 1 86.62 115 GLN B CA 1
ATOM 2592 C C . GLN B 1 115 ? 7.859 -0.837 3.84 1 86.62 115 GLN B C 1
ATOM 2594 O O . GLN B 1 115 ? 8.969 -0.847 3.305 1 86.62 115 GLN B O 1
ATOM 2599 N N . LEU B 1 116 ? 7.035 0.119 3.771 1 85.44 116 LEU B N 1
ATOM 2600 C CA . LEU B 1 116 ? 7.441 1.363 3.125 1 85.44 116 LEU B CA 1
ATOM 2601 C C . LEU B 1 116 ? 8.523 2.07 3.938 1 85.44 116 LEU B C 1
ATOM 2603 O O . LEU B 1 116 ? 9.312 2.84 3.389 1 85.44 116 LEU B O 1
ATOM 2607 N N . GLN B 1 117 ? 8.656 1.725 5.168 1 73.44 117 GLN B N 1
ATOM 2608 C CA . GLN B 1 117 ? 9.656 2.264 6.086 1 73.44 117 GLN B CA 1
ATOM 2609 C C . GLN B 1 117 ? 9.859 3.758 5.859 1 73.44 117 GLN B C 1
ATOM 2611 O O . GLN B 1 117 ? 10.969 4.199 5.535 1 73.44 117 GLN B O 1
ATOM 2616 N N . PRO B 1 118 ? 8.875 4.434 6.043 1 70.56 118 PRO B N 1
ATOM 2617 C CA . PRO B 1 118 ? 9.078 5.867 5.812 1 70.56 118 PRO B CA 1
ATOM 2618 C C . PRO B 1 118 ? 10.102 6.48 6.766 1 70.56 118 PRO B C 1
ATOM 2620 O O . PRO B 1 118 ? 10.039 6.246 7.977 1 70.56 118 PRO B O 1
ATOM 2623 N N . GLN B 1 119 ? 11.219 6.852 6.117 1 68.75 119 GLN B N 1
ATOM 2624 C CA . GLN B 1 119 ? 12.219 7.562 6.906 1 68.75 119 GLN B CA 1
ATOM 2625 C C . GLN B 1 119 ? 11.93 9.062 6.941 1 68.75 119 GLN B C 1
ATOM 2627 O O . GLN B 1 119 ? 11.961 9.727 5.906 1 68.75 119 GLN B O 1
ATOM 2632 N N . VAL B 1 120 ? 11.414 9.43 8.102 1 68.81 120 VAL B N 1
ATOM 2633 C CA . VAL B 1 120 ? 11.086 10.852 8.141 1 68.81 120 VAL B CA 1
ATOM 2634 C C . VAL B 1 120 ? 11.844 11.523 9.289 1 68.81 120 VAL B C 1
ATOM 2636 O O . VAL B 1 120 ? 12.109 10.891 10.312 1 68.81 120 VAL B O 1
ATOM 2639 N N . ARG B 1 121 ? 12.281 12.648 9.039 1 74.88 121 ARG B N 1
ATOM 2640 C CA . ARG B 1 121 ? 12.906 13.469 10.078 1 74.88 121 ARG B CA 1
ATOM 2641 C C . ARG B 1 121 ? 11.914 13.789 11.188 1 74.88 121 ARG B C 1
ATOM 2643 O O . ARG B 1 121 ? 10.742 14.07 10.93 1 74.88 121 ARG B O 1
ATOM 2650 N N . ILE B 1 122 ? 12.422 13.688 12.445 1 82.88 122 ILE B N 1
ATOM 2651 C CA . ILE B 1 122 ? 11.617 14.07 13.602 1 82.88 122 ILE B CA 1
ATOM 2652 C C . ILE B 1 122 ? 11.586 15.594 13.734 1 82.88 122 ILE B C 1
ATOM 2654 O O . ILE B 1 122 ? 12.633 16.25 13.641 1 82.88 122 ILE B O 1
ATOM 2658 N N . PRO B 1 123 ? 10.398 16.094 13.867 1 89.38 123 PRO B N 1
ATOM 2659 C CA . PRO B 1 123 ? 10.352 17.547 14.023 1 89.38 123 PRO B CA 1
ATOM 2660 C C . PRO B 1 123 ? 11.07 18.031 15.289 1 89.38 123 PRO B C 1
ATOM 2662 O O . PRO B 1 123 ? 11.117 17.312 16.281 1 89.38 123 PRO B O 1
ATOM 2665 N N . ASP B 1 124 ? 11.617 19.219 15.141 1 90.25 124 ASP B N 1
ATOM 2666 C CA . ASP B 1 124 ? 12.211 19.844 16.312 1 90.25 124 ASP B CA 1
ATOM 2667 C C . ASP B 1 124 ? 11.133 20.297 17.297 1 90.25 124 ASP B C 1
ATOM 2669 O O . ASP B 1 124 ? 11.383 20.391 18.5 1 90.25 124 ASP B O 1
ATOM 2673 N N . LEU B 1 125 ? 10.016 20.562 16.75 1 93 125 LEU B N 1
ATOM 2674 C CA . LEU B 1 125 ? 8.852 21.016 17.516 1 93 125 LEU B CA 1
ATOM 2675 C C . LEU B 1 125 ? 7.559 20.641 16.797 1 93 125 LEU B C 1
ATOM 2677 O O . LEU B 1 125 ? 7.445 20.797 15.586 1 93 125 LEU B O 1
ATOM 2681 N N . VAL B 1 126 ? 6.617 20.172 17.656 1 94.69 126 VAL B N 1
ATOM 2682 C CA . VAL B 1 126 ? 5.266 19.938 17.141 1 94.69 126 VAL B CA 1
ATOM 2683 C C . VAL B 1 126 ? 4.301 20.938 17.781 1 94.69 126 VAL B C 1
ATOM 2685 O O . VAL B 1 126 ? 4.258 21.094 19 1 94.69 126 VAL B O 1
ATOM 2688 N N . ILE B 1 127 ? 3.641 21.641 16.922 1 95.81 127 ILE B N 1
ATOM 2689 C CA . ILE B 1 127 ? 2.533 22.484 17.375 1 95.81 127 ILE B CA 1
ATOM 2690 C C . ILE B 1 127 ? 1.21 21.766 17.125 1 95.81 127 ILE B C 1
ATOM 2692 O O . ILE B 1 127 ? 0.792 21.594 15.977 1 95.81 127 ILE B O 1
ATOM 2696 N N . HIS B 1 128 ? 0.555 21.359 18.219 1 95.94 128 HIS B N 1
ATOM 2697 C CA . HIS B 1 128 ? -0.722 20.656 18.156 1 95.94 128 HIS B CA 1
ATOM 2698 C C . HIS B 1 128 ? -1.889 21.625 18.359 1 95.94 128 HIS B C 1
ATOM 2700 O O . HIS B 1 128 ? -2.096 22.125 19.453 1 95.94 128 HIS B O 1
ATOM 2706 N N . LEU B 1 129 ? -2.627 21.828 17.266 1 96.75 129 LEU B N 1
ATOM 2707 C CA . LEU B 1 129 ? -3.773 22.719 17.328 1 96.75 129 LEU B CA 1
ATOM 2708 C C . LEU B 1 129 ? -5.035 21.969 17.734 1 96.75 129 LEU B C 1
ATOM 2710 O O . LEU B 1 129 ? -5.293 20.859 17.234 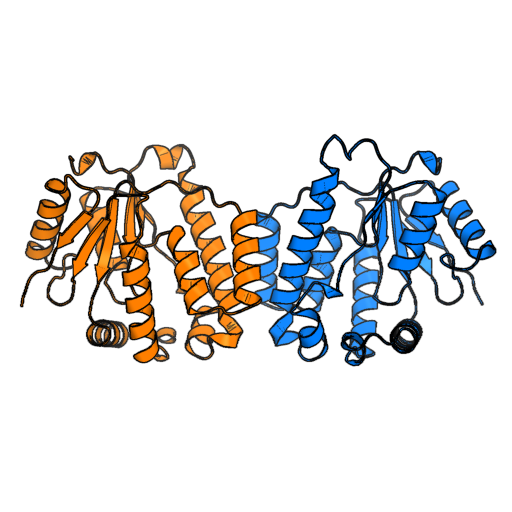1 96.75 129 LEU B O 1
ATOM 2714 N N . GLN B 1 130 ? -5.785 22.609 18.609 1 95.44 130 GLN B N 1
ATOM 2715 C CA . GLN B 1 130 ? -7.047 22.031 19.078 1 95.44 130 GLN B CA 1
ATOM 2716 C C . GLN B 1 130 ? -8.172 23.062 19.016 1 95.44 130 GLN B C 1
ATOM 2718 O O . GLN B 1 130 ? -7.926 24.266 19.094 1 95.44 130 GLN B O 1
ATOM 2723 N N . ALA B 1 131 ? -9.352 22.578 18.844 1 95.94 131 ALA B N 1
ATOM 2724 C CA . ALA B 1 131 ? -10.594 23.328 18.984 1 95.94 131 ALA B CA 1
ATOM 2725 C C . ALA B 1 131 ? -11.781 22.391 19.188 1 95.94 131 ALA B C 1
ATOM 2727 O O . ALA B 1 131 ? -11.727 21.219 18.797 1 95.94 131 ALA B O 1
ATOM 2728 N N . PRO B 1 132 ? -12.852 22.922 19.875 1 96.06 132 PRO B N 1
ATOM 2729 C CA . PRO B 1 132 ? -14.039 22.062 20 1 96.06 132 PRO B CA 1
ATOM 2730 C C . PRO B 1 132 ? -14.617 21.656 18.656 1 96.06 132 PRO B C 1
ATOM 2732 O O . PRO B 1 132 ? -14.602 22.438 17.703 1 96.06 132 PRO B O 1
ATOM 2735 N N . PRO B 1 133 ? -15.164 20.438 18.625 1 97 133 PRO B N 1
ATOM 2736 C CA . PRO B 1 133 ? -15.703 19.922 17.359 1 97 133 PRO B CA 1
ATOM 2737 C C . PRO B 1 133 ? -16.719 20.875 16.719 1 97 133 PRO B C 1
ATOM 2739 O O . PRO B 1 133 ? -16.75 21.016 15.5 1 97 133 PRO B O 1
ATOM 2742 N N . GLU B 1 134 ? -17.484 21.594 17.547 1 96.94 134 GLU B N 1
ATOM 2743 C CA . GLU B 1 134 ? -18.469 22.516 17.031 1 96.94 134 GLU B CA 1
ATOM 2744 C C . GLU B 1 134 ? -17.797 23.703 16.312 1 96.94 134 GLU B C 1
ATOM 2746 O O . GLU B 1 134 ? -18.297 24.188 15.305 1 96.94 134 GLU B O 1
ATOM 2751 N N . VAL B 1 135 ? -16.734 24.125 16.859 1 96.62 135 VAL B N 1
ATOM 2752 C CA . VAL B 1 135 ? -15.977 25.219 16.266 1 96.62 135 VAL B CA 1
ATOM 2753 C C . VAL B 1 135 ? -15.344 24.75 14.953 1 96.62 135 VAL B C 1
ATOM 2755 O O . VAL B 1 135 ? -15.375 25.469 13.953 1 96.62 135 VAL B O 1
ATOM 2758 N N . LEU B 1 136 ? -14.797 23.547 14.984 1 97.31 136 LEU B N 1
ATOM 2759 C CA . LEU B 1 136 ? -14.211 22.984 13.773 1 97.31 136 LEU B CA 1
ATOM 2760 C C . LEU B 1 136 ? -15.25 22.891 12.664 1 97.31 136 LEU B C 1
ATOM 2762 O O . LEU B 1 136 ? -14.977 23.281 11.523 1 97.31 136 LEU B O 1
ATOM 2766 N N . GLN B 1 137 ? -16.391 22.422 13.047 1 96.88 137 GLN B N 1
ATOM 2767 C CA . GLN B 1 137 ? -17.469 22.266 12.07 1 96.88 137 GLN B CA 1
ATOM 2768 C C . GLN B 1 137 ? -17.859 23.625 11.477 1 96.88 137 GLN B C 1
ATOM 2770 O O . GLN B 1 137 ? -18.078 23.734 10.266 1 96.88 137 GLN B O 1
ATOM 2775 N N . ALA B 1 138 ? -17.953 24.594 12.312 1 96.31 138 ALA B N 1
ATOM 2776 C CA . ALA B 1 138 ? -18.297 25.953 11.859 1 96.31 138 ALA B CA 1
ATOM 2777 C C . ALA B 1 138 ? -17.25 26.484 10.891 1 96.31 138 ALA B C 1
ATOM 2779 O O . ALA B 1 138 ? -17.578 27.094 9.875 1 96.31 138 ALA B O 1
ATOM 2780 N N . ARG B 1 139 ? -16.016 26.266 11.148 1 96 139 ARG B N 1
ATOM 2781 C CA . ARG B 1 139 ? -14.914 26.734 10.305 1 96 139 ARG B CA 1
ATOM 2782 C C . ARG B 1 139 ? -14.945 26.031 8.945 1 96 139 ARG B C 1
ATOM 2784 O O . ARG B 1 139 ? -14.727 26.672 7.914 1 96 139 ARG B O 1
ATOM 2791 N N . ILE B 1 140 ? -15.195 24.719 8.992 1 95.56 140 ILE B N 1
ATOM 2792 C CA . ILE B 1 140 ? -15.297 23.922 7.77 1 95.56 140 ILE B CA 1
ATOM 2793 C C . ILE B 1 140 ? -16.438 24.453 6.91 1 95.56 140 ILE B C 1
ATOM 2795 O O . ILE B 1 140 ? -16.297 24.625 5.699 1 95.56 140 ILE B O 1
ATOM 2799 N N . GLY B 1 141 ? -17.547 24.719 7.551 1 94.62 141 GLY B N 1
ATOM 2800 C CA . GLY B 1 141 ? -18.688 25.297 6.855 1 94.62 141 GLY B CA 1
ATOM 2801 C C . GLY B 1 141 ? -18.406 26.641 6.227 1 94.62 141 GLY B C 1
ATOM 2802 O O . GLY B 1 141 ? -18.797 26.891 5.086 1 94.62 141 GLY B O 1
ATOM 2803 N N . ALA B 1 142 ? -17.719 27.453 6.891 1 94.06 142 ALA B N 1
ATOM 2804 C CA . ALA B 1 142 ? -17.391 28.797 6.422 1 94.06 142 ALA B CA 1
ATOM 2805 C C . ALA B 1 142 ? -16.438 28.75 5.238 1 94.06 142 ALA B C 1
ATOM 2807 O O . ALA B 1 142 ? -16.547 29.562 4.309 1 94.06 142 ALA B O 1
ATOM 2808 N N . ARG B 1 143 ? -15.492 27.859 5.336 1 92.12 143 ARG B N 1
ATOM 2809 C CA . ARG B 1 143 ? -14.523 27.703 4.258 1 92.12 143 ARG B CA 1
ATOM 2810 C C . ARG B 1 143 ? -15.203 27.234 2.975 1 92.12 143 ARG B C 1
ATOM 2812 O O . ARG B 1 143 ? -14.766 27.594 1.876 1 92.12 143 ARG B O 1
ATOM 2819 N N . GLY B 1 144 ? -16.141 26.438 3.01 1 91.19 144 GLY B N 1
ATOM 2820 C CA . GLY B 1 144 ? -17.062 26.141 1.923 1 91.19 144 GLY B CA 1
ATOM 2821 C C . GLY B 1 144 ? -16.5 25.172 0.904 1 91.19 144 GLY B C 1
ATOM 2822 O O . GLY B 1 144 ? -16.891 25.188 -0.262 1 91.19 144 GLY B O 1
ATOM 2823 N N . ILE B 1 145 ? -15.57 24.391 1.261 1 91.38 145 ILE B N 1
ATOM 2824 C CA . ILE B 1 145 ? -15.055 23.391 0.344 1 91.38 145 ILE B CA 1
ATOM 2825 C C . ILE B 1 145 ? -16.094 22.281 0.147 1 91.38 145 ILE B C 1
ATOM 2827 O O . ILE B 1 145 ? -16.562 21.688 1.116 1 91.38 145 ILE B O 1
ATOM 2831 N N . ALA B 1 146 ? -16.406 21.953 -1.068 1 91.19 146 ALA B N 1
ATOM 2832 C CA . ALA B 1 146 ? -17.547 21.109 -1.43 1 91.19 146 ALA B CA 1
ATOM 2833 C C . ALA B 1 146 ? -17.406 19.719 -0.829 1 91.19 146 ALA B C 1
ATOM 2835 O O . ALA B 1 146 ? -18.328 19.203 -0.207 1 91.19 146 ALA B O 1
ATOM 2836 N N . MET B 1 147 ? -16.297 19.125 -0.914 1 90.31 147 MET B N 1
ATOM 2837 C CA . MET B 1 147 ? -16.125 17.75 -0.475 1 90.31 147 MET B CA 1
ATOM 2838 C C . MET B 1 147 ? -16.219 17.641 1.043 1 90.31 147 MET B C 1
ATOM 2840 O O . MET B 1 147 ? -16.469 16.562 1.58 1 90.31 147 MET B O 1
ATOM 2844 N N . GLU B 1 148 ? -16.016 18.719 1.771 1 93.12 148 GLU B N 1
ATOM 2845 C CA . GLU B 1 148 ? -15.984 18.688 3.23 1 93.12 148 GLU B CA 1
ATOM 2846 C C . GLU B 1 148 ? -17.391 18.812 3.82 1 93.12 148 GLU B C 1
ATOM 2848 O O . GLU B 1 148 ? -17.578 18.641 5.023 1 93.12 148 GLU B O 1
ATOM 2853 N N . GLN B 1 149 ? -18.328 19.094 2.967 1 90.56 149 GLN B N 1
ATOM 2854 C CA . GLN B 1 149 ? -19.688 19.312 3.441 1 90.56 149 GLN B CA 1
ATOM 2855 C C . GLN B 1 149 ? -20.297 18.031 4.008 1 90.56 149 GLN B C 1
ATOM 2857 O O . GLN B 1 149 ? -21.25 18.094 4.785 1 90.56 149 GLN B O 1
ATOM 2862 N N . ALA B 1 150 ? -19.781 16.969 3.627 1 91.06 150 ALA B N 1
ATOM 2863 C CA . ALA B 1 150 ? -20.297 15.68 4.074 1 91.06 150 ALA B CA 1
ATOM 2864 C C . ALA B 1 150 ? -19.734 15.297 5.438 1 91.06 150 ALA B C 1
ATOM 2866 O O . ALA B 1 150 ? -20.156 14.312 6.039 1 91.06 150 ALA B O 1
ATOM 2867 N N . ILE B 1 151 ? -18.844 16.125 6.02 1 92.56 151 ILE B N 1
ATOM 2868 C CA . ILE B 1 151 ? -18.188 15.812 7.285 1 92.56 151 ILE B CA 1
ATOM 2869 C C . ILE B 1 151 ? -19.188 15.969 8.43 1 92.56 151 ILE B C 1
ATOM 2871 O O . ILE B 1 151 ? -19.781 17.031 8.594 1 92.56 151 ILE B O 1
ATOM 2875 N N . SER B 1 152 ? -19.344 14.961 9.195 1 91.81 152 SER B N 1
ATOM 2876 C CA . SER B 1 152 ? -20.297 14.984 10.289 1 91.81 152 SER B CA 1
ATOM 2877 C C . SER B 1 152 ? -19.656 15.469 11.586 1 91.81 152 SER B C 1
ATOM 2879 O O . SER B 1 152 ? -18.438 15.367 11.75 1 91.81 152 SER B O 1
ATOM 2881 N N . LEU B 1 153 ? -20.469 15.977 12.469 1 94.81 153 LEU B N 1
ATOM 2882 C CA . LEU B 1 153 ? -19.984 16.375 13.781 1 94.81 153 LEU B CA 1
ATOM 2883 C C . LEU B 1 153 ? -19.453 15.18 14.562 1 94.81 153 LEU B C 1
ATOM 2885 O O . LEU B 1 153 ? -18.453 15.297 15.273 1 94.81 153 LEU B O 1
ATOM 2889 N N . ASP B 1 154 ? -20.109 14.055 14.422 1 92.5 154 ASP B N 1
ATOM 2890 C CA . ASP B 1 154 ? -19.672 12.828 15.086 1 92.5 154 ASP B CA 1
ATOM 2891 C C . ASP B 1 154 ? -18.25 12.445 14.648 1 92.5 154 ASP B C 1
ATOM 2893 O O . ASP B 1 154 ? -17.422 12.055 15.477 1 92.5 154 ASP B O 1
ATOM 2897 N N . TYR B 1 155 ? -18.031 12.648 13.43 1 89.31 155 TYR B N 1
ATOM 2898 C CA . TYR B 1 155 ? -16.688 12.367 12.922 1 89.31 155 TYR B CA 1
ATOM 2899 C C . TYR B 1 155 ? -15.656 13.289 13.555 1 89.31 155 TYR B C 1
ATOM 2901 O O . TYR B 1 155 ? -14.602 12.836 13.992 1 89.31 155 TYR B O 1
ATOM 2909 N N . LEU B 1 156 ? -15.977 14.539 13.625 1 93.88 156 LEU B N 1
ATOM 2910 C CA . LEU B 1 156 ? -15.055 15.523 14.188 1 93.88 156 LEU B CA 1
ATOM 2911 C C . LEU B 1 156 ? -14.805 15.25 15.664 1 93.88 156 LEU B C 1
ATOM 2913 O O . LEU B 1 156 ? -13.695 15.469 16.156 1 93.88 156 LEU B O 1
ATOM 2917 N N . GLN B 1 157 ? -15.789 14.805 16.344 1 94.75 157 GLN B N 1
ATOM 2918 C CA . GLN B 1 157 ? -15.641 14.453 17.75 1 94.75 157 GLN B CA 1
ATOM 2919 C C . GLN B 1 157 ? -14.672 13.289 17.922 1 94.75 157 GLN B C 1
ATOM 2921 O O . GLN B 1 157 ? -13.75 13.359 18.734 1 94.75 157 GLN B O 1
ATOM 2926 N N . ARG B 1 158 ? -14.906 12.32 17.172 1 90.31 158 ARG B N 1
ATOM 2927 C CA . ARG B 1 158 ? -14.023 11.156 17.234 1 90.31 158 ARG B CA 1
ATOM 2928 C C . ARG B 1 158 ? -12.602 11.531 16.828 1 90.31 158 ARG B C 1
ATOM 2930 O O . ARG B 1 158 ? -11.633 11.078 17.453 1 90.31 158 ARG B O 1
ATOM 2937 N N . LEU B 1 159 ? -12.516 12.328 15.82 1 90.31 159 LEU B N 1
ATOM 2938 C CA . LEU B 1 159 ? -11.219 12.805 15.344 1 90.31 159 LEU B CA 1
ATOM 2939 C C . LEU B 1 159 ? -10.484 13.57 16.438 1 90.31 159 LEU B C 1
ATOM 2941 O O . LEU B 1 159 ? -9.305 13.32 16.688 1 90.31 159 LEU B O 1
ATOM 2945 N N . SER B 1 160 ? -11.188 14.438 17.031 1 92.69 160 SER B N 1
ATOM 2946 C CA . SER B 1 160 ? -10.609 15.234 18.109 1 92.69 160 SER B CA 1
ATOM 2947 C C . SER B 1 160 ? -10.125 14.352 19.25 1 92.69 160 SER B C 1
ATOM 2949 O O . SER B 1 160 ? -9.055 14.586 19.812 1 92.69 160 SER B O 1
ATOM 2951 N N . GLU B 1 161 ? -10.891 13.375 19.562 1 90.75 161 GLU B N 1
ATOM 2952 C CA . GLU B 1 161 ? -10.516 12.445 20.625 1 90.75 161 GLU B CA 1
ATOM 2953 C C . GLU B 1 161 ? -9.258 11.664 20.25 1 90.75 161 GLU B C 1
ATOM 2955 O O . GLU B 1 161 ? -8.375 11.453 21.094 1 90.75 161 GLU B O 1
ATOM 2960 N N . CYS B 1 162 ? -9.195 11.297 19.078 1 88.44 162 CYS B N 1
ATOM 2961 C CA . CYS B 1 162 ? -8.039 10.547 18.594 1 88.44 162 CYS B CA 1
ATOM 2962 C C . CYS B 1 162 ? -6.773 11.398 18.656 1 88.44 162 CYS B C 1
ATOM 2964 O O . CYS B 1 162 ? -5.719 10.922 19.078 1 88.44 162 CYS B O 1
ATOM 2966 N N . TYR B 1 163 ? -6.91 12.609 18.234 1 91.25 163 TYR B N 1
ATOM 2967 C CA . TYR B 1 163 ? -5.766 13.516 18.297 1 91.25 163 TYR B CA 1
ATOM 2968 C C . TYR B 1 163 ? -5.312 13.703 19.734 1 91.25 163 TYR B C 1
ATOM 2970 O O . TYR B 1 163 ? -4.113 13.703 20.031 1 91.25 163 TYR B O 1
ATOM 2978 N N . SER B 1 164 ? -6.246 13.898 20.531 1 89.44 164 SER B N 1
ATOM 2979 C CA . SER B 1 164 ? -5.93 14.102 21.938 1 89.44 164 SER B CA 1
ATOM 2980 C C . SER B 1 164 ? -5.191 12.898 22.516 1 89.44 164 SER B C 1
ATOM 2982 O O . SER B 1 164 ? -4.18 13.055 23.203 1 89.44 164 SER B O 1
ATOM 2984 N N . HIS B 1 165 ? -5.703 11.773 22.266 1 87.31 165 HIS B N 1
ATOM 2985 C CA . HIS B 1 165 ? -5.074 10.547 22.75 1 87.31 165 HIS B CA 1
ATOM 2986 C C . HIS B 1 165 ? -3.672 10.391 22.172 1 87.31 165 HIS B C 1
ATOM 2988 O O . HIS B 1 165 ? -2.738 10.031 22.891 1 87.31 165 HIS B O 1
ATOM 2994 N N . PHE B 1 166 ? -3.549 10.633 20.969 1 88 166 PHE B N 1
ATOM 2995 C CA . PHE B 1 166 ? -2.268 10.484 20.297 1 88 166 PHE B CA 1
ATOM 2996 C C . PHE B 1 166 ? -1.217 11.398 20.922 1 88 166 PHE B C 1
ATOM 2998 O O . PHE B 1 166 ? -0.133 10.938 21.297 1 88 166 PHE B O 1
ATOM 3005 N N . PHE B 1 167 ? -1.576 12.656 21.047 1 91.06 167 PHE B N 1
ATOM 3006 C CA . PHE B 1 167 ? -0.581 13.617 21.5 1 91.06 167 PHE B CA 1
ATOM 3007 C C . PHE B 1 167 ? -0.351 13.492 23 1 91.06 167 PHE B C 1
ATOM 3009 O O . PHE B 1 167 ? 0.666 13.961 23.516 1 91.06 167 PHE B O 1
ATOM 3016 N N . TYR B 1 168 ? -1.282 12.867 23.625 1 86.19 168 TYR B N 1
ATOM 3017 C CA . TYR B 1 168 ? -1.07 12.562 25.047 1 86.19 168 TYR B CA 1
ATOM 3018 C C . TYR B 1 168 ? 0.086 11.586 25.219 1 86.19 168 TYR B C 1
ATOM 3020 O O . TYR B 1 168 ? 0.843 11.68 26.188 1 86.19 168 TYR B O 1
ATOM 3028 N N . HIS B 1 169 ? 0.306 10.75 24.297 1 86.94 169 HIS B N 1
ATOM 3029 C CA . HIS B 1 169 ? 1.311 9.703 24.422 1 86.94 169 HIS B CA 1
ATOM 3030 C C . HIS B 1 169 ? 2.521 9.992 23.547 1 86.94 169 HIS B C 1
ATOM 3032 O O . HIS B 1 169 ? 3.523 9.273 23.609 1 86.94 169 HIS B O 1
ATOM 3038 N N . TYR B 1 170 ? 2.432 10.898 22.781 1 88.56 170 TYR B N 1
ATOM 3039 C CA . TYR B 1 170 ? 3.516 11.234 21.859 1 88.56 170 TYR B CA 1
ATOM 3040 C C . TYR B 1 170 ? 4.727 11.766 22.625 1 88.56 170 TYR B C 1
ATOM 3042 O O . TYR B 1 170 ? 4.605 12.688 23.422 1 88.56 170 TYR B O 1
ATOM 3050 N N . GLU B 1 171 ? 5.953 11.141 22.281 1 88.94 171 GLU B N 1
ATOM 3051 C CA . GLU B 1 171 ? 7.137 11.516 23.062 1 88.94 171 GLU B CA 1
ATOM 3052 C C . GLU B 1 171 ? 8.336 11.766 22.141 1 88.94 171 GLU B C 1
ATOM 3054 O O . GLU B 1 171 ? 9.422 12.102 22.609 1 88.94 171 GLU B O 1
ATOM 3059 N N . ASP B 1 172 ? 8.148 11.711 20.891 1 87.81 172 ASP B N 1
ATOM 3060 C CA . ASP B 1 172 ? 9.281 11.727 19.969 1 87.81 172 ASP B CA 1
ATOM 3061 C C . ASP B 1 172 ? 9.828 13.141 19.797 1 87.81 172 ASP B C 1
ATOM 3063 O O . ASP B 1 172 ? 10.984 13.32 19.422 1 87.81 172 ASP B O 1
ATOM 3067 N N . ALA B 1 173 ? 8.992 14.109 20 1 90.06 173 ALA B N 1
ATOM 3068 C CA . ALA B 1 173 ? 9.375 15.516 19.875 1 90.06 173 ALA B CA 1
ATOM 3069 C C . ALA B 1 173 ? 8.617 16.375 20.875 1 90.06 173 ALA B C 1
ATOM 3071 O O . ALA B 1 173 ? 7.57 15.977 21.391 1 90.06 173 ALA B O 1
ATOM 3072 N N . PRO B 1 174 ? 9.242 17.531 21.188 1 92.19 174 PRO B N 1
ATOM 3073 C CA . PRO B 1 174 ? 8.469 18.453 22.016 1 92.19 174 PRO B CA 1
ATOM 3074 C C . PRO B 1 174 ? 7.152 18.875 21.359 1 92.19 174 PRO B C 1
ATOM 3076 O O . PRO B 1 174 ? 7.098 19.062 20.141 1 92.19 174 PRO B O 1
ATOM 3079 N N . VAL B 1 175 ? 6.098 18.938 22.234 1 94.38 175 VAL B N 1
ATOM 3080 C CA . VAL B 1 175 ? 4.77 19.281 21.719 1 94.38 175 VAL B CA 1
ATOM 3081 C C . VAL B 1 175 ? 4.234 20.516 22.438 1 94.38 175 VAL B C 1
ATOM 3083 O O . VAL B 1 175 ? 4.199 20.562 23.672 1 94.38 175 VAL B O 1
ATOM 3086 N N . LEU B 1 176 ? 3.938 21.531 21.656 1 95 176 LEU B N 1
ATOM 3087 C CA . LEU B 1 176 ? 3.162 22.672 22.141 1 95 176 LEU B CA 1
ATOM 3088 C C . LEU B 1 176 ? 1.709 22.578 21.703 1 95 176 LEU B C 1
ATOM 3090 O O . LEU B 1 176 ? 1.405 22.75 20.516 1 95 176 LEU B O 1
ATOM 3094 N N . THR B 1 177 ? 0.798 22.312 22.672 1 95.38 177 THR B N 1
ATOM 3095 C CA . THR B 1 177 ? -0.622 22.234 22.344 1 95.38 177 THR B CA 1
ATOM 3096 C C . THR B 1 177 ? -1.282 23.609 22.469 1 95.38 177 THR B C 1
ATOM 3098 O O . THR B 1 177 ? -1.132 24.281 23.484 1 95.38 177 THR B O 1
ATOM 3101 N N . VAL B 1 178 ? -1.959 23.984 21.406 1 95.81 178 VAL B N 1
ATOM 3102 C CA . VAL B 1 178 ? -2.574 25.297 21.344 1 95.81 178 VAL B CA 1
ATOM 3103 C C . VAL B 1 178 ? -4.082 25.156 21.141 1 95.81 178 VAL B C 1
ATOM 3105 O O . VAL B 1 178 ? -4.531 24.578 20.141 1 95.81 178 VAL B O 1
ATOM 3108 N N . ASN B 1 179 ? -4.867 25.672 22.031 1 95.12 179 ASN B N 1
ATOM 3109 C CA . ASN B 1 179 ? -6.312 25.781 21.859 1 95.12 179 ASN B CA 1
ATOM 3110 C C . ASN B 1 179 ? -6.68 27 21.016 1 95.12 179 ASN B C 1
ATOM 3112 O O . ASN B 1 179 ? -6.52 28.141 21.453 1 95.12 179 ASN B O 1
ATOM 3116 N N . THR B 1 180 ? -7.277 26.766 19.891 1 94.69 180 THR B N 1
ATOM 3117 C CA . THR B 1 180 ? -7.508 27.844 18.938 1 94.69 180 THR B CA 1
ATOM 3118 C C . THR B 1 180 ? -8.969 28.281 18.984 1 94.69 180 THR B C 1
ATOM 3120 O O . THR B 1 180 ? -9.438 28.969 18.062 1 94.69 180 THR B O 1
ATOM 3123 N N . GLU B 1 181 ? -9.695 27.844 19.984 1 93.69 181 GLU B N 1
ATOM 3124 C CA . GLU B 1 181 ? -11.086 28.281 20.094 1 93.69 181 GLU B CA 1
ATOM 3125 C C . GLU B 1 181 ? -11.188 29.797 20.219 1 93.69 181 GLU B C 1
ATOM 3127 O O . GLU B 1 181 ? -12.023 30.422 19.562 1 93.69 181 GLU B O 1
ATOM 3132 N N . HIS B 1 182 ? -10.312 30.406 21 1 92.19 182 HIS B N 1
ATOM 3133 C CA . HIS B 1 182 ? -10.344 31.844 21.219 1 92.19 182 HIS B CA 1
ATOM 3134 C C . HIS B 1 182 ? -9.008 32.469 20.875 1 92.19 182 HIS B C 1
ATOM 3136 O O . HIS B 1 182 ? -8.695 33.562 21.359 1 92.19 182 HIS B O 1
ATOM 3142 N N . LEU B 1 183 ? -8.156 31.781 20.219 1 93.12 183 LEU B N 1
ATOM 3143 C CA . LEU B 1 183 ? -6.855 32.219 19.75 1 93.12 183 LEU B CA 1
ATOM 3144 C C . LEU B 1 183 ? -6.703 31.969 18.25 1 93.12 183 LEU B C 1
ATOM 3146 O O . LEU B 1 183 ? -7.031 30.875 17.781 1 93.12 183 LEU B O 1
ATOM 3150 N N . ASP B 1 184 ? -6.262 33 17.547 1 94.88 184 ASP B N 1
ATOM 3151 C CA . ASP B 1 184 ? -6.078 32.875 16.109 1 94.88 184 ASP B CA 1
ATOM 3152 C C . ASP B 1 184 ? -4.699 33.375 15.68 1 94.88 184 ASP B C 1
ATOM 3154 O O . ASP B 1 184 ? -4.59 34.375 14.992 1 94.88 184 ASP B O 1
ATOM 3158 N N . PRO B 1 185 ? -3.691 32.594 15.977 1 94.69 185 PRO B N 1
ATOM 3159 C CA . PRO B 1 185 ? -2.336 33.031 15.656 1 94.69 185 PRO B CA 1
ATOM 3160 C C . PRO B 1 185 ? -2.086 33.125 14.148 1 94.69 185 PRO B C 1
ATOM 3162 O O . PRO B 1 185 ? -1.131 33.781 13.719 1 94.69 185 PRO B O 1
ATOM 3165 N N . ALA B 1 186 ? -2.916 32.531 13.375 1 94.81 186 ALA B N 1
ATOM 3166 C CA . ALA B 1 186 ? -2.732 32.562 11.93 1 94.81 186 ALA B CA 1
ATOM 3167 C C . ALA B 1 186 ? -3.098 33.938 11.352 1 94.81 186 ALA B C 1
ATOM 3169 O O . ALA B 1 186 ? -2.527 34.375 10.352 1 94.81 186 ALA B O 1
ATOM 3170 N N . HIS B 1 187 ? -4.047 34.656 12.016 1 94.94 187 HIS B N 1
ATOM 3171 C CA . HIS B 1 187 ? -4.574 35.875 11.375 1 94.94 187 HIS B CA 1
ATOM 3172 C C . HIS B 1 187 ? -4.535 37.062 12.32 1 94.94 187 HIS B C 1
ATOM 3174 O O . HIS B 1 187 ? -4.891 38.188 11.93 1 94.94 187 HIS B O 1
ATOM 3180 N N . ASN B 1 188 ? -4.164 36.812 13.516 1 95.81 188 ASN B N 1
ATOM 3181 C CA . ASN B 1 188 ? -4.09 37.875 14.508 1 95.81 188 ASN B CA 1
ATOM 3182 C C . ASN B 1 188 ? -2.672 38.062 15.039 1 95.81 188 ASN B C 1
ATOM 3184 O O . ASN B 1 188 ? -2.105 37.125 15.625 1 95.81 188 ASN B O 1
ATOM 3188 N N . ASP B 1 189 ? -2.17 39.281 14.961 1 96.5 189 ASP B N 1
ATOM 3189 C CA . ASP B 1 189 ? -0.785 39.562 15.32 1 96.5 189 ASP B CA 1
ATOM 3190 C C . ASP B 1 189 ? -0.56 39.375 16.828 1 96.5 189 ASP B C 1
ATOM 3192 O O . ASP B 1 189 ? 0.485 38.875 17.25 1 96.5 189 ASP B O 1
ATOM 3196 N N . ALA B 1 190 ? -1.491 39.844 17.547 1 96.12 190 ALA B N 1
ATOM 3197 C CA . ALA B 1 190 ? -1.353 39.719 19 1 96.12 190 ALA B CA 1
ATOM 3198 C C . ALA B 1 190 ? -1.313 38.25 19.422 1 96.12 190 ALA B C 1
ATOM 3200 O O . ALA B 1 190 ? -0.5 37.875 20.266 1 96.12 190 ALA B O 1
ATOM 3201 N N . ASP B 1 191 ? -2.189 37.469 18.875 1 95.69 191 ASP B N 1
ATOM 3202 C CA . ASP B 1 191 ? -2.227 36.031 19.156 1 95.69 191 ASP B CA 1
ATOM 3203 C C . ASP B 1 191 ? -0.943 35.344 18.703 1 95.69 191 ASP B C 1
ATOM 3205 O O . ASP B 1 191 ? -0.443 34.438 19.359 1 95.69 191 ASP B O 1
ATOM 3209 N N . LEU B 1 192 ? -0.452 35.75 17.547 1 95.81 192 LEU B N 1
ATOM 3210 C CA . LEU B 1 192 ? 0.809 35.219 17.062 1 95.81 192 LEU B CA 1
ATOM 3211 C C . LEU B 1 192 ? 1.944 35.5 18.031 1 95.81 192 LEU B C 1
ATOM 3213 O O . LEU B 1 192 ? 2.781 34.656 18.297 1 95.81 192 LEU B O 1
ATOM 3217 N N . ALA B 1 193 ? 1.972 36.719 18.5 1 94.94 193 ALA B N 1
ATOM 3218 C CA . ALA B 1 193 ? 3.008 37.094 19.453 1 94.94 193 ALA B CA 1
ATOM 3219 C C . ALA B 1 193 ? 2.965 36.219 20.703 1 94.94 193 ALA B C 1
ATOM 3221 O O . ALA B 1 193 ? 4.012 35.844 21.234 1 94.94 193 ALA B O 1
ATOM 3222 N N . ILE B 1 194 ? 1.765 35.969 21.141 1 93.62 194 ILE B N 1
ATOM 3223 C CA . ILE B 1 194 ? 1.593 35.094 22.297 1 93.62 194 ILE B CA 1
ATOM 3224 C C . ILE B 1 194 ? 2.15 33.719 21.984 1 93.62 194 ILE B C 1
ATOM 3226 O O . ILE B 1 194 ? 2.877 33.125 22.797 1 93.62 194 ILE B O 1
ATOM 3230 N N . LEU B 1 195 ? 1.813 33.125 20.859 1 94.19 195 LEU B N 1
ATOM 3231 C CA . LEU B 1 195 ? 2.305 31.828 20.453 1 94.19 195 LEU B CA 1
ATOM 3232 C C . LEU B 1 195 ? 3.83 31.812 20.406 1 94.19 195 LEU B C 1
ATOM 3234 O O . LEU B 1 195 ? 4.453 30.906 20.969 1 94.19 195 LEU B O 1
ATOM 3238 N N . LEU B 1 196 ? 4.48 32.812 19.797 1 93.38 196 LEU B N 1
ATOM 3239 C CA . LEU B 1 196 ? 5.93 32.875 19.641 1 93.38 196 LEU B CA 1
ATOM 3240 C C . LEU B 1 196 ? 6.613 32.938 21 1 93.38 196 LEU B C 1
ATOM 3242 O O . LEU B 1 196 ? 7.672 32.344 21.203 1 93.38 196 LEU B O 1
ATOM 3246 N N . GLN B 1 197 ? 6.023 33.688 21.844 1 92 197 GLN B N 1
ATOM 3247 C CA . GLN B 1 197 ? 6.555 33.781 23.203 1 92 197 GLN B CA 1
ATOM 3248 C C . GLN B 1 197 ? 6.551 32.406 23.891 1 92 197 GLN B C 1
ATOM 3250 O O . GLN B 1 197 ? 7.516 32.062 24.562 1 92 197 GLN B O 1
ATOM 3255 N N . HIS B 1 198 ? 5.477 31.688 23.75 1 92.06 198 HIS B N 1
ATOM 3256 C CA . HIS B 1 198 ? 5.383 30.375 24.359 1 92.06 198 HIS B CA 1
ATOM 3257 C C . HIS B 1 198 ? 6.387 29.406 23.75 1 92.06 198 HIS B C 1
ATOM 3259 O O . HIS B 1 198 ? 6.965 28.578 24.438 1 92.06 198 HIS B O 1
ATOM 3265 N N . ILE B 1 199 ? 6.57 29.5 22.453 1 91.38 199 ILE B N 1
ATOM 3266 C CA . ILE B 1 199 ? 7.559 28.656 21.781 1 91.38 199 ILE B CA 1
ATOM 3267 C C . ILE B 1 199 ? 8.945 28.938 22.344 1 91.38 199 ILE B C 1
ATOM 3269 O O . ILE B 1 199 ? 9.711 28 22.625 1 91.38 199 ILE B O 1
ATOM 3273 N N . GLN B 1 200 ? 9.281 30.156 22.516 1 87.25 200 GLN B N 1
ATOM 3274 C CA . GLN B 1 200 ? 10.594 30.562 23.016 1 87.25 200 GLN B CA 1
ATOM 3275 C C . GLN B 1 200 ? 10.805 30.109 24.453 1 87.25 200 GLN B C 1
ATOM 3277 O O . GLN B 1 200 ? 11.93 29.781 24.844 1 87.25 200 GLN B O 1
ATOM 3282 N N . GLN B 1 201 ? 9.742 30.094 25.172 1 85.69 201 GLN B N 1
ATOM 3283 C CA . GLN B 1 201 ? 9.844 29.812 26.594 1 85.69 201 GLN B CA 1
ATOM 3284 C C . GLN B 1 201 ? 9.773 28.312 26.859 1 85.69 201 GLN B C 1
ATOM 3286 O O . GLN B 1 201 ? 10 27.859 27.984 1 85.69 201 GLN B O 1
ATOM 3291 N N . MET B 1 202 ? 9.445 27.594 25.812 1 83.69 202 MET B N 1
ATOM 3292 C CA . MET B 1 202 ? 9.273 26.156 26 1 83.69 202 MET B CA 1
ATOM 3293 C C . MET B 1 202 ? 10.609 25.5 26.359 1 83.69 202 MET B C 1
ATOM 3295 O O . MET B 1 202 ? 11.602 25.688 25.656 1 83.69 202 MET B O 1
ATOM 3299 N N . HIS B 1 203 ? 10.703 24.859 27.516 1 75.62 203 HIS B N 1
ATOM 3300 C CA . HIS B 1 203 ? 11.914 24.172 27.953 1 75.62 203 HIS B CA 1
ATOM 3301 C C . HIS B 1 203 ? 11.68 22.672 28.062 1 75.62 203 HIS B C 1
ATOM 3303 O O . HIS B 1 203 ? 12.633 21.891 28.047 1 75.62 203 HIS B O 1
ATOM 3309 N N . GLY B 1 204 ? 10.453 22.25 27.969 1 74.5 204 GLY B N 1
ATOM 3310 C CA . GLY B 1 204 ? 10.133 20.844 28.156 1 74.5 204 GLY B CA 1
ATOM 3311 C C . GLY B 1 204 ? 9.547 20.188 26.922 1 74.5 204 GLY B C 1
ATOM 3312 O O . GLY B 1 204 ? 9.609 20.766 25.828 1 74.5 204 GLY B O 1
ATOM 3313 N N . LYS B 1 205 ? 9.242 18.875 27.172 1 78.69 205 LYS B N 1
ATOM 3314 C CA . LYS B 1 205 ? 8.695 18.062 26.078 1 78.69 205 LYS B CA 1
ATOM 3315 C C . LYS B 1 205 ? 7.262 18.484 25.766 1 78.69 205 LYS B C 1
ATOM 3317 O O . LYS B 1 205 ? 6.777 18.25 24.656 1 78.69 205 LYS B O 1
ATOM 3322 N N . ARG B 1 206 ? 6.742 19.266 26.812 1 81.44 206 ARG B N 1
ATOM 3323 C CA . ARG B 1 206 ? 5.332 19.578 26.594 1 81.44 206 ARG B CA 1
ATOM 3324 C C . ARG B 1 206 ? 4.984 20.953 27.141 1 81.44 206 ARG B C 1
ATOM 3326 O O . ARG B 1 206 ? 5.484 21.359 28.188 1 81.44 206 ARG B O 1
ATOM 3333 N N . ALA B 1 207 ? 4.133 21.672 26.359 1 78.62 207 ALA B N 1
ATOM 3334 C CA . ALA B 1 207 ? 3.572 22.953 26.797 1 78.62 207 ALA B CA 1
ATOM 3335 C C . ALA B 1 207 ? 2.168 23.156 26.234 1 78.62 207 ALA B C 1
ATOM 3337 O O . ALA B 1 207 ? 1.795 22.531 25.234 1 78.62 207 ALA B O 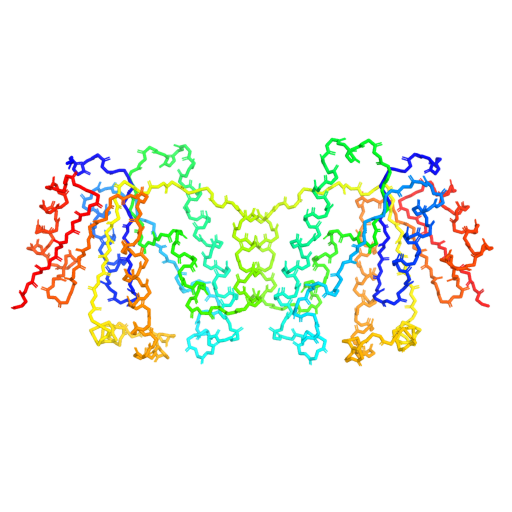1
ATOM 3338 N N . PHE B 1 208 ? 1.38 23.922 27.031 1 80.56 208 PHE B N 1
ATOM 3339 C CA . PHE B 1 208 ? 0.003 24.188 26.625 1 80.56 208 PHE B CA 1
ATOM 3340 C C . PHE B 1 208 ? -0.252 25.688 26.547 1 80.56 208 PHE B C 1
ATOM 3342 O O . PHE B 1 208 ? 0.205 26.453 27.406 1 80.56 208 PHE B O 1
ATOM 3349 N N . LEU B 1 209 ? -0.823 26.094 25.516 1 82.44 209 LEU B N 1
ATOM 3350 C CA . LEU B 1 209 ? -1.251 27.469 25.312 1 82.44 209 LEU B CA 1
ATOM 3351 C C . LEU B 1 209 ? -2.764 27.547 25.141 1 82.44 209 LEU B C 1
ATOM 3353 O O . LEU B 1 209 ? -3.307 27.047 24.141 1 82.44 209 LEU B O 1
ATOM 3357 N N . ASN B 1 210 ? -3.461 27.984 26.172 1 75.94 210 ASN B N 1
ATOM 3358 C CA . ASN B 1 210 ? -4.898 28.219 26.156 1 75.94 210 ASN B CA 1
ATOM 3359 C C . ASN B 1 210 ? -5.23 29.656 26.531 1 75.94 210 ASN B C 1
ATOM 3361 O O . ASN B 1 210 ? -4.633 30.219 27.453 1 75.94 210 ASN B O 1
ATOM 3365 N N . HIS B 1 211 ? -5.793 30.422 25.609 1 70.81 211 HIS B N 1
ATOM 3366 C CA . HIS B 1 211 ? -6.215 31.766 26 1 70.81 211 HIS B CA 1
ATOM 3367 C C . HIS B 1 211 ? -7.715 31.812 26.25 1 70.81 211 HIS B C 1
ATOM 3369 O O . HIS B 1 211 ? -8.508 31.391 25.406 1 70.81 211 HIS B O 1
ATOM 3375 N N . GLY B 1 212 ? -8.148 31.719 27.5 1 59.5 212 GLY B N 1
ATOM 3376 C CA . GLY B 1 212 ? -9.539 31.859 27.922 1 59.5 212 GLY B CA 1
ATOM 3377 C C . GLY B 1 212 ? -10.234 33.062 27.297 1 59.5 212 GLY B C 1
ATOM 3378 O O . GLY B 1 212 ? -9.594 34.062 26.969 1 59.5 212 GLY B O 1
ATOM 3379 N N . GLY B 1 213 ? -11.391 32.812 26.422 1 48.56 213 GLY B N 1
ATOM 3380 C CA . GLY B 1 213 ? -12.258 33.969 26.156 1 48.56 213 GLY B CA 1
ATOM 3381 C C . GLY B 1 213 ? -12.727 34.656 27.422 1 48.56 213 GLY B C 1
ATOM 3382 O O . GLY B 1 213 ? -12.648 34.094 28.516 1 48.56 213 GLY B O 1
#

Secondary structure (DSSP, 8-state):
--GGG-SEEEEE-STTSSHHHHHHHHHHHHTPEEE---GGG-TTHHHHHH-HHHHHHHHHHHHHHHHHHHHHTTTSHHHHTS-EEES--GGGHHHHHHHH--HHHHHHHHHHHHHH----PPPSEEEEEE--HHHHHHHHHHHT-GGGGG--HHHHHHHHHHHHHHHHH--SS-EEEEE-SS--TTT-HHHHHHHHHHHHH--SSEEEE----/--GGG-SEEEEE-STTSSHHHHHHHHHHHHTPEEE---GGG-TTHHHHHH-HHHHHHHHHHHHHHHHHHHHHGGGSHHHHTS-EEES--STHHHHHHHHH--HHHHHHHHHHHHHH----PPPSEEEEEE--HHHHHHHHHHHT-GGGGG--HHHHHHHHHHHHHHHHH--SS-EEEEE-SS--TTT-HHHHHHHHHHHHH--SSEEEE----

Sequence (426 aa):
MELESYRYIAIDGPIGAGKTSLATRLATLWGAQALLEQPEGNPFLAEFYRDAARHAFQTQAFFLLQRMGQLQAPLDPALAEGRFIADFMLEKNILFAQLTLAGDELALYDALHRQLQPQVRIPDLVIHLQAPPEVLQARIGARGIAMEQAISLDYLQRLSECYSHFFYHYEDAPVLTVNTEHLDPAHNDADLAILLQHIQQMHGKRAFLNHGGMELESYRYIAIDGPIGAGKTSLATRLATLWGAQALLEQPEGNPFLAEFYRDAARHAFQTQAFFLLQRMGQLQAPLDPALAEGRFIADFMLEKNILFAQLTLAGDELALYDALHRQLQPQVRIPDLVIHLQAPPEVLQARIGARGIAMEQAISLDYLQRLSECYSHFFYHYEDAPVLTVNTEHLDPAHNDADLAILLQHIQQMHGKRAFLNHGG

Organism: Herbaspirillum seropedicae (strain SmR1) (NCBI:txid757424)

Radius of gyration: 27.07 Å; Cα contacts (8 Å, |Δi|>4): 639; chains: 2; bounding box: 43×79×57 Å

InterPro domains:
  IPR002624 Deoxynucleoside kinase [PIRSF000705] (6-202)
  IPR027417 P-loop containing nucleoside triphosphate hydrolase [G3DSA:3.40.50.300] (6-203)
  IPR027417 P-loop containing nucleoside triphosphate hydrolase [SSF52540] (5-204)
  IPR031314 Deoxynucleoside kinase domain [PF01712] (9-190)
  IPR031314 Deoxynucleoside kinase domain [cd01673] (8-189)
  IPR050566 Deoxyribonucleoside Kinase [PTHR10513] (6-182)